Protein AF-A0A017TA23-F1 (afdb_monomer)

Structure (mmCIF, N/CA/C/O backbone):
data_AF-A0A017TA23-F1
#
_entry.id   AF-A0A017TA23-F1
#
loop_
_atom_site.group_PDB
_atom_site.id
_atom_site.type_symbol
_atom_site.label_atom_id
_atom_site.label_alt_id
_atom_site.label_comp_id
_atom_site.label_asym_id
_atom_site.label_entity_id
_atom_site.label_seq_id
_atom_site.pdbx_PDB_ins_code
_atom_site.Cartn_x
_atom_site.Cartn_y
_atom_site.Cartn_z
_atom_site.occupancy
_atom_site.B_iso_or_equiv
_atom_site.auth_seq_id
_atom_site.auth_comp_id
_atom_site.auth_asym_id
_atom_site.auth_atom_id
_atom_site.pdbx_PDB_model_num
ATOM 1 N N . MET A 1 1 ? 13.414 29.799 4.820 1.00 34.84 1 MET A N 1
ATOM 2 C CA . MET A 1 1 ? 12.187 29.772 4.003 1.00 34.84 1 MET A CA 1
ATOM 3 C C . MET A 1 1 ? 11.083 30.325 4.874 1.00 34.84 1 MET A C 1
ATOM 5 O O . MET A 1 1 ? 10.948 29.869 6.000 1.00 34.84 1 MET A O 1
ATOM 9 N N . SER A 1 2 ? 10.414 31.384 4.432 1.00 25.80 2 SER A N 1
ATOM 10 C CA . SER A 1 2 ? 9.203 31.887 5.080 1.00 25.80 2 SER A CA 1
ATOM 11 C C . SER A 1 2 ? 8.199 30.740 5.151 1.00 25.80 2 SER A C 1
ATOM 13 O O . SER A 1 2 ? 7.992 30.066 4.143 1.00 25.80 2 SER A O 1
ATOM 15 N N . THR A 1 3 ? 7.616 30.505 6.326 1.00 27.77 3 THR A N 1
ATOM 16 C CA . THR A 1 3 ? 6.423 29.670 6.454 1.00 27.77 3 THR A CA 1
ATOM 17 C C . THR A 1 3 ? 5.425 30.126 5.387 1.00 27.77 3 THR A C 1
ATOM 19 O O . THR A 1 3 ? 5.171 31.334 5.289 1.00 27.77 3 THR A O 1
ATOM 22 N N . PRO A 1 4 ? 4.909 29.221 4.536 1.00 33.03 4 PRO A N 1
ATOM 23 C CA . PRO A 1 4 ? 3.786 29.584 3.694 1.00 33.03 4 PRO A CA 1
ATOM 24 C C . PRO A 1 4 ? 2.688 30.114 4.627 1.00 33.03 4 PRO A C 1
ATOM 26 O O . PRO A 1 4 ? 2.505 29.547 5.710 1.00 33.03 4 PRO A O 1
ATOM 29 N N . PRO A 1 5 ? 2.004 31.218 4.284 1.00 31.53 5 PRO A N 1
ATOM 30 C CA . PRO A 1 5 ? 0.838 31.623 5.051 1.00 31.53 5 PRO A CA 1
ATOM 31 C C . PRO A 1 5 ? -0.112 30.426 5.121 1.00 31.53 5 PRO A C 1
ATOM 33 O O . PRO A 1 5 ? -0.353 29.778 4.100 1.00 31.53 5 PRO A O 1
ATOM 36 N N . ILE A 1 6 ? -0.603 30.119 6.327 1.00 42.50 6 ILE A N 1
ATOM 37 C CA . ILE A 1 6 ? -1.717 29.185 6.508 1.00 42.50 6 ILE A CA 1
ATOM 38 C C . ILE A 1 6 ? -2.792 29.652 5.519 1.00 42.50 6 ILE A C 1
ATOM 40 O O . ILE A 1 6 ? -3.121 30.844 5.553 1.00 42.50 6 ILE A O 1
ATOM 44 N N . PRO A 1 7 ? -3.257 28.799 4.587 1.00 46.03 7 PRO A N 1
ATOM 45 C CA . PRO A 1 7 ? -4.266 29.207 3.624 1.00 46.03 7 PRO A CA 1
ATOM 46 C C . PRO A 1 7 ? -5.429 29.843 4.388 1.00 46.03 7 PRO A C 1
ATOM 48 O O . PRO A 1 7 ? -5.916 29.249 5.350 1.00 46.03 7 PRO A O 1
ATOM 51 N N . GLU A 1 8 ? -5.847 31.054 4.004 1.00 46.53 8 GLU A N 1
ATOM 52 C CA . GLU A 1 8 ? -7.120 31.607 4.478 1.00 46.53 8 GLU A CA 1
ATOM 53 C C . GLU A 1 8 ? -8.182 30.517 4.302 1.00 46.53 8 GLU A C 1
ATOM 55 O O . GLU A 1 8 ? -8.302 29.953 3.211 1.00 46.53 8 GLU A O 1
ATOM 60 N N . GLN A 1 9 ? -8.901 30.179 5.377 1.00 54.88 9 GLN A N 1
ATOM 61 C CA . GLN A 1 9 ? -9.920 29.131 5.374 1.00 54.88 9 GLN A CA 1
ATOM 62 C C . GLN A 1 9 ? -11.040 29.486 4.400 1.00 54.88 9 GLN A C 1
ATOM 64 O O . GLN A 1 9 ? -12.037 30.120 4.741 1.00 54.88 9 GLN A O 1
ATOM 69 N N . LYS A 1 10 ? -10.861 29.060 3.154 1.00 59.25 10 LYS A N 1
ATOM 70 C CA . LYS A 1 10 ? -11.727 29.377 2.023 1.00 59.25 10 LYS A CA 1
ATOM 71 C C . LYS A 1 10 ? -13.159 28.863 2.204 1.00 59.25 10 LYS A C 1
ATOM 73 O O . LYS A 1 10 ? -14.077 29.435 1.621 1.00 59.25 10 LYS A O 1
ATOM 78 N N . TYR A 1 11 ? -13.348 27.821 3.016 1.00 55.47 11 TYR A N 1
ATOM 79 C CA . TYR A 1 11 ? -14.640 27.168 3.249 1.00 55.47 11 TYR A CA 1
ATOM 80 C C . TYR A 1 11 ? -15.105 27.198 4.718 1.00 55.47 11 TYR A C 1
ATOM 82 O O . TYR A 1 11 ? -16.146 26.626 5.026 1.00 55.47 11 TYR A O 1
ATOM 90 N N . GLY A 1 12 ? -14.386 27.890 5.615 1.00 59.00 12 GLY A N 1
ATOM 91 C CA . GLY A 1 12 ? -14.578 27.779 7.071 1.00 59.00 12 GLY A CA 1
ATOM 92 C C . GLY A 1 12 ? -13.887 26.546 7.685 1.00 59.00 12 GLY A C 1
ATOM 93 O O . GLY A 1 12 ? -13.144 25.855 6.991 1.00 59.00 12 GLY A O 1
ATOM 94 N N . GLY A 1 13 ? -14.106 26.306 8.984 1.00 53.81 13 GLY A N 1
ATOM 95 C CA . GLY A 1 13 ? -13.427 25.290 9.815 1.00 53.81 13 GLY A CA 1
ATOM 96 C C . GLY A 1 13 ? -12.618 25.935 10.951 1.00 53.81 13 GLY A C 1
ATOM 97 O O . GLY A 1 13 ? -12.553 27.160 11.020 1.00 53.81 13 GLY A O 1
ATOM 98 N N . GLU A 1 14 ? -11.967 25.169 11.827 1.00 53.66 14 GLU A N 1
ATOM 99 C CA . GLU A 1 14 ? -11.047 25.718 12.839 1.00 53.66 14 GLU A CA 1
ATOM 100 C C . GLU A 1 14 ? -9.575 25.595 12.404 1.00 53.66 14 GLU A C 1
ATOM 102 O O . GLU A 1 14 ? -9.171 24.616 11.779 1.00 53.66 14 GLU A O 1
ATOM 107 N N . ALA A 1 15 ? -8.782 26.647 12.635 1.00 52.28 15 ALA A N 1
ATOM 108 C CA . ALA A 1 15 ? -7.336 26.645 12.378 1.00 52.28 15 ALA A CA 1
ATOM 109 C C . ALA A 1 15 ? -6.533 26.254 13.630 1.00 52.28 15 ALA A C 1
ATOM 111 O O . ALA A 1 15 ? -5.384 25.827 13.524 1.00 52.28 15 ALA A O 1
ATOM 112 N N . ASP A 1 16 ? -7.135 26.426 14.807 1.00 56.00 16 ASP A N 1
ATOM 113 C CA . ASP A 1 16 ? -6.632 25.926 16.077 1.00 56.00 16 ASP A CA 1
ATOM 114 C C . ASP A 1 16 ? -7.100 24.479 16.276 1.00 56.00 16 ASP A C 1
ATOM 116 O O . ASP A 1 16 ? -8.258 24.203 16.550 1.00 56.00 16 ASP A O 1
ATOM 120 N N . LEU A 1 17 ? -6.174 23.531 16.148 1.00 58.31 17 LEU A N 1
ATOM 121 C CA . LEU A 1 17 ? -6.456 22.124 16.409 1.00 58.31 17 LEU A CA 1
ATOM 122 C C . LEU A 1 17 ? -6.489 21.801 17.908 1.00 58.31 17 LEU A C 1
ATOM 124 O O . LEU A 1 17 ? -6.511 20.625 18.235 1.00 58.31 17 LEU A O 1
ATOM 128 N N . ARG A 1 18 ? -6.413 22.749 18.847 1.00 51.66 18 ARG A N 1
ATOM 129 C CA . ARG A 1 18 ? -6.288 22.433 20.286 1.00 51.66 18 ARG A CA 1
ATOM 130 C C . ARG A 1 18 ? -7.559 22.659 21.088 1.00 51.66 18 ARG A C 1
ATOM 132 O O . ARG A 1 18 ? -7.709 22.035 22.139 1.00 51.66 18 ARG A O 1
ATOM 139 N N . THR A 1 19 ? -8.469 23.498 20.610 1.00 54.56 19 THR A N 1
ATOM 140 C CA . THR A 1 19 ? -9.677 23.876 21.346 1.00 54.56 19 THR A CA 1
ATOM 141 C C . THR A 1 19 ? -10.899 23.516 20.515 1.00 54.56 19 THR A C 1
ATOM 143 O O . THR A 1 19 ? -10.965 23.978 19.396 1.00 54.56 19 THR A O 1
ATOM 146 N N . PRO A 1 20 ? -11.866 22.726 21.011 1.00 56.19 20 PRO A N 1
ATOM 147 C CA . PRO A 1 20 ? -13.091 22.484 20.259 1.00 56.19 20 PRO A CA 1
ATOM 148 C C . PRO A 1 20 ? -13.908 23.770 20.104 1.00 56.19 20 PRO A C 1
ATOM 150 O O . PRO A 1 20 ? -14.165 24.454 21.105 1.00 56.19 20 PRO A O 1
ATOM 153 N N . THR A 1 21 ? -14.384 24.071 18.898 1.00 59.22 21 THR A N 1
ATOM 154 C CA . THR A 1 21 ? -15.316 25.185 18.658 1.00 59.22 21 THR A CA 1
ATOM 155 C C . THR A 1 21 ? -16.504 24.782 17.789 1.00 59.22 21 THR A C 1
ATOM 157 O O . THR A 1 21 ? -16.514 23.747 17.129 1.00 59.22 21 THR A O 1
ATOM 160 N N . ASP A 1 22 ? -17.524 25.645 17.726 1.00 60.94 22 ASP A N 1
ATOM 161 C CA . ASP A 1 22 ? -18.671 25.462 16.824 1.00 60.94 22 ASP A CA 1
ATOM 162 C C . ASP A 1 22 ? -18.254 25.388 15.337 1.00 60.94 22 ASP A C 1
ATOM 164 O O . ASP A 1 22 ? -19.023 24.916 14.499 1.00 60.94 22 ASP A O 1
ATOM 168 N N . ALA A 1 23 ? -17.041 25.844 14.989 1.00 59.88 23 ALA A N 1
ATOM 169 C CA . ALA A 1 23 ? -16.504 25.754 13.634 1.00 59.88 23 ALA A CA 1
ATOM 170 C C . ALA A 1 23 ? -16.072 24.325 13.251 1.00 59.88 23 ALA A C 1
ATOM 172 O O . ALA A 1 23 ? -16.093 24.006 12.059 1.00 59.88 23 ALA A O 1
ATOM 173 N N . ASP A 1 24 ? -15.758 23.460 14.225 1.00 56.81 24 ASP A N 1
ATOM 174 C CA . ASP A 1 24 ? -15.442 22.039 14.004 1.00 56.81 24 ASP A CA 1
ATOM 175 C C . ASP A 1 24 ? -16.655 21.240 13.511 1.00 56.81 24 ASP A C 1
ATOM 177 O O . ASP A 1 24 ? -16.516 20.241 12.806 1.00 56.81 24 ASP A O 1
ATOM 181 N N . ALA A 1 25 ? -17.865 21.694 13.848 1.00 54.81 25 ALA A N 1
ATOM 182 C CA . ALA A 1 25 ? -19.120 21.035 13.493 1.00 54.81 25 ALA A CA 1
ATOM 183 C C . ALA A 1 25 ? -19.652 21.422 12.097 1.00 54.81 25 ALA A C 1
ATOM 185 O O . ALA A 1 25 ? -20.761 21.029 11.731 1.00 54.81 25 ALA A O 1
ATOM 186 N N . ASN A 1 26 ? -18.900 22.202 11.308 1.00 64.06 26 ASN A N 1
ATOM 187 C CA . ASN A 1 26 ? -19.335 22.639 9.982 1.00 64.06 26 ASN A CA 1
ATOM 188 C C . ASN A 1 26 ? -19.162 21.535 8.921 1.00 64.06 26 ASN A C 1
ATOM 190 O O . ASN A 1 26 ? -18.197 21.512 8.151 1.00 64.06 26 ASN A O 1
ATOM 194 N N . ASP A 1 27 ? -20.147 20.646 8.843 1.00 58.47 27 ASP A N 1
ATOM 195 C CA . ASP A 1 27 ? -20.228 19.549 7.874 1.00 58.47 27 ASP A CA 1
ATOM 196 C C . ASP A 1 27 ? -20.191 20.005 6.401 1.00 58.47 27 ASP A C 1
ATOM 198 O O . ASP A 1 27 ? -19.699 19.278 5.532 1.00 58.47 27 ASP A O 1
ATOM 202 N N . THR A 1 28 ? -20.619 21.238 6.107 1.00 68.00 28 THR A N 1
ATOM 203 C CA . THR A 1 28 ? -20.590 21.800 4.747 1.00 68.00 28 THR A CA 1
ATOM 204 C C . THR A 1 28 ? -19.182 22.165 4.259 1.00 68.00 28 THR A C 1
ATOM 206 O O . THR A 1 28 ? -18.959 22.247 3.048 1.00 68.00 28 THR A O 1
ATOM 209 N N . ALA A 1 29 ? -18.217 22.344 5.169 1.00 69.00 29 ALA A N 1
ATOM 210 C CA . ALA A 1 29 ? -16.832 22.692 4.842 1.00 69.00 29 ALA A CA 1
ATOM 211 C C . ALA A 1 29 ? -15.936 21.465 4.602 1.00 69.00 29 ALA A C 1
ATOM 213 O O . ALA A 1 29 ? -14.916 21.574 3.915 1.00 69.00 29 ALA A O 1
ATOM 214 N N . LEU A 1 30 ? -16.310 20.295 5.131 1.00 68.94 30 LEU A N 1
ATOM 215 C CA . LEU A 1 30 ? -15.469 19.096 5.128 1.00 68.94 30 LEU A CA 1
ATOM 216 C C . LEU A 1 30 ? -15.170 18.591 3.710 1.00 68.94 30 LEU A C 1
ATOM 218 O O . LEU A 1 30 ? -14.009 18.443 3.331 1.00 68.94 30 LEU A O 1
ATOM 222 N N . LEU A 1 31 ? -16.212 18.364 2.906 1.00 71.69 31 LEU A N 1
ATOM 223 C CA . LEU A 1 31 ? -16.073 17.851 1.539 1.00 71.69 31 LEU A CA 1
ATOM 224 C C . LEU A 1 31 ? -15.232 18.758 0.620 1.00 71.69 31 LEU A C 1
ATOM 226 O O . LEU A 1 31 ? -14.300 18.241 -0.008 1.00 71.69 31 LEU A O 1
ATOM 230 N N . PRO A 1 32 ? -15.501 20.076 0.499 1.00 73.69 32 PRO A N 1
ATOM 231 C CA . PRO A 1 32 ? -14.695 20.938 -0.363 1.00 73.69 32 PRO A CA 1
ATOM 232 C C . PRO A 1 32 ? -13.253 21.085 0.141 1.00 73.69 32 PRO A C 1
ATOM 234 O O . PRO A 1 32 ? -12.336 21.073 -0.679 1.00 73.69 32 PRO A O 1
ATOM 237 N N . THR A 1 33 ? -13.034 21.144 1.460 1.00 76.75 33 THR A N 1
ATOM 238 C CA . THR A 1 33 ? -11.686 21.241 2.045 1.00 76.75 33 THR A CA 1
ATOM 239 C C . THR A 1 33 ? -10.875 19.979 1.783 1.00 76.75 33 THR A C 1
ATOM 241 O O . THR A 1 33 ? -9.773 20.066 1.249 1.00 76.75 33 THR A O 1
ATOM 244 N N . LEU A 1 34 ? -11.436 18.797 2.061 1.00 77.88 34 LEU A N 1
ATOM 245 C CA . LEU A 1 34 ? -10.769 17.525 1.785 1.00 77.88 34 LEU A CA 1
ATOM 246 C C . LEU A 1 34 ? -10.479 17.363 0.286 1.00 77.88 34 LEU A C 1
ATOM 248 O O . LEU A 1 34 ? -9.390 16.942 -0.094 1.00 77.88 34 LEU A O 1
ATOM 252 N N . THR A 1 35 ? -11.420 17.761 -0.575 1.00 78.50 35 THR A N 1
ATOM 253 C CA . THR A 1 35 ? -11.222 17.739 -2.032 1.00 78.50 35 THR A CA 1
ATOM 254 C C . THR A 1 35 ? -10.053 18.628 -2.453 1.00 78.50 35 THR A C 1
ATOM 256 O O . THR A 1 35 ? -9.244 18.219 -3.289 1.00 78.50 35 THR A O 1
ATOM 259 N N . GLU A 1 36 ? -9.944 19.839 -1.900 1.00 81.56 36 GLU A N 1
ATOM 260 C CA . GLU A 1 36 ? -8.815 20.728 -2.184 1.00 81.56 36 GLU A CA 1
ATOM 261 C C . GLU A 1 36 ? -7.498 20.196 -1.629 1.00 81.56 36 GLU A C 1
ATOM 263 O O . GLU A 1 36 ? -6.501 20.266 -2.341 1.00 81.56 36 GLU A O 1
ATOM 268 N N . MET A 1 37 ? -7.483 19.620 -0.424 1.00 81.12 37 MET A N 1
ATOM 269 C CA . MET A 1 37 ? -6.281 19.000 0.141 1.00 81.12 37 MET A CA 1
ATOM 270 C C . MET A 1 37 ? -5.776 17.870 -0.757 1.00 81.12 37 MET A C 1
ATOM 272 O O . MET A 1 37 ? -4.620 17.894 -1.170 1.00 81.12 37 MET A O 1
ATOM 276 N N . VAL A 1 38 ? -6.652 16.936 -1.143 1.00 81.44 38 VAL A N 1
ATOM 277 C CA . VAL A 1 38 ? -6.290 15.801 -2.008 1.00 81.44 38 VAL A CA 1
ATOM 278 C C . VAL A 1 38 ? -5.812 16.279 -3.381 1.00 81.44 38 VAL A C 1
ATOM 280 O O . VAL A 1 38 ? -4.784 15.824 -3.871 1.00 81.44 38 VAL A O 1
ATOM 283 N N . ARG A 1 39 ? -6.509 17.238 -4.005 1.00 80.38 39 ARG A N 1
ATOM 284 C CA . ARG A 1 39 ? -6.079 17.799 -5.301 1.00 80.38 39 ARG A CA 1
ATOM 285 C C . ARG A 1 39 ? -4.791 18.617 -5.195 1.00 80.38 39 ARG A C 1
ATOM 287 O O . ARG A 1 39 ? -4.036 18.676 -6.162 1.00 80.38 39 ARG A O 1
ATOM 294 N N . GLY A 1 40 ? -4.568 19.266 -4.055 1.00 79.00 40 GLY A N 1
ATOM 295 C CA . GLY A 1 40 ? -3.437 20.152 -3.800 1.00 79.00 40 GLY A CA 1
ATOM 296 C C . GLY A 1 40 ? -2.101 19.426 -3.657 1.00 79.00 40 GLY A C 1
ATOM 297 O O . GLY A 1 40 ? -1.076 20.021 -3.979 1.00 79.00 40 GLY A O 1
ATOM 298 N N . VAL A 1 41 ? -2.107 18.151 -3.248 1.00 78.19 41 VAL A N 1
ATOM 299 C CA . VAL A 1 41 ? -0.901 17.298 -3.207 1.00 78.19 41 VAL A CA 1
ATOM 300 C C . VAL A 1 41 ? -0.269 17.158 -4.601 1.00 78.19 41 VAL A C 1
ATOM 302 O O . VAL A 1 41 ? 0.953 17.137 -4.730 1.00 78.19 41 VAL A O 1
ATOM 305 N N . GLY A 1 42 ? -1.090 17.153 -5.657 1.00 75.31 42 GLY A N 1
ATOM 306 C CA . GLY A 1 42 ? -0.633 16.951 -7.029 1.00 75.31 42 GLY A CA 1
ATOM 307 C C . GLY A 1 42 ? -0.250 15.495 -7.323 1.00 75.31 42 GLY A C 1
ATOM 308 O O . GLY A 1 42 ? -0.480 14.603 -6.519 1.00 75.31 42 GLY A O 1
ATOM 309 N N . GLN A 1 43 ? 0.299 15.262 -8.517 1.00 71.88 43 GLN A N 1
ATOM 310 C CA . GLN A 1 43 ? 0.685 13.930 -9.027 1.00 71.88 43 GLN A CA 1
ATOM 311 C C . GLN A 1 43 ? 2.100 13.932 -9.636 1.00 71.88 43 GLN A C 1
ATOM 313 O O . GLN A 1 43 ? 2.454 13.066 -10.428 1.00 71.88 43 GLN A O 1
ATOM 318 N N . SER A 1 44 ? 2.876 14.989 -9.385 1.00 70.69 44 SER A N 1
ATOM 319 C CA . SER A 1 44 ? 4.198 15.155 -9.989 1.00 70.69 44 SER A CA 1
ATOM 320 C C . SER A 1 44 ? 5.248 14.492 -9.105 1.00 70.69 44 SER A C 1
ATOM 322 O O . SER A 1 44 ? 5.704 15.105 -8.142 1.00 70.69 44 SER A O 1
ATOM 324 N N . GLY A 1 45 ? 5.622 13.263 -9.448 1.00 69.75 45 GLY A N 1
ATOM 325 C CA . GLY A 1 45 ? 6.713 12.522 -8.822 1.00 69.75 45 GLY A CA 1
ATOM 326 C C . GLY A 1 45 ? 8.010 12.529 -9.637 1.00 69.75 45 GLY A C 1
ATOM 327 O O . GLY A 1 45 ? 8.125 13.145 -10.702 1.00 69.75 45 GLY A O 1
ATOM 328 N N . CYS A 1 46 ? 9.003 11.821 -9.113 1.00 70.94 46 CYS A N 1
ATOM 329 C CA . CYS A 1 46 ? 10.179 11.342 -9.842 1.00 70.94 46 CYS A CA 1
ATOM 330 C C . CYS A 1 46 ? 10.340 9.848 -9.530 1.00 70.94 46 CYS A C 1
ATOM 332 O O . CYS A 1 46 ? 9.696 9.377 -8.606 1.00 70.94 46 CYS A O 1
ATOM 334 N N . GLY A 1 47 ? 11.229 9.118 -10.207 1.00 72.75 47 GLY A N 1
ATOM 335 C CA . GLY A 1 47 ? 11.405 7.666 -9.997 1.00 72.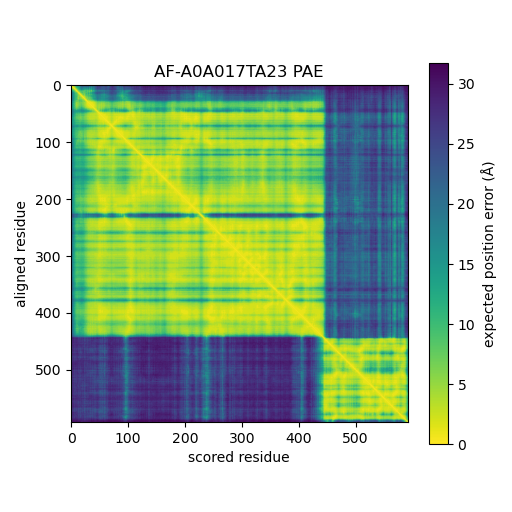75 47 GLY A CA 1
ATOM 336 C C . GLY A 1 47 ? 11.833 7.194 -8.597 1.00 72.75 47 GLY A C 1
ATOM 337 O O . GLY A 1 47 ? 12.123 6.017 -8.425 1.00 72.75 47 GLY A O 1
ATOM 338 N N . TYR A 1 48 ? 11.923 8.097 -7.616 1.00 83.94 48 TYR A N 1
ATOM 339 C CA . TYR A 1 48 ? 12.158 7.794 -6.205 1.00 83.94 48 TYR A CA 1
ATOM 340 C C . TYR A 1 48 ? 10.951 8.236 -5.385 1.00 83.94 48 TYR A C 1
ATOM 342 O O . TYR A 1 48 ? 10.992 9.255 -4.691 1.00 83.94 48 TYR A O 1
ATOM 350 N N . GLU A 1 49 ? 9.854 7.498 -5.505 1.00 87.81 49 GLU A N 1
ATOM 351 C CA . GLU A 1 49 ? 8.651 7.761 -4.724 1.00 87.81 49 GLU A CA 1
ATOM 352 C C . GLU A 1 49 ? 8.728 7.014 -3.389 1.00 87.81 49 GLU A C 1
ATOM 354 O O . GLU A 1 49 ? 8.817 5.796 -3.355 1.00 87.81 49 GLU A O 1
ATOM 359 N N . ALA A 1 50 ? 8.778 7.746 -2.276 1.00 91.31 50 ALA A N 1
ATOM 360 C CA . ALA A 1 50 ? 8.927 7.180 -0.934 1.00 91.31 50 ALA A CA 1
ATOM 361 C C . ALA A 1 50 ? 7.595 7.264 -0.173 1.00 91.31 50 ALA A C 1
ATOM 363 O O . ALA A 1 50 ? 7.442 8.051 0.769 1.00 91.31 50 ALA A O 1
ATOM 364 N N . GLN A 1 51 ? 6.591 6.515 -0.635 1.00 92.06 51 GLN A N 1
ATOM 365 C CA . GLN A 1 51 ? 5.230 6.572 -0.105 1.00 92.06 51 GLN A CA 1
ATOM 366 C C . GLN A 1 51 ? 5.195 6.168 1.368 1.00 92.06 51 GLN A C 1
ATOM 368 O O . GLN A 1 51 ? 4.492 6.816 2.148 1.00 92.06 51 GLN A O 1
ATOM 373 N N . PHE A 1 52 ? 5.984 5.178 1.792 1.00 96.69 52 PHE A N 1
ATOM 374 C CA . PHE A 1 52 ? 6.049 4.817 3.205 1.00 96.69 52 PHE A CA 1
ATOM 375 C C . PHE A 1 52 ? 6.694 5.894 4.075 1.00 96.69 52 PHE A C 1
ATOM 377 O O . PHE A 1 52 ? 6.135 6.253 5.115 1.00 96.69 52 PHE A O 1
ATOM 384 N N . GLU A 1 53 ? 7.825 6.468 3.655 1.00 94.06 53 GLU A N 1
ATOM 385 C CA . GLU A 1 53 ? 8.442 7.560 4.418 1.00 94.06 53 GLU A CA 1
ATOM 386 C C . GLU A 1 53 ? 7.554 8.811 4.465 1.00 94.06 53 GLU A C 1
ATOM 388 O O . GLU A 1 53 ? 7.625 9.556 5.443 1.00 94.06 53 GLU A O 1
ATOM 393 N N . SER A 1 54 ? 6.658 9.022 3.490 1.00 91.62 54 SER A N 1
ATOM 394 C CA . SER A 1 54 ? 5.746 10.175 3.484 1.00 91.62 54 SER A CA 1
ATOM 395 C C . SER A 1 54 ? 4.867 10.252 4.743 1.00 91.62 54 SER A C 1
ATOM 397 O O . SER A 1 54 ? 4.801 11.304 5.386 1.00 91.62 54 SER A O 1
ATOM 399 N N . TRP A 1 55 ? 4.248 9.139 5.152 1.00 95.56 55 TRP A N 1
ATOM 400 C CA . TRP A 1 55 ? 3.438 9.081 6.368 1.00 95.56 55 TRP A CA 1
ATOM 401 C C . TRP A 1 55 ? 4.281 8.725 7.592 1.00 95.56 55 TRP A C 1
ATOM 403 O O . TRP A 1 55 ? 4.031 9.271 8.666 1.00 95.56 55 TRP A O 1
ATOM 413 N N . TYR A 1 56 ? 5.304 7.873 7.457 1.00 97.56 56 TYR A N 1
ATOM 414 C CA . TYR A 1 56 ? 6.142 7.466 8.588 1.00 97.56 56 TYR A CA 1
ATOM 415 C C . TYR A 1 56 ? 6.874 8.669 9.186 1.00 97.56 56 TYR A C 1
ATOM 417 O O . TYR A 1 56 ? 6.837 8.877 10.402 1.00 97.56 56 TYR A O 1
ATOM 425 N N . ARG A 1 57 ? 7.480 9.518 8.347 1.00 95.38 57 ARG A N 1
ATOM 426 C CA . ARG A 1 57 ? 8.199 10.717 8.792 1.00 95.38 57 ARG A CA 1
ATOM 427 C C . ARG A 1 57 ? 7.284 11.677 9.545 1.00 95.38 57 ARG A C 1
ATOM 429 O O . ARG A 1 57 ? 7.698 12.235 10.559 1.00 95.38 57 ARG A O 1
ATOM 436 N N . PHE A 1 58 ? 6.045 11.870 9.085 1.00 96.06 58 PHE A N 1
ATOM 437 C CA . PHE A 1 58 ? 5.106 12.775 9.747 1.00 96.06 58 PHE A CA 1
ATOM 438 C C . PHE A 1 58 ? 4.459 12.171 10.992 1.00 96.06 58 PHE A C 1
ATOM 440 O O . PHE A 1 58 ? 4.357 12.879 11.984 1.00 96.06 58 PHE A O 1
ATOM 447 N N . LEU A 1 59 ? 4.044 10.903 10.976 1.00 97.06 59 LEU A N 1
ATOM 448 C CA . LEU A 1 59 ? 3.240 10.301 12.047 1.00 97.06 59 LEU A CA 1
ATOM 449 C C . LEU A 1 59 ? 4.077 9.594 13.119 1.00 97.06 59 LEU A C 1
ATOM 451 O O . LEU A 1 59 ? 3.683 9.588 14.283 1.00 97.06 59 LEU A O 1
ATOM 455 N N . VAL A 1 60 ? 5.218 9.006 12.747 1.00 97.38 60 VAL A N 1
ATOM 456 C CA . VAL A 1 60 ? 5.893 7.993 13.576 1.00 97.38 60 VAL A CA 1
ATOM 457 C C . VAL A 1 60 ? 7.341 8.334 13.910 1.00 97.38 60 VAL A C 1
ATOM 459 O O . VAL A 1 60 ? 7.747 8.136 15.051 1.00 97.38 60 VAL A O 1
ATOM 462 N N . ASP A 1 61 ? 8.134 8.846 12.963 1.00 96.19 61 ASP A N 1
ATOM 463 C CA . ASP A 1 61 ? 9.582 9.022 13.147 1.00 96.19 61 ASP A CA 1
ATOM 464 C C . ASP A 1 61 ? 9.897 9.815 14.431 1.00 96.19 61 ASP A C 1
ATOM 466 O O . ASP A 1 61 ? 9.526 10.988 14.510 1.00 96.19 61 ASP A O 1
ATOM 470 N N . PRO A 1 62 ? 10.549 9.234 15.454 1.00 94.31 62 PRO A N 1
ATOM 471 C CA . PRO A 1 62 ? 10.771 9.913 16.731 1.00 94.31 62 PRO A CA 1
ATOM 472 C C . PRO A 1 62 ? 11.848 11.010 16.654 1.00 94.31 62 PRO A C 1
ATOM 474 O O . PRO A 1 62 ? 11.907 11.891 17.519 1.00 94.31 62 PRO A O 1
ATOM 477 N N . GLU A 1 63 ? 12.715 10.977 15.638 1.00 93.81 63 GLU A N 1
ATOM 478 C CA . GLU A 1 63 ? 13.817 11.929 15.457 1.00 93.81 63 GLU A CA 1
ATOM 479 C C . GLU A 1 63 ? 13.931 12.360 13.979 1.00 93.81 63 GLU A C 1
ATOM 481 O O . GLU A 1 63 ? 14.976 12.142 13.356 1.00 93.81 63 GLU A O 1
ATOM 486 N N . PRO A 1 64 ? 12.882 12.994 13.411 1.00 95.12 64 PRO A N 1
ATOM 487 C CA . PRO A 1 64 ? 12.894 13.430 12.022 1.00 95.12 64 PRO A CA 1
ATOM 488 C C . PRO A 1 64 ? 13.980 14.487 11.846 1.00 95.12 64 PRO A C 1
ATOM 490 O O . PRO A 1 64 ? 14.106 15.401 12.658 1.00 95.12 64 PRO A O 1
ATOM 493 N N . TYR A 1 65 ? 14.796 14.366 10.805 1.00 94.19 65 TYR A N 1
ATOM 494 C CA . TYR A 1 65 ? 15.921 15.270 10.551 1.00 94.19 65 TYR A CA 1
ATOM 495 C C . TYR A 1 65 ? 15.486 16.521 9.783 1.00 94.19 65 TYR A C 1
ATOM 497 O O . TYR A 1 65 ? 14.631 16.446 8.906 1.00 94.19 65 TYR A O 1
ATOM 505 N N . THR A 1 66 ? 16.127 17.666 10.018 1.00 94.81 66 THR A N 1
ATOM 506 C CA . THR A 1 66 ? 15.834 18.904 9.266 1.00 94.81 66 THR A CA 1
ATOM 507 C C . THR A 1 66 ? 16.452 18.916 7.872 1.00 94.81 66 THR A C 1
ATOM 509 O O . THR A 1 66 ? 15.935 19.565 6.966 1.00 94.81 66 THR A O 1
ATOM 512 N N . SER A 1 67 ? 17.587 18.239 7.694 1.00 92.88 67 SER A N 1
ATOM 513 C CA . SER A 1 67 ? 18.348 18.267 6.443 1.00 92.88 67 SER A CA 1
ATOM 514 C C . SER A 1 67 ? 19.220 17.029 6.274 1.00 92.88 67 SER A C 1
ATOM 516 O O . SER A 1 67 ? 19.621 16.394 7.249 1.00 92.88 67 SER A O 1
ATOM 518 N N . ILE A 1 68 ? 19.547 16.718 5.020 1.00 91.31 68 ILE A N 1
ATOM 519 C CA . ILE A 1 68 ? 20.545 15.713 4.648 1.00 91.31 68 ILE A CA 1
ATOM 520 C C . ILE A 1 68 ? 21.745 16.459 4.075 1.00 91.31 68 ILE A C 1
ATOM 522 O O . ILE A 1 68 ? 21.594 17.241 3.136 1.00 91.31 68 ILE A O 1
ATOM 526 N N . MET A 1 69 ? 22.931 16.212 4.624 1.00 91.44 69 MET A N 1
ATOM 527 C CA . MET A 1 69 ? 24.186 16.776 4.132 1.00 91.44 69 MET A CA 1
ATOM 528 C C . MET A 1 69 ? 25.068 15.674 3.565 1.00 91.44 69 MET A C 1
ATOM 530 O O . MET A 1 69 ? 25.375 14.706 4.258 1.00 91.44 69 MET A O 1
ATOM 534 N N . VAL A 1 70 ? 25.511 15.833 2.319 1.00 88.81 70 VAL A N 1
ATOM 535 C CA . VAL A 1 70 ? 26.436 14.894 1.675 1.00 88.81 70 VAL A CA 1
ATOM 536 C C . VAL A 1 70 ? 27.843 15.474 1.709 1.00 88.81 70 VAL A C 1
ATOM 538 O O . VAL A 1 70 ? 28.093 16.550 1.163 1.00 88.81 70 VAL A O 1
ATOM 541 N N . LYS A 1 71 ? 28.774 14.763 2.345 1.00 85.19 71 LYS A N 1
ATOM 542 C CA . LYS A 1 71 ? 30.189 15.138 2.402 1.00 85.19 71 LYS A CA 1
ATOM 543 C C . LYS A 1 71 ? 31.064 13.919 2.147 1.00 85.19 71 LYS A C 1
ATOM 545 O O . LYS A 1 71 ? 30.868 12.879 2.764 1.00 85.19 71 LYS A O 1
ATOM 550 N N . ASP A 1 72 ? 32.023 14.057 1.233 1.00 83.25 72 ASP A N 1
ATOM 551 C CA . ASP A 1 72 ? 32.974 12.998 0.865 1.00 83.25 72 ASP A CA 1
ATOM 552 C C . ASP A 1 72 ? 32.292 11.669 0.454 1.00 83.25 72 ASP A C 1
ATOM 554 O O . ASP A 1 72 ? 32.832 10.591 0.686 1.00 83.25 72 ASP A O 1
ATOM 558 N N . GLY A 1 73 ? 31.090 11.742 -0.142 1.00 78.94 73 GLY A N 1
ATOM 559 C CA . GLY A 1 73 ? 30.290 10.573 -0.547 1.00 78.94 73 GLY A CA 1
ATOM 560 C C . GLY A 1 73 ? 29.442 9.944 0.566 1.00 78.94 73 GLY A C 1
ATOM 561 O O . GLY A 1 73 ? 28.833 8.904 0.346 1.00 78.94 73 GLY A O 1
ATOM 562 N N . TRP A 1 74 ? 29.382 10.565 1.748 1.00 86.25 74 TRP A N 1
ATOM 563 C CA . TRP A 1 74 ? 28.590 10.102 2.887 1.00 86.25 74 TRP A CA 1
ATOM 564 C C . TRP A 1 74 ? 27.460 11.076 3.195 1.00 86.25 74 TRP A C 1
ATOM 566 O O . TRP A 1 74 ? 27.703 12.266 3.410 1.00 86.25 74 TRP A O 1
ATOM 576 N N . ALA A 1 75 ? 26.232 10.567 3.274 1.00 91.12 75 ALA A N 1
ATOM 577 C CA . ALA A 1 75 ? 25.091 11.336 3.743 1.00 91.12 75 ALA A CA 1
ATOM 578 C C . ALA A 1 75 ? 24.997 11.321 5.274 1.00 91.12 75 ALA A C 1
ATOM 580 O O . ALA A 1 75 ? 25.053 10.276 5.925 1.00 91.12 75 ALA A O 1
ATOM 581 N N . THR A 1 76 ? 24.828 12.500 5.862 1.00 91.00 76 THR A N 1
ATOM 582 C CA . THR A 1 76 ? 24.579 12.695 7.290 1.00 91.00 76 THR A CA 1
ATOM 583 C C . THR A 1 76 ? 23.215 13.341 7.467 1.00 91.00 76 THR A C 1
ATOM 585 O O . THR A 1 76 ? 22.924 14.368 6.857 1.00 91.00 76 THR A O 1
ATOM 588 N N . LEU A 1 77 ? 22.386 12.734 8.312 1.00 91.56 77 LEU A N 1
ATOM 589 C CA . LEU A 1 77 ? 21.109 13.301 8.728 1.00 91.56 77 LEU A CA 1
ATOM 590 C C . LEU A 1 77 ? 21.394 14.333 9.828 1.00 91.56 77 LEU A C 1
ATOM 592 O O . LEU A 1 77 ? 21.966 13.988 10.865 1.00 91.56 77 LEU A O 1
ATOM 596 N N . GLU A 1 78 ? 21.029 15.592 9.620 1.00 92.50 78 GLU A N 1
ATOM 597 C CA . GLU A 1 78 ? 21.346 16.691 10.536 1.00 92.50 78 GLU A CA 1
ATOM 598 C C . GLU A 1 78 ? 20.093 17.299 11.168 1.00 92.50 78 GLU A C 1
ATOM 600 O O . GLU A 1 78 ? 19.044 17.419 10.532 1.00 92.50 78 GLU A O 1
ATOM 605 N N . GLY A 1 79 ? 20.242 17.715 12.429 1.00 93.56 79 GLY A N 1
ATOM 606 C CA . GLY A 1 79 ? 19.191 18.367 13.207 1.00 93.56 79 GLY A CA 1
ATOM 607 C C . GLY A 1 79 ? 18.043 17.444 13.618 1.00 93.56 79 GLY A C 1
ATOM 608 O O . GLY A 1 79 ? 18.055 16.243 13.347 1.00 93.56 79 GLY A O 1
ATOM 609 N N . LYS A 1 80 ? 17.069 18.046 14.301 1.00 95.00 80 LYS A N 1
ATOM 610 C CA . LYS A 1 80 ? 15.769 17.468 14.644 1.00 95.00 80 LYS A CA 1
ATOM 611 C C . LYS A 1 80 ? 14.702 18.460 14.189 1.00 95.00 80 LYS A C 1
ATOM 613 O O . LYS A 1 80 ? 14.827 19.653 14.461 1.00 95.00 80 LYS A O 1
ATOM 618 N N . ASP A 1 81 ? 13.708 17.994 13.450 1.00 96.69 81 ASP A N 1
ATOM 619 C CA . ASP A 1 81 ? 12.647 18.821 12.887 1.00 96.69 81 ASP A CA 1
ATOM 620 C C . ASP A 1 81 ? 11.574 19.093 13.946 1.00 96.69 81 ASP A C 1
ATOM 622 O O . ASP A 1 81 ? 10.510 18.475 13.981 1.00 96.69 81 ASP A O 1
ATOM 626 N N . ASP A 1 82 ? 11.890 20.010 14.863 1.00 95.31 82 ASP A N 1
ATOM 627 C CA . ASP A 1 82 ? 10.998 20.386 15.964 1.00 95.31 82 ASP A CA 1
ATOM 628 C C . ASP A 1 82 ? 9.680 21.007 15.467 1.00 95.31 82 ASP A C 1
ATOM 630 O O . ASP A 1 82 ? 8.664 20.923 16.156 1.00 95.31 82 ASP A O 1
ATOM 634 N N . ALA A 1 83 ? 9.669 21.594 14.262 1.00 94.81 83 ALA A N 1
ATOM 635 C CA . ALA A 1 83 ? 8.454 22.130 13.655 1.00 94.81 83 ALA A CA 1
ATOM 636 C C . ALA A 1 83 ? 7.496 21.002 13.247 1.00 94.81 83 ALA A C 1
ATOM 638 O O . ALA A 1 83 ? 6.319 21.049 13.604 1.00 94.81 83 ALA A O 1
ATOM 639 N N . LEU A 1 84 ? 8.004 19.970 12.565 1.00 94.88 84 LEU A N 1
ATOM 640 C CA . LEU A 1 84 ? 7.226 18.777 12.227 1.00 94.88 84 LEU A CA 1
ATOM 641 C C . LEU A 1 84 ? 6.729 18.064 13.490 1.00 94.88 84 LEU A C 1
ATOM 643 O O . LEU A 1 84 ? 5.567 17.673 13.563 1.00 94.88 84 LEU A O 1
ATOM 647 N N . LEU A 1 85 ? 7.573 17.942 14.517 1.00 94.38 85 LEU A N 1
ATOM 648 C CA . LEU A 1 85 ? 7.179 17.328 15.788 1.00 94.38 85 LEU A CA 1
ATOM 649 C C . LEU A 1 85 ? 6.072 18.109 16.504 1.00 94.38 85 LEU A C 1
ATOM 651 O O . LEU A 1 85 ? 5.158 17.493 17.047 1.00 94.38 85 LEU A O 1
ATOM 655 N N . GLY A 1 86 ? 6.120 19.444 16.467 1.00 91.94 86 GLY A N 1
ATOM 656 C CA . GLY A 1 86 ? 5.032 20.287 16.962 1.00 91.94 86 GLY A CA 1
ATOM 657 C C . GLY A 1 86 ? 3.727 20.052 16.198 1.00 91.94 86 GLY A C 1
ATOM 658 O O . GLY A 1 86 ? 2.694 19.814 16.814 1.00 91.94 86 GLY A O 1
ATOM 659 N N . GLN A 1 87 ? 3.785 20.019 14.861 1.00 91.81 87 GLN A N 1
ATOM 660 C CA . GLN A 1 87 ? 2.618 19.727 14.015 1.00 91.81 87 GLN A CA 1
ATOM 661 C C . GLN A 1 87 ? 2.034 18.336 14.281 1.00 91.81 87 GLN A C 1
ATOM 663 O O . GLN A 1 87 ? 0.817 18.171 14.305 1.00 91.81 87 GLN A O 1
ATOM 668 N N . ARG A 1 88 ? 2.888 17.331 14.507 1.00 93.44 88 ARG A N 1
ATOM 669 C CA . ARG A 1 88 ? 2.452 15.980 14.867 1.00 93.44 88 ARG A CA 1
ATOM 670 C C . ARG A 1 88 ? 1.721 15.966 16.203 1.00 93.44 88 ARG A C 1
ATOM 672 O O . ARG A 1 88 ? 0.676 15.331 16.293 1.00 93.44 88 ARG A O 1
ATOM 679 N N . ALA A 1 89 ? 2.259 16.641 17.218 1.00 89.56 89 ALA A N 1
ATOM 680 C CA . ALA A 1 89 ? 1.618 16.730 18.528 1.00 89.56 89 ALA A CA 1
ATOM 681 C C . ALA A 1 89 ? 0.250 17.432 18.451 1.00 89.56 89 ALA A C 1
ATOM 683 O O . ALA A 1 89 ? -0.680 17.033 19.142 1.00 89.56 89 ALA A O 1
ATOM 684 N N . ASP A 1 90 ? 0.106 18.426 17.569 1.00 86.44 90 ASP A N 1
ATOM 685 C CA . ASP A 1 90 ? -1.173 19.105 17.329 1.00 86.44 90 ASP A CA 1
ATOM 686 C C . ASP A 1 90 ? -2.181 18.231 16.565 1.00 86.44 90 ASP A C 1
ATOM 688 O O . ASP A 1 90 ? -3.389 18.334 16.789 1.00 86.44 90 ASP A O 1
ATOM 692 N N . PHE A 1 91 ? -1.691 17.366 15.672 1.00 87.56 91 PHE A N 1
ATOM 693 C CA . PHE A 1 91 ? -2.505 16.481 14.838 1.00 87.56 91 PHE A CA 1
ATOM 694 C C . PHE A 1 91 ? -2.969 15.216 15.573 1.00 87.56 91 PHE A C 1
ATOM 696 O O . PHE A 1 91 ? -4.149 14.866 15.529 1.00 87.56 91 PHE A O 1
ATOM 703 N N . LEU A 1 92 ? -2.052 14.505 16.234 1.00 87.06 92 LEU A N 1
ATOM 704 C CA . LEU A 1 92 ? -2.352 13.234 16.887 1.00 87.06 92 LEU A CA 1
ATOM 705 C C . LEU A 1 92 ? -3.089 13.472 18.202 1.00 87.06 92 LEU A C 1
ATOM 707 O O . LEU A 1 92 ? -2.532 13.984 19.169 1.00 87.06 92 LEU A O 1
ATOM 711 N N . ARG A 1 93 ? -4.337 13.012 18.270 1.00 81.00 93 ARG A N 1
ATOM 712 C CA . ARG A 1 93 ? -5.021 12.810 19.551 1.00 81.00 93 ARG A CA 1
ATOM 713 C C . ARG A 1 93 ? -4.563 11.496 20.163 1.00 81.00 93 ARG A C 1
ATOM 715 O O . ARG A 1 93 ? -4.489 10.518 19.424 1.00 81.00 93 ARG A O 1
ATOM 722 N N . PRO A 1 94 ? -4.249 11.428 21.460 1.00 72.06 94 PRO A N 1
ATOM 723 C CA . PRO A 1 94 ? -3.715 10.209 22.044 1.00 72.06 94 PRO A CA 1
ATOM 724 C C . PRO A 1 94 ? -4.734 9.072 22.101 1.00 72.06 94 PRO A C 1
ATOM 726 O O . PRO A 1 94 ? -4.303 7.942 22.177 1.00 72.06 94 PRO A O 1
ATOM 729 N N . ASP A 1 95 ? -6.040 9.319 22.002 1.00 66.88 95 ASP A N 1
ATOM 730 C CA . ASP A 1 95 ? -7.118 8.339 22.210 1.00 66.88 95 ASP A CA 1
ATOM 731 C C . ASP A 1 95 ? -8.020 8.113 20.979 1.00 66.88 95 ASP A C 1
ATOM 733 O O . ASP A 1 95 ? -8.975 7.341 21.042 1.00 66.88 95 ASP A O 1
ATOM 737 N N . SER A 1 96 ? -7.736 8.758 19.843 1.00 75.00 96 SER A N 1
ATOM 738 C CA . SER A 1 96 ? -8.577 8.639 18.645 1.00 75.00 96 SER A CA 1
ATOM 739 C C . SER A 1 96 ? -8.234 7.420 17.796 1.00 75.00 96 SER A C 1
ATOM 741 O O . SER A 1 96 ? -7.071 7.030 17.694 1.00 75.00 96 SER A O 1
ATOM 743 N N . LEU A 1 97 ? -9.210 6.922 17.036 1.00 82.69 97 LEU A N 1
ATOM 744 C CA . LEU A 1 97 ? -8.922 6.096 15.865 1.00 82.69 97 LEU A CA 1
ATOM 745 C C . LEU A 1 97 ? -8.023 6.866 14.882 1.00 82.69 97 LEU A C 1
ATOM 747 O O . LEU A 1 97 ? -8.196 8.073 14.682 1.00 82.69 97 LEU A O 1
ATOM 751 N N . LEU A 1 98 ? -7.061 6.170 14.276 1.00 89.12 98 LEU A N 1
ATOM 752 C CA . LEU A 1 98 ? -6.206 6.689 13.213 1.00 89.12 98 LEU A CA 1
ATOM 753 C C . LEU A 1 98 ? -6.378 5.828 11.960 1.00 89.12 98 LEU A C 1
ATOM 755 O O . LEU A 1 98 ? -6.079 4.640 11.976 1.00 89.12 98 LEU A O 1
ATOM 759 N N . ALA A 1 99 ? -6.818 6.438 10.863 1.00 90.31 99 ALA A N 1
ATOM 760 C CA . ALA A 1 99 ? -6.851 5.804 9.551 1.00 90.31 99 ALA A CA 1
ATOM 761 C C . ALA A 1 99 ? -5.828 6.477 8.630 1.00 90.31 99 ALA A C 1
ATOM 763 O O . ALA A 1 99 ? -5.849 7.696 8.452 1.00 90.31 99 ALA A O 1
ATOM 764 N N . ILE A 1 100 ? -4.946 5.678 8.040 1.00 95.25 100 ILE A N 1
ATOM 765 C CA . ILE A 1 100 ? -3.933 6.113 7.081 1.00 95.25 100 ILE A CA 1
ATOM 766 C C . ILE A 1 100 ? -4.359 5.602 5.708 1.00 95.25 100 ILE A C 1
ATOM 768 O O . ILE A 1 100 ? -4.505 4.396 5.515 1.00 95.25 100 ILE A O 1
ATOM 772 N N . LEU A 1 101 ? -4.564 6.519 4.762 1.00 93.38 101 LEU A N 1
ATOM 773 C CA . LEU A 1 101 ? -4.905 6.193 3.381 1.00 93.38 101 LEU A CA 1
ATOM 774 C C . LEU A 1 101 ? -3.744 6.579 2.467 1.00 93.38 101 LEU A C 1
ATOM 776 O O . LEU A 1 101 ? -3.465 7.761 2.275 1.00 93.38 101 LEU A O 1
ATOM 780 N N . MET A 1 102 ? -3.078 5.573 1.912 1.00 94.25 102 MET A N 1
ATOM 781 C CA . MET A 1 102 ? -1.982 5.728 0.965 1.00 94.25 102 MET A CA 1
ATOM 782 C C . MET A 1 102 ? -2.488 5.460 -0.454 1.00 94.25 102 MET A C 1
ATOM 784 O O . MET A 1 102 ? -3.190 4.478 -0.692 1.00 94.25 102 MET A O 1
ATOM 788 N N . LEU A 1 103 ? -2.138 6.339 -1.390 1.00 91.75 103 LEU A N 1
ATOM 789 C CA . LEU A 1 103 ? -2.531 6.265 -2.796 1.00 91.75 103 LEU A CA 1
ATOM 790 C C . LEU A 1 103 ? -1.257 6.260 -3.648 1.00 91.75 103 LEU A C 1
ATOM 792 O O . LEU A 1 103 ? -0.473 7.200 -3.531 1.00 91.75 103 LEU A O 1
ATOM 796 N N . SER A 1 104 ? -1.051 5.232 -4.474 1.00 92.12 104 SER A N 1
ATOM 797 C CA . SER A 1 104 ? 0.140 5.117 -5.327 1.00 92.12 104 SER A CA 1
ATOM 798 C C . SER A 1 104 ? -0.147 4.346 -6.613 1.00 92.12 104 SER A C 1
ATOM 800 O O . SER A 1 104 ? -0.799 3.302 -6.570 1.00 92.12 104 SER A O 1
ATOM 802 N N . ASP A 1 105 ? 0.355 4.827 -7.749 1.00 92.69 105 ASP A N 1
ATOM 803 C CA . ASP A 1 105 ? 0.467 4.049 -8.989 1.00 92.69 105 ASP A CA 1
ATOM 804 C C . ASP A 1 105 ? 1.869 3.453 -9.211 1.00 92.69 105 ASP A C 1
ATOM 806 O O . ASP A 1 105 ? 2.059 2.698 -10.165 1.00 92.69 105 ASP A O 1
ATOM 810 N N . GLU A 1 106 ? 2.807 3.718 -8.301 1.00 92.31 106 GLU A N 1
ATOM 811 C CA . GLU A 1 106 ? 4.183 3.209 -8.274 1.00 92.31 106 GLU A CA 1
ATOM 812 C C . GLU A 1 106 ? 4.393 2.232 -7.102 1.00 92.31 106 GLU A C 1
ATOM 814 O O . GLU A 1 106 ? 3.572 2.168 -6.183 1.00 92.31 106 GLU A O 1
ATOM 819 N N . ASN A 1 107 ? 5.501 1.486 -7.134 1.00 92.44 107 ASN A N 1
ATOM 820 C CA . ASN A 1 107 ? 5.976 0.665 -6.013 1.00 92.44 107 ASN A CA 1
ATOM 821 C C . ASN A 1 107 ? 6.903 1.493 -5.104 1.00 92.44 107 ASN A C 1
ATOM 823 O O . ASN A 1 107 ? 7.697 2.301 -5.595 1.00 92.44 107 ASN A O 1
ATOM 827 N N . ASP A 1 108 ? 6.842 1.262 -3.794 1.00 94.38 108 ASP A N 1
ATOM 828 C CA . ASP A 1 108 ? 7.559 2.067 -2.806 1.00 94.38 108 ASP A CA 1
ATOM 829 C C . ASP A 1 108 ? 9.090 2.009 -2.959 1.00 94.38 108 ASP A C 1
ATOM 831 O O . ASP A 1 108 ? 9.729 0.953 -2.990 1.00 94.38 108 ASP A O 1
ATOM 835 N N . CYS A 1 109 ? 9.688 3.198 -2.985 1.00 93.25 109 CYS A N 1
ATOM 836 C CA . CYS A 1 109 ? 11.118 3.460 -3.080 1.00 93.25 109 CYS A CA 1
ATOM 837 C C . CYS A 1 109 ? 11.618 4.213 -1.834 1.00 93.25 109 CYS A C 1
ATOM 839 O O . CYS A 1 109 ? 12.449 5.124 -1.919 1.00 93.25 109 CYS A O 1
ATOM 841 N N . SER A 1 110 ? 11.133 3.826 -0.647 1.00 94.00 110 SER A N 1
ATOM 842 C CA . SER A 1 110 ? 11.573 4.369 0.643 1.00 94.00 110 SER A CA 1
ATOM 843 C C . SER A 1 110 ? 13.001 3.931 0.995 1.00 94.00 110 SER A C 1
ATOM 845 O O . SER A 1 110 ? 13.254 3.019 1.791 1.00 94.00 110 SER A O 1
ATOM 847 N N . MET A 1 111 ? 13.966 4.579 0.341 1.00 92.06 111 MET A N 1
ATOM 848 C CA . MET A 1 111 ? 15.397 4.356 0.514 1.00 92.06 111 MET A CA 1
ATOM 849 C C . MET A 1 111 ? 15.914 4.914 1.839 1.00 92.06 111 MET A C 1
ATOM 851 O O . MET A 1 111 ? 15.500 5.969 2.302 1.00 92.06 111 MET A O 1
ATOM 855 N N . ARG A 1 112 ? 16.908 4.241 2.415 1.00 91.31 112 ARG A N 1
ATOM 856 C CA . ARG A 1 112 ? 17.657 4.746 3.567 1.00 91.31 112 ARG A CA 1
ATOM 857 C C . ARG A 1 112 ? 18.549 5.887 3.107 1.00 91.31 112 ARG A C 1
ATOM 859 O O . ARG A 1 112 ? 19.424 5.692 2.272 1.00 91.31 112 ARG A O 1
ATOM 866 N N . GLU A 1 113 ? 18.395 7.063 3.690 1.00 86.56 113 GLU A N 1
ATOM 867 C CA . GLU A 1 113 ? 19.039 8.278 3.184 1.00 86.56 113 GLU A CA 1
ATOM 868 C C . GLU A 1 113 ? 20.405 8.550 3.828 1.00 86.56 113 GLU A C 1
ATOM 870 O O . GLU A 1 113 ? 21.164 9.395 3.363 1.00 86.56 113 GLU A O 1
ATOM 875 N N . GLY A 1 114 ? 20.734 7.857 4.921 1.00 85.25 114 GLY A N 1
ATOM 876 C CA . GLY A 1 114 ? 21.984 8.044 5.657 1.00 85.25 114 GLY A CA 1
ATOM 877 C C . GLY A 1 114 ? 23.154 7.200 5.140 1.00 85.25 114 GLY A C 1
ATOM 878 O O . GLY A 1 114 ? 22.974 6.127 4.569 1.00 85.25 114 GLY A O 1
ATOM 879 N N . ARG A 1 115 ? 24.375 7.629 5.477 1.00 87.00 115 ARG A N 1
ATOM 880 C CA . ARG A 1 115 ? 25.652 6.942 5.217 1.00 87.00 115 ARG A CA 1
ATOM 881 C C . ARG A 1 115 ? 25.951 6.789 3.719 1.00 87.00 115 ARG A C 1
ATOM 883 O O . ARG A 1 115 ? 25.744 7.720 2.948 1.00 87.00 115 ARG A O 1
ATOM 890 N N . ASP A 1 116 ? 26.500 5.647 3.337 1.00 85.00 116 ASP A N 1
ATOM 891 C CA . ASP A 1 116 ? 26.875 5.250 1.985 1.00 85.00 116 ASP A CA 1
ATOM 892 C C . ASP A 1 116 ? 25.671 4.869 1.109 1.00 85.00 116 ASP A C 1
ATOM 894 O O . ASP A 1 116 ? 25.828 4.727 -0.101 1.00 85.00 116 ASP A O 1
ATOM 898 N N . ASN A 1 117 ? 24.457 4.783 1.673 1.00 87.81 117 ASN A N 1
ATOM 899 C CA . ASN A 1 117 ? 23.245 4.515 0.890 1.00 87.81 117 ASN A CA 1
ATOM 900 C C . ASN A 1 117 ? 22.954 5.610 -0.150 1.00 87.81 117 ASN A C 1
ATOM 902 O O . ASN A 1 117 ? 22.297 5.331 -1.146 1.00 87.81 117 ASN A O 1
ATOM 906 N N . VAL A 1 118 ? 23.501 6.822 0.025 1.00 86.19 118 VAL A N 1
ATOM 907 C CA . VAL A 1 118 ? 23.367 7.937 -0.930 1.00 86.19 118 VAL A CA 1
ATOM 908 C C . VAL A 1 118 ? 23.843 7.591 -2.343 1.00 86.19 118 VAL A C 1
ATOM 910 O O . VAL A 1 118 ? 23.412 8.231 -3.296 1.00 86.19 118 VAL A O 1
ATOM 913 N N . ILE A 1 119 ? 24.683 6.561 -2.499 1.00 87.19 119 ILE A N 1
ATOM 914 C CA . ILE A 1 119 ? 25.134 6.081 -3.809 1.00 87.19 119 ILE A CA 1
ATOM 915 C C . ILE A 1 119 ? 23.966 5.736 -4.741 1.00 87.19 119 ILE A C 1
ATOM 917 O O . ILE A 1 119 ? 24.073 5.950 -5.945 1.00 87.19 119 ILE A O 1
ATOM 921 N N . ILE A 1 120 ? 22.832 5.275 -4.199 1.00 88.06 120 ILE A N 1
ATOM 922 C CA . ILE A 1 120 ? 21.655 4.964 -5.012 1.00 88.06 120 ILE A CA 1
ATOM 923 C C . ILE A 1 120 ? 21.041 6.219 -5.642 1.00 88.06 120 ILE A C 1
ATOM 925 O O . ILE A 1 120 ? 20.513 6.150 -6.745 1.00 88.06 120 ILE A O 1
ATOM 929 N N . ALA A 1 121 ? 21.173 7.371 -4.987 1.00 84.50 121 ALA A N 1
ATOM 930 C CA . ALA A 1 121 ? 20.683 8.659 -5.464 1.00 84.50 121 ALA A CA 1
ATOM 931 C C . ALA A 1 121 ? 21.753 9.463 -6.234 1.00 84.50 121 ALA A C 1
ATOM 933 O O . ALA A 1 121 ? 21.462 10.550 -6.733 1.00 84.50 121 ALA A O 1
ATOM 934 N N . ASP A 1 122 ? 22.990 8.961 -6.327 1.00 80.25 122 ASP A N 1
ATOM 935 C CA . ASP A 1 122 ? 24.088 9.626 -7.034 1.00 80.25 122 ASP A CA 1
ATOM 936 C C . ASP A 1 122 ? 24.016 9.405 -8.558 1.00 80.25 122 ASP A C 1
ATOM 938 O O . ASP A 1 122 ? 23.469 8.420 -9.045 1.00 80.25 122 ASP A O 1
ATOM 942 N N . GLY A 1 123 ? 24.601 10.309 -9.345 1.00 77.06 123 GLY A N 1
ATOM 943 C CA . GLY A 1 123 ? 24.606 10.221 -10.811 1.00 77.06 123 GLY A CA 1
ATOM 944 C C . GLY A 1 123 ? 25.563 9.169 -11.393 1.00 77.06 123 GLY A C 1
ATOM 945 O O . GLY A 1 123 ? 25.537 8.928 -12.600 1.00 77.06 123 GLY A O 1
ATOM 946 N N . GLY A 1 124 ? 26.433 8.567 -10.574 1.00 85.75 124 GLY A N 1
ATOM 947 C CA . GLY A 1 124 ? 27.360 7.511 -10.989 1.00 85.75 124 GLY A CA 1
ATOM 948 C C . GLY A 1 124 ? 26.674 6.165 -11.239 1.00 85.75 124 GLY A C 1
ATOM 949 O O . GLY A 1 124 ? 25.548 5.949 -10.805 1.00 85.75 124 GLY A O 1
ATOM 950 N N . ARG A 1 125 ? 27.357 5.241 -11.929 1.00 91.31 125 ARG A N 1
ATOM 951 C CA . ARG A 1 125 ? 26.861 3.868 -12.136 1.00 91.31 125 ARG A CA 1
ATOM 952 C C . ARG A 1 125 ? 27.026 3.029 -10.875 1.00 91.31 125 ARG A C 1
ATOM 954 O O . ARG A 1 125 ? 28.099 3.032 -10.266 1.00 91.31 125 ARG A O 1
ATOM 961 N N . MET A 1 126 ? 25.996 2.263 -10.536 1.00 93.50 126 MET A N 1
ATOM 962 C CA . MET A 1 126 ? 26.037 1.332 -9.413 1.00 93.50 126 MET A CA 1
ATOM 963 C C . MET A 1 126 ? 27.085 0.226 -9.647 1.00 93.50 126 MET A C 1
ATOM 965 O O . MET A 1 126 ? 27.246 -0.241 -10.780 1.00 93.50 126 MET A O 1
ATOM 969 N N . PRO A 1 127 ? 27.814 -0.228 -8.609 1.00 92.94 127 PRO A N 1
ATOM 970 C CA . PRO A 1 127 ? 28.716 -1.370 -8.730 1.00 92.94 127 PRO A CA 1
ATOM 971 C C . PRO A 1 127 ? 27.963 -2.641 -9.133 1.00 92.94 127 PRO A C 1
ATOM 973 O O . PRO A 1 127 ? 26.832 -2.856 -8.693 1.00 92.94 127 PRO A O 1
ATOM 976 N N . ARG A 1 128 ? 28.612 -3.523 -9.904 1.00 94.94 128 ARG A N 1
ATOM 977 C CA . ARG A 1 128 ? 28.020 -4.823 -10.252 1.00 94.94 128 ARG A CA 1
ATOM 978 C C . ARG A 1 128 ? 27.688 -5.651 -8.998 1.00 94.94 128 ARG A C 1
ATOM 980 O O . ARG A 1 128 ? 28.419 -5.581 -8.004 1.00 94.94 128 ARG A O 1
ATOM 987 N N . PRO A 1 129 ? 26.627 -6.470 -9.036 1.00 96.06 129 PRO A N 1
ATOM 988 C CA . PRO A 1 129 ? 26.400 -7.506 -8.044 1.00 96.06 129 PRO A CA 1
ATOM 989 C C . PRO A 1 129 ? 27.307 -8.706 -8.339 1.00 96.06 129 PRO A C 1
ATOM 991 O O . PRO A 1 129 ? 27.747 -8.913 -9.475 1.00 96.06 129 PRO A O 1
ATOM 994 N N . ARG A 1 130 ? 27.555 -9.534 -7.325 1.00 95.81 130 ARG A N 1
ATOM 995 C CA . ARG A 1 130 ? 28.156 -10.857 -7.538 1.00 95.81 130 ARG A CA 1
ATOM 996 C C . ARG A 1 130 ? 27.170 -11.767 -8.284 1.00 95.81 130 ARG A C 1
ATOM 998 O O . ARG A 1 130 ? 25.962 -11.668 -8.074 1.00 95.81 130 ARG A O 1
ATOM 1005 N N . ALA A 1 131 ? 27.667 -12.669 -9.122 1.00 95.44 131 ALA A N 1
ATOM 1006 C CA . ALA A 1 131 ? 26.891 -13.564 -9.974 1.00 95.44 131 ALA A CA 1
ATOM 1007 C C . ALA A 1 131 ? 25.898 -14.435 -9.189 1.00 95.44 131 ALA A C 1
ATOM 1009 O O . ALA A 1 131 ? 24.830 -14.755 -9.710 1.00 95.44 131 ALA A O 1
ATOM 1010 N N . GLU A 1 132 ? 26.191 -14.766 -7.922 1.00 95.62 132 GLU A N 1
ATOM 1011 C CA . GLU A 1 132 ? 25.239 -15.470 -7.055 1.00 95.62 132 GLU A CA 1
ATOM 1012 C C . GLU A 1 132 ? 23.899 -14.728 -6.910 1.00 95.62 132 GLU A C 1
ATOM 1014 O O . GLU A 1 132 ? 22.863 -15.382 -6.835 1.00 95.62 132 GLU A O 1
ATOM 1019 N N . CYS A 1 133 ? 23.887 -13.389 -6.952 1.00 95.06 133 CYS A N 1
ATOM 1020 C CA . CYS A 1 133 ? 22.657 -12.595 -6.865 1.00 95.06 133 CYS A CA 1
ATOM 1021 C C . CYS A 1 133 ? 21.675 -12.862 -8.008 1.00 95.06 133 CYS A C 1
ATOM 1023 O O . CYS A 1 133 ? 20.468 -12.747 -7.816 1.00 95.06 133 CYS A O 1
ATOM 1025 N N . ALA A 1 134 ? 22.173 -13.231 -9.192 1.00 93.38 134 ALA A N 1
ATOM 1026 C CA . ALA A 1 134 ? 21.328 -13.571 -10.331 1.00 93.38 134 ALA A CA 1
ATOM 1027 C C . ALA A 1 134 ? 20.649 -14.943 -10.173 1.00 93.38 134 ALA A C 1
ATOM 1029 O O . ALA A 1 134 ? 19.666 -15.222 -10.858 1.00 93.38 134 ALA A O 1
ATOM 1030 N N . VAL A 1 135 ? 21.149 -15.797 -9.279 1.00 92.38 135 VAL A N 1
ATOM 1031 C CA . VAL A 1 135 ? 20.573 -17.119 -9.005 1.00 92.38 135 VAL A CA 1
ATOM 1032 C C . VAL A 1 135 ? 19.654 -17.044 -7.793 1.00 92.38 135 VAL A C 1
ATOM 1034 O O . VAL A 1 135 ? 18.480 -17.384 -7.898 1.00 92.38 135 VAL A O 1
ATOM 1037 N N . ASP A 1 136 ? 20.181 -16.557 -6.672 1.00 90.94 136 ASP A N 1
ATOM 1038 C CA . ASP A 1 136 ? 19.486 -16.501 -5.392 1.00 90.94 136 ASP A CA 1
ATOM 1039 C C . ASP A 1 136 ? 19.867 -15.209 -4.642 1.00 90.94 136 ASP A C 1
ATOM 1041 O O . ASP A 1 136 ? 20.955 -15.120 -4.058 1.00 90.94 136 ASP A O 1
ATOM 1045 N N . PRO A 1 137 ? 18.985 -14.192 -4.641 1.00 91.88 137 PRO A N 1
ATOM 1046 C CA . PRO A 1 137 ? 19.224 -12.941 -3.925 1.00 91.88 137 PRO A CA 1
ATOM 1047 C C . PRO A 1 137 ? 19.314 -13.100 -2.396 1.00 91.88 137 PRO A C 1
ATOM 1049 O O . PRO A 1 137 ? 19.900 -12.240 -1.732 1.00 91.88 137 PRO A O 1
ATOM 1052 N N . SER A 1 138 ? 18.787 -14.198 -1.836 1.00 90.06 138 SER A N 1
ATOM 1053 C CA . SER A 1 138 ? 18.875 -14.515 -0.404 1.00 90.06 138 SER A CA 1
ATOM 1054 C C . SER A 1 138 ? 20.201 -15.180 -0.015 1.00 90.06 138 SER A C 1
ATOM 1056 O O . SER A 1 138 ? 20.551 -15.232 1.168 1.00 90.06 138 SER A O 1
ATOM 1058 N N . HIS A 1 139 ? 20.980 -15.645 -0.998 1.00 92.62 139 HIS A N 1
ATOM 1059 C CA . HIS A 1 139 ? 22.230 -16.343 -0.746 1.00 92.62 139 HIS A CA 1
ATOM 1060 C C . HIS A 1 139 ? 23.223 -15.435 0.012 1.00 92.62 139 HIS A C 1
ATOM 1062 O O . HIS A 1 139 ? 23.436 -14.289 -0.397 1.00 92.62 139 HIS A O 1
ATOM 1068 N N . PRO A 1 140 ? 23.943 -15.920 1.047 1.00 93.38 140 PRO A N 1
ATOM 1069 C CA . PRO A 1 140 ? 24.895 -15.101 1.817 1.00 93.38 140 PRO A CA 1
ATOM 1070 C C . PRO A 1 140 ? 26.013 -14.458 0.979 1.00 93.38 140 PRO A C 1
ATOM 1072 O O . PRO A 1 140 ? 26.618 -13.461 1.379 1.00 93.38 140 PRO A O 1
ATOM 1075 N N . CYS A 1 141 ? 26.299 -15.041 -0.188 1.00 95.44 141 CYS A N 1
ATOM 1076 C CA . CYS A 1 141 ? 27.257 -14.519 -1.160 1.00 95.44 141 CYS A CA 1
ATOM 1077 C C . CYS A 1 141 ? 26.659 -13.585 -2.220 1.00 95.44 141 CYS A C 1
ATOM 1079 O O . CYS A 1 141 ? 27.426 -12.979 -2.972 1.00 95.44 141 CYS A O 1
ATOM 1081 N N . CYS A 1 142 ? 25.340 -13.385 -2.246 1.00 95.19 142 CYS A N 1
ATOM 1082 C CA . CYS A 1 142 ? 24.764 -12.266 -2.972 1.00 95.19 142 CYS A CA 1
ATOM 1083 C C . CYS A 1 142 ? 25.127 -10.954 -2.255 1.00 95.19 142 CYS A C 1
ATOM 1085 O O . CYS A 1 142 ? 24.550 -10.582 -1.229 1.00 95.19 142 CYS A O 1
ATOM 1087 N N . LYS A 1 143 ? 26.142 -10.274 -2.786 1.00 95.69 143 LYS A N 1
ATOM 1088 C CA . LYS A 1 143 ? 26.715 -9.028 -2.269 1.00 95.69 143 LYS A CA 1
ATOM 1089 C C . LYS A 1 143 ? 27.072 -8.118 -3.434 1.00 95.69 143 LYS A C 1
ATOM 1091 O O . LYS A 1 143 ? 27.290 -8.605 -4.546 1.00 95.69 143 LYS A O 1
ATOM 1096 N N . SER A 1 144 ? 27.179 -6.818 -3.180 1.00 95.50 144 SER A N 1
ATOM 1097 C CA . SER A 1 144 ? 27.788 -5.911 -4.156 1.00 95.50 144 SER A CA 1
ATOM 1098 C C . SER A 1 144 ? 29.259 -6.281 -4.351 1.00 95.50 144 SER A C 1
ATOM 1100 O O . SER A 1 144 ? 29.944 -6.624 -3.386 1.00 95.50 144 SER A O 1
ATOM 1102 N N . CYS A 1 145 ? 29.782 -6.157 -5.569 1.00 95.31 145 CYS A N 1
ATOM 1103 C CA . CYS A 1 145 ? 31.211 -6.322 -5.839 1.00 95.31 145 CYS A CA 1
ATOM 1104 C C . CYS A 1 145 ? 32.086 -5.287 -5.110 1.00 95.31 145 CYS A C 1
ATOM 1106 O O . CYS A 1 145 ? 33.290 -5.500 -4.978 1.00 95.31 145 CYS A O 1
ATOM 1108 N N . LEU A 1 146 ? 31.502 -4.183 -4.627 1.00 91.81 146 LEU A N 1
ATOM 1109 C CA . LEU A 1 146 ? 32.201 -3.186 -3.814 1.00 91.81 146 LEU A CA 1
ATOM 1110 C C . LEU A 1 146 ? 32.313 -3.596 -2.332 1.00 91.81 146 LEU A C 1
ATOM 1112 O O . LEU A 1 146 ? 33.145 -3.055 -1.607 1.00 91.81 146 LEU A O 1
ATOM 1116 N N . GLN A 1 147 ? 31.499 -4.551 -1.870 1.00 92.06 147 GLN A N 1
ATOM 1117 C CA . GLN A 1 147 ? 31.524 -5.033 -0.488 1.00 92.06 147 GLN A CA 1
ATOM 1118 C C . GLN A 1 147 ? 32.609 -6.091 -0.266 1.00 92.06 147 GLN A C 1
ATOM 1120 O O . GLN A 1 147 ? 32.981 -6.849 -1.164 1.00 92.06 147 GLN A O 1
ATOM 1125 N N . GLU A 1 148 ? 33.080 -6.209 0.979 1.00 90.62 148 GLU A N 1
ATOM 1126 C CA . GLU A 1 148 ? 34.005 -7.276 1.355 1.00 90.62 148 GLU A CA 1
ATOM 1127 C C . GLU A 1 148 ? 33.381 -8.665 1.124 1.00 90.62 148 GLU A C 1
ATOM 1129 O O . GLU A 1 148 ? 32.346 -9.036 1.697 1.00 90.62 148 GLU A O 1
ATOM 1134 N N . ARG A 1 149 ? 34.050 -9.478 0.295 1.00 91.25 149 ARG A N 1
ATOM 1135 C CA . ARG A 1 149 ? 33.568 -10.825 -0.049 1.00 91.25 149 ARG A CA 1
ATOM 1136 C C . ARG A 1 149 ? 33.509 -11.765 1.160 1.00 91.25 149 ARG A C 1
ATOM 1138 O O . ARG A 1 149 ? 32.606 -12.596 1.242 1.00 91.25 149 ARG A O 1
ATOM 1145 N N . GLY A 1 150 ? 34.433 -11.624 2.114 1.00 92.06 150 GLY A N 1
ATOM 1146 C CA . GLY A 1 150 ? 34.610 -12.578 3.211 1.00 92.06 150 GLY A CA 1
ATOM 1147 C C . GLY A 1 150 ? 34.977 -13.973 2.691 1.00 92.06 150 GLY A C 1
ATOM 1148 O O . GLY A 1 150 ? 35.921 -14.123 1.913 1.00 92.06 150 GLY A O 1
ATOM 1149 N N . GLU A 1 151 ? 34.210 -14.987 3.095 1.00 93.75 151 GLU A N 1
ATOM 1150 C CA . GLU A 1 151 ? 34.410 -16.391 2.696 1.00 93.75 151 GLU A CA 1
ATOM 1151 C C . GLU A 1 151 ? 33.893 -16.717 1.287 1.00 93.75 151 GLU A C 1
ATOM 1153 O O . GLU A 1 151 ? 34.180 -17.786 0.751 1.00 93.75 151 GLU A O 1
ATOM 1158 N N . CYS A 1 152 ? 33.171 -15.791 0.653 1.00 95.12 152 CYS A N 1
ATOM 1159 C CA . CYS A 1 152 ? 32.644 -16.005 -0.687 1.00 95.12 152 CYS A CA 1
ATOM 1160 C C . CYS A 1 152 ? 33.774 -16.149 -1.724 1.00 95.12 152 CYS A C 1
ATOM 1162 O O . CYS A 1 152 ? 34.797 -15.452 -1.612 1.00 95.12 152 CYS A O 1
ATOM 1164 N N . PRO A 1 153 ? 33.608 -17.018 -2.744 1.00 93.44 153 PRO A N 1
ATOM 1165 C CA . PRO A 1 153 ? 34.591 -17.201 -3.812 1.00 93.44 153 PRO A CA 1
ATOM 1166 C C . PRO A 1 153 ? 34.993 -15.887 -4.496 1.00 93.44 153 PRO A C 1
ATOM 1168 O O . PRO A 1 153 ? 34.298 -14.877 -4.415 1.00 93.44 153 PRO A O 1
ATOM 1171 N N . VAL A 1 154 ? 36.127 -15.860 -5.195 1.00 92.00 154 VAL A N 1
ATOM 1172 C CA . VAL A 1 154 ? 36.391 -14.724 -6.091 1.00 92.00 154 VAL A CA 1
ATOM 1173 C C . VAL A 1 154 ? 35.418 -14.821 -7.255 1.00 92.00 154 VAL A C 1
ATOM 1175 O O . VAL A 1 154 ? 35.334 -15.864 -7.898 1.00 92.00 154 VAL A O 1
ATOM 1178 N N . ASP A 1 155 ? 34.696 -13.736 -7.503 1.00 94.50 155 ASP A N 1
ATOM 1179 C CA . ASP A 1 155 ? 33.790 -13.646 -8.634 1.00 94.50 155 ASP A CA 1
ATOM 1180 C C . ASP A 1 155 ? 34.471 -12.892 -9.786 1.00 94.50 155 ASP A C 1
ATOM 1182 O O . ASP A 1 155 ? 34.768 -11.701 -9.639 1.00 94.50 155 ASP A O 1
ATOM 1186 N N . PRO A 1 156 ? 34.760 -13.553 -10.922 1.00 93.88 156 PRO A N 1
ATOM 1187 C CA . PRO A 1 156 ? 35.385 -12.896 -12.059 1.00 93.88 156 PRO A CA 1
ATOM 1188 C C . PRO A 1 156 ? 34.490 -11.826 -12.702 1.00 93.88 156 PRO A C 1
ATOM 1190 O O . PRO A 1 156 ? 35.028 -10.934 -13.353 1.00 93.88 156 PRO A O 1
ATOM 1193 N N . THR A 1 157 ? 33.161 -11.849 -12.521 1.00 92.69 157 THR A N 1
ATOM 1194 C CA . THR A 1 157 ? 32.275 -10.831 -13.122 1.00 92.69 157 THR A CA 1
ATOM 1195 C C . THR A 1 157 ? 32.396 -9.469 -12.444 1.00 92.69 157 THR A C 1
ATOM 1197 O O . THR A 1 157 ? 32.001 -8.459 -13.023 1.00 92.69 157 THR A O 1
ATOM 1200 N N . CYS A 1 158 ? 32.991 -9.414 -11.249 1.00 95.00 158 CYS A N 1
ATOM 1201 C CA . CYS A 1 158 ? 33.269 -8.163 -10.550 1.00 95.00 158 CYS A CA 1
ATOM 1202 C C . CYS A 1 158 ? 34.399 -7.340 -11.184 1.00 95.00 158 CYS A C 1
ATOM 1204 O O . CYS A 1 158 ? 34.550 -6.169 -10.836 1.00 95.00 158 CYS A O 1
ATOM 1206 N N . TYR A 1 159 ? 35.204 -7.924 -12.079 1.00 95.06 159 TYR A N 1
ATOM 1207 C CA . TYR A 1 159 ? 36.450 -7.317 -12.545 1.00 95.06 159 TYR A CA 1
ATOM 1208 C C . TYR A 1 159 ? 36.599 -7.359 -14.072 1.00 95.06 159 TYR A C 1
ATOM 1210 O O . TYR A 1 159 ? 36.197 -8.338 -14.707 1.00 95.06 159 TYR A O 1
ATOM 1218 N N . PRO A 1 160 ? 37.252 -6.354 -14.690 1.00 93.38 160 PRO A N 1
ATOM 1219 C CA . PRO A 1 160 ? 37.586 -6.385 -16.110 1.00 93.38 160 PRO A CA 1
ATOM 1220 C C . PRO A 1 160 ? 38.347 -7.665 -16.488 1.00 93.38 160 PRO A C 1
ATOM 1222 O O . PRO A 1 160 ? 39.433 -7.925 -15.969 1.00 93.38 160 PRO A O 1
ATOM 1225 N N . ASN A 1 161 ? 37.790 -8.457 -17.411 1.00 91.19 161 ASN A N 1
ATOM 1226 C CA . ASN A 1 161 ? 38.343 -9.746 -17.857 1.00 91.19 161 ASN A CA 1
ATOM 1227 C C . ASN A 1 161 ? 38.625 -10.756 -16.720 1.00 91.19 161 ASN A C 1
ATOM 1229 O O . ASN A 1 161 ? 39.472 -11.634 -16.882 1.00 91.19 161 ASN A O 1
ATOM 1233 N N . GLY A 1 162 ? 37.957 -10.629 -15.568 1.00 89.50 162 GLY A N 1
ATOM 1234 C CA . GLY A 1 162 ? 38.175 -11.493 -14.404 1.00 89.50 162 GLY A CA 1
ATOM 1235 C C . GLY A 1 162 ? 39.464 -11.231 -13.620 1.00 89.50 162 GLY A C 1
ATOM 1236 O O . GLY A 1 162 ? 39.809 -12.020 -12.741 1.00 89.50 162 GLY A O 1
ATOM 1237 N N . ASP A 1 163 ? 40.189 -10.148 -13.911 1.00 91.06 163 ASP A N 1
ATOM 1238 C CA . ASP A 1 163 ? 41.431 -9.805 -13.217 1.00 91.06 163 ASP A CA 1
ATOM 1239 C C . ASP A 1 163 ? 41.143 -9.051 -11.910 1.00 91.06 163 ASP A C 1
ATOM 1241 O O . ASP A 1 163 ? 40.967 -7.833 -11.904 1.00 91.06 163 ASP A O 1
ATOM 1245 N N . SER A 1 164 ? 41.159 -9.765 -10.782 1.00 88.31 164 SER A N 1
ATOM 1246 C CA . SER A 1 164 ? 40.904 -9.200 -9.448 1.00 88.31 164 SER A CA 1
ATOM 1247 C C . SER A 1 164 ? 41.949 -8.181 -8.967 1.00 88.31 164 SER A C 1
ATOM 1249 O O . SER A 1 164 ? 41.831 -7.668 -7.857 1.00 88.31 164 SER A O 1
ATOM 1251 N N . THR A 1 165 ? 42.995 -7.899 -9.754 1.00 89.31 165 THR A N 1
ATOM 1252 C CA . THR A 1 165 ? 43.929 -6.789 -9.494 1.00 89.31 165 THR A CA 1
ATOM 1253 C C . THR A 1 165 ? 43.438 -5.452 -10.059 1.00 89.31 165 THR A C 1
ATOM 1255 O O . THR A 1 165 ? 44.031 -4.406 -9.783 1.00 89.31 165 THR A O 1
ATOM 1258 N N . LYS A 1 166 ? 42.369 -5.464 -10.862 1.00 92.06 166 LYS A N 1
ATOM 1259 C CA . LYS A 1 166 ? 41.749 -4.275 -11.453 1.00 92.06 166 LYS A CA 1
ATOM 1260 C C . LYS A 1 166 ? 40.633 -3.712 -10.562 1.00 92.06 166 LYS A C 1
ATOM 1262 O O . LYS A 1 166 ? 40.119 -4.426 -9.703 1.00 92.06 166 LYS A O 1
ATOM 1267 N N . PRO A 1 167 ? 40.243 -2.436 -10.761 1.00 90.69 167 PRO A N 1
ATOM 1268 C CA . PRO A 1 167 ? 39.082 -1.864 -10.086 1.00 90.69 167 PRO A CA 1
ATOM 1269 C C . PRO A 1 167 ? 37.798 -2.649 -10.373 1.00 90.69 167 PRO A C 1
ATOM 1271 O O . PRO A 1 167 ? 37.660 -3.250 -11.440 1.00 90.69 167 PRO A O 1
ATOM 1274 N N . VAL A 1 168 ? 36.865 -2.603 -9.421 1.00 91.88 168 VAL A N 1
ATOM 1275 C CA . VAL A 1 168 ? 35.527 -3.193 -9.551 1.00 91.88 168 VAL A CA 1
ATOM 1276 C C . VAL A 1 168 ? 34.775 -2.558 -10.722 1.00 91.88 168 VAL A C 1
ATOM 1278 O O . VAL A 1 168 ? 34.845 -1.345 -10.927 1.00 91.88 168 VAL A O 1
ATOM 1281 N N . LEU A 1 169 ? 34.056 -3.381 -11.483 1.00 93.25 169 LEU A N 1
ATOM 1282 C CA . LEU A 1 169 ? 33.187 -2.930 -12.566 1.00 93.25 169 LEU A CA 1
ATOM 1283 C C . LEU A 1 169 ? 31.895 -2.301 -12.030 1.00 93.25 169 LEU A C 1
ATOM 1285 O O . LEU A 1 169 ? 31.234 -2.853 -11.146 1.00 93.25 169 LEU A O 1
ATOM 1289 N N . GLY A 1 170 ? 31.515 -1.172 -12.626 1.00 92.56 170 GLY A N 1
ATOM 1290 C CA . GLY A 1 170 ? 30.149 -0.657 -12.567 1.00 92.56 170 GLY A CA 1
ATOM 1291 C C . GLY A 1 170 ? 29.234 -1.391 -13.548 1.00 92.56 170 GLY A C 1
ATOM 1292 O O . GLY A 1 170 ? 29.702 -2.108 -14.438 1.00 92.56 170 GLY A O 1
ATOM 1293 N N . LEU A 1 171 ? 27.932 -1.219 -13.361 1.00 93.69 171 LEU A N 1
ATOM 1294 C CA . LEU A 1 171 ? 26.922 -1.568 -14.352 1.00 93.69 171 LEU A CA 1
ATOM 1295 C C . LEU A 1 171 ? 26.995 -0.618 -15.555 1.00 93.69 171 LEU A C 1
ATOM 1297 O O . LEU A 1 171 ? 27.389 0.545 -15.423 1.00 93.69 171 LEU A O 1
ATOM 1301 N N . GLU A 1 172 ? 26.611 -1.124 -16.722 1.00 91.38 172 GLU A N 1
ATOM 1302 C CA . GLU A 1 172 ? 26.465 -0.318 -17.933 1.00 91.38 172 GLU A CA 1
ATOM 1303 C C . GLU A 1 172 ? 25.200 0.555 -17.871 1.00 91.38 172 GLU A C 1
ATOM 1305 O O . GLU A 1 172 ? 24.361 0.428 -16.975 1.00 91.38 172 GLU A O 1
ATOM 1310 N N . GLU A 1 173 ? 25.051 1.465 -18.833 1.00 88.00 173 GLU A N 1
ATOM 1311 C CA . GLU A 1 173 ? 23.930 2.408 -18.870 1.00 88.00 173 GLU A CA 1
ATOM 1312 C C . GLU A 1 173 ? 22.564 1.735 -18.920 1.00 88.00 173 GLU A C 1
ATOM 1314 O O . GLU A 1 173 ? 21.661 2.117 -18.179 1.00 88.00 173 GLU A O 1
ATOM 1319 N N . GLU A 1 174 ? 22.446 0.698 -19.735 1.00 88.25 174 GLU A N 1
ATOM 1320 C CA . GLU A 1 174 ? 21.213 -0.052 -19.934 1.00 88.25 174 GLU A CA 1
ATOM 1321 C C . GLU A 1 174 ? 20.903 -1.007 -18.768 1.00 88.25 174 GLU A C 1
ATOM 1323 O O . GLU A 1 174 ? 19.787 -1.515 -18.668 1.00 88.25 174 GLU A O 1
ATOM 1328 N N . GLU A 1 175 ? 21.878 -1.273 -17.891 1.00 91.25 175 GLU A N 1
ATOM 1329 C CA . GLU A 1 175 ? 21.722 -2.118 -16.698 1.00 91.25 175 GLU A CA 1
ATOM 1330 C C . GLU A 1 175 ? 21.357 -1.296 -15.441 1.00 91.25 175 GLU A C 1
ATOM 1332 O O . GLU A 1 175 ? 20.728 -1.813 -14.509 1.00 91.25 175 GLU A O 1
ATOM 1337 N N . ASP A 1 176 ? 21.723 -0.008 -15.415 1.00 92.88 176 ASP A N 1
ATOM 1338 C CA . ASP A 1 176 ? 21.493 0.923 -14.302 1.00 92.88 176 ASP A CA 1
ATOM 1339 C C . ASP A 1 176 ? 20.761 2.219 -14.722 1.00 92.88 176 ASP A C 1
ATOM 1341 O O . ASP A 1 176 ? 21.296 3.330 -14.590 1.00 92.88 176 ASP A O 1
ATOM 1345 N N . PRO A 1 177 ? 19.522 2.110 -15.234 1.00 91.12 177 PRO A N 1
ATOM 1346 C CA . PRO A 1 177 ? 18.644 3.255 -15.407 1.00 91.12 177 PRO A CA 1
ATOM 1347 C C . PRO A 1 177 ? 18.217 3.788 -14.036 1.00 91.12 177 PRO A C 1
ATOM 1349 O O . PRO A 1 177 ? 17.643 3.065 -13.217 1.00 91.12 177 PRO A O 1
ATOM 1352 N N . ALA A 1 178 ? 18.466 5.080 -13.805 1.00 88.12 178 ALA A N 1
ATOM 1353 C CA . ALA A 1 178 ? 18.248 5.728 -12.512 1.00 88.12 178 ALA A CA 1
ATOM 1354 C C . ALA A 1 178 ? 16.798 5.615 -12.006 1.00 88.12 178 ALA A C 1
ATOM 1356 O O . ALA A 1 178 ? 16.594 5.498 -10.802 1.00 88.12 178 ALA A O 1
ATOM 1357 N N . ASN A 1 179 ? 15.817 5.616 -12.917 1.00 88.06 179 ASN A N 1
ATOM 1358 C CA . ASN A 1 179 ? 14.386 5.527 -12.605 1.00 88.06 179 ASN A CA 1
ATOM 1359 C C . ASN A 1 179 ? 13.976 4.174 -12.002 1.00 88.06 179 ASN A C 1
ATOM 1361 O O . ASN A 1 179 ? 12.956 4.086 -11.340 1.00 88.06 179 ASN A O 1
ATOM 1365 N N . LEU A 1 180 ? 14.774 3.123 -12.209 1.00 91.19 180 LEU A N 1
ATOM 1366 C CA . LEU A 1 180 ? 14.462 1.781 -11.724 1.00 91.19 180 LEU A CA 1
ATOM 1367 C C . LEU A 1 180 ? 15.358 1.350 -10.574 1.00 91.19 180 LEU A C 1
ATOM 1369 O O . LEU A 1 180 ? 15.399 0.166 -10.263 1.00 91.19 180 LEU A O 1
ATOM 1373 N N . ARG A 1 181 ? 16.126 2.232 -9.930 1.00 91.19 181 ARG A N 1
ATOM 1374 C CA . ARG A 1 181 ? 17.034 1.773 -8.866 1.00 91.19 181 ARG A CA 1
ATOM 1375 C C . ARG A 1 181 ? 16.317 1.216 -7.640 1.00 91.19 181 ARG A C 1
ATOM 1377 O O . ARG A 1 181 ? 16.969 0.568 -6.838 1.00 91.19 181 ARG A O 1
ATOM 1384 N N . CYS A 1 182 ? 15.006 1.380 -7.503 1.00 90.69 182 CYS A N 1
ATOM 1385 C CA . CYS A 1 182 ? 14.218 0.704 -6.467 1.00 90.69 182 CYS A CA 1
ATOM 1386 C C . CYS A 1 182 ? 13.667 -0.669 -6.856 1.00 90.69 182 CYS A C 1
ATOM 1388 O O . CYS A 1 182 ? 13.275 -1.438 -5.985 1.00 90.69 182 CYS A O 1
ATOM 1390 N N . PHE A 1 183 ? 13.780 -1.045 -8.127 1.00 91.75 183 PHE A N 1
ATOM 1391 C CA . PHE A 1 183 ? 13.409 -2.364 -8.616 1.00 91.75 183 PHE A CA 1
ATOM 1392 C C . PHE A 1 183 ? 14.554 -3.379 -8.430 1.00 91.75 183 PHE A C 1
ATOM 1394 O O . PHE A 1 183 ? 15.684 -3.142 -8.873 1.00 91.75 183 PHE A O 1
ATOM 1401 N N . GLU A 1 184 ? 14.253 -4.522 -7.798 1.00 91.25 184 GLU A N 1
ATOM 1402 C CA . GLU A 1 184 ? 15.134 -5.696 -7.635 1.00 91.25 184 GLU A CA 1
ATOM 1403 C C . GLU A 1 184 ? 16.562 -5.394 -7.117 1.00 91.25 184 GLU A C 1
ATOM 1405 O O . GLU A 1 184 ? 17.548 -6.019 -7.523 1.00 91.25 184 GLU A O 1
ATOM 1410 N N . GLN A 1 185 ? 16.700 -4.457 -6.173 1.00 92.19 185 GLN A N 1
ATOM 1411 C CA . GLN A 1 185 ? 18.002 -3.959 -5.700 1.00 92.19 185 GLN A CA 1
ATOM 1412 C C . GLN A 1 185 ? 18.982 -5.052 -5.267 1.00 92.19 185 GLN A C 1
ATOM 1414 O O . GLN A 1 185 ? 20.159 -5.023 -5.633 1.00 92.19 185 GLN A O 1
ATOM 1419 N N . LYS A 1 186 ? 18.511 -6.064 -4.532 1.00 91.75 186 LYS A N 1
ATOM 1420 C CA . LYS A 1 186 ? 19.376 -7.156 -4.083 1.00 91.75 186 LYS A CA 1
ATOM 1421 C C . LYS A 1 186 ? 19.936 -7.959 -5.260 1.00 91.75 186 LYS A C 1
ATOM 1423 O O . LYS A 1 186 ? 21.132 -8.234 -5.287 1.00 91.75 186 LYS A O 1
ATOM 1428 N N . ARG A 1 187 ? 19.111 -8.272 -6.262 1.00 93.44 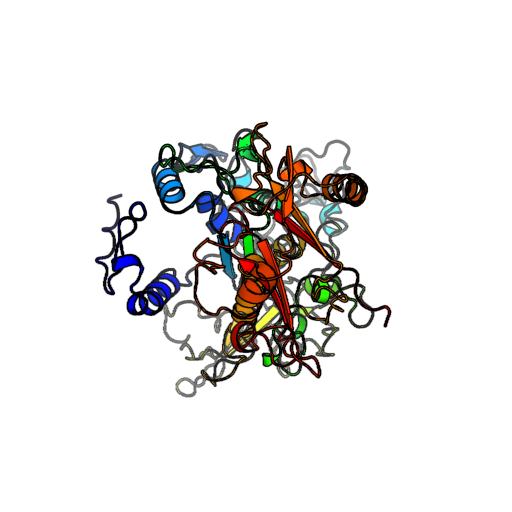187 ARG A N 1
ATOM 1429 C CA . ARG A 1 187 ? 19.527 -8.985 -7.480 1.00 93.44 187 ARG A CA 1
ATOM 1430 C C . ARG A 1 187 ? 20.444 -8.123 -8.354 1.00 93.44 187 ARG A C 1
ATOM 1432 O O . ARG A 1 187 ? 21.431 -8.630 -8.882 1.00 93.44 187 ARG A O 1
ATOM 1439 N N . ARG A 1 188 ? 20.133 -6.831 -8.488 1.00 93.94 188 ARG A N 1
ATOM 1440 C CA . ARG A 1 188 ? 20.800 -5.906 -9.420 1.00 93.94 188 ARG A CA 1
ATOM 1441 C C . ARG A 1 188 ? 22.049 -5.236 -8.866 1.00 93.94 188 ARG A C 1
ATOM 1443 O O . ARG A 1 188 ? 22.958 -4.957 -9.632 1.00 93.94 188 ARG A O 1
ATOM 1450 N N . PHE A 1 189 ? 22.129 -5.016 -7.559 1.00 94.75 189 PHE A N 1
ATOM 1451 C CA . PHE A 1 189 ? 23.233 -4.295 -6.912 1.00 94.75 189 PHE A CA 1
ATOM 1452 C C . PHE A 1 189 ? 23.889 -5.095 -5.782 1.00 94.75 189 PHE A C 1
ATOM 1454 O O . PHE A 1 189 ? 24.942 -4.708 -5.277 1.00 94.75 189 PHE A O 1
ATOM 1461 N N . GLY A 1 190 ? 23.296 -6.219 -5.365 1.00 94.56 190 GLY A N 1
ATOM 1462 C CA . GLY A 1 190 ? 23.803 -7.046 -4.268 1.00 94.56 190 GLY A CA 1
ATOM 1463 C C . GLY A 1 190 ? 23.553 -6.462 -2.877 1.00 94.56 190 GLY A C 1
ATOM 1464 O O . GLY A 1 190 ? 23.940 -7.066 -1.872 1.00 94.56 190 GLY A O 1
ATOM 1465 N N . VAL A 1 191 ? 22.874 -5.318 -2.801 1.00 92.81 191 VAL A N 1
ATOM 1466 C CA . VAL A 1 191 ? 22.545 -4.576 -1.581 1.00 92.81 191 VAL A CA 1
ATOM 1467 C C . VAL A 1 191 ? 21.098 -4.120 -1.683 1.00 92.81 191 VAL A C 1
ATOM 1469 O O . VAL A 1 191 ? 20.679 -3.678 -2.745 1.00 92.81 191 VAL A O 1
ATOM 1472 N N . ASP A 1 192 ? 20.359 -4.241 -0.584 1.00 91.50 192 ASP A N 1
ATOM 1473 C CA . ASP A 1 192 ? 19.067 -3.581 -0.418 1.00 91.50 192 ASP A CA 1
ATOM 1474 C C . ASP A 1 192 ? 19.304 -2.260 0.323 1.00 91.50 192 ASP A C 1
ATOM 1476 O O . ASP A 1 192 ? 19.880 -2.246 1.419 1.00 91.50 192 ASP A O 1
ATOM 1480 N N . PHE A 1 193 ? 18.942 -1.161 -0.321 1.00 93.31 193 PHE A N 1
ATOM 1481 C CA . PHE A 1 193 ? 19.039 0.213 0.151 1.00 93.31 193 PHE A CA 1
ATOM 1482 C C . PHE A 1 193 ? 17.725 0.710 0.752 1.00 93.31 193 PHE A C 1
ATOM 1484 O O . PHE A 1 193 ? 17.734 1.780 1.356 1.00 93.31 193 PHE A O 1
ATOM 1491 N N . LEU A 1 194 ? 16.628 -0.040 0.636 1.00 93.75 194 LEU A N 1
ATOM 1492 C CA . LEU A 1 194 ? 15.329 0.325 1.188 1.00 93.75 194 LEU A CA 1
ATOM 1493 C C . LEU A 1 194 ? 15.282 0.096 2.702 1.00 93.75 194 LEU A C 1
ATOM 1495 O O . LEU A 1 194 ? 16.000 -0.740 3.266 1.00 93.75 194 LEU A O 1
ATOM 1499 N N . TYR A 1 195 ? 14.433 0.852 3.392 1.00 94.12 195 TYR A N 1
ATOM 1500 C CA . TYR A 1 195 ? 14.058 0.505 4.758 1.00 94.12 195 TYR A CA 1
ATOM 1501 C C . TYR A 1 195 ? 13.277 -0.816 4.758 1.00 94.12 195 TYR A C 1
ATOM 1503 O O . TYR A 1 195 ? 12.414 -1.004 3.902 1.00 94.12 195 TYR A O 1
ATOM 1511 N N . PRO A 1 196 ? 13.545 -1.745 5.693 1.00 93.75 196 PRO A N 1
ATOM 1512 C CA . PRO A 1 196 ? 12.836 -3.021 5.733 1.00 93.75 196 PRO A CA 1
ATOM 1513 C C . PRO A 1 196 ? 11.347 -2.808 6.018 1.00 93.75 196 PRO A C 1
ATOM 1515 O O . PRO A 1 196 ? 11.002 -1.985 6.862 1.00 93.75 196 PRO A O 1
ATOM 1518 N N . VAL A 1 197 ? 10.479 -3.601 5.385 1.00 94.44 197 VAL A N 1
ATOM 1519 C CA . VAL A 1 197 ? 9.015 -3.534 5.560 1.00 94.44 197 VAL A CA 1
ATOM 1520 C C . VAL A 1 197 ? 8.586 -3.653 7.032 1.00 94.44 197 VAL A C 1
ATOM 1522 O O . VAL A 1 197 ? 7.720 -2.909 7.483 1.00 94.44 197 VAL A O 1
ATOM 1525 N N . ASP A 1 198 ? 9.283 -4.481 7.818 1.00 95.19 198 ASP A N 1
ATOM 1526 C CA . ASP A 1 198 ? 9.078 -4.640 9.269 1.00 95.19 198 ASP A CA 1
ATOM 1527 C C . ASP A 1 198 ? 9.165 -3.317 10.060 1.00 95.19 198 ASP A C 1
ATOM 1529 O O . ASP A 1 198 ? 8.506 -3.169 11.090 1.00 95.19 198 ASP A O 1
ATOM 1533 N N . ARG A 1 199 ? 9.911 -2.313 9.566 1.00 95.69 199 ARG A N 1
ATOM 1534 C CA . ARG A 1 199 ? 9.922 -0.953 10.139 1.00 95.69 199 ARG A CA 1
ATOM 1535 C C . ARG A 1 199 ? 8.514 -0.368 10.171 1.00 95.69 199 ARG A C 1
ATOM 1537 O O . ARG A 1 199 ? 8.121 0.185 11.194 1.00 95.69 199 ARG A O 1
ATOM 1544 N N . TYR A 1 200 ? 7.780 -0.487 9.070 1.00 97.88 200 TYR A N 1
ATOM 1545 C CA . TYR A 1 200 ? 6.447 0.085 8.901 1.00 97.88 200 TYR A CA 1
ATOM 1546 C C . TYR A 1 200 ? 5.380 -0.754 9.603 1.00 97.88 200 TYR A C 1
ATOM 1548 O O . TYR A 1 200 ? 4.466 -0.197 10.202 1.00 97.88 200 TYR A O 1
ATOM 1556 N N . THR A 1 201 ? 5.534 -2.078 9.640 1.00 96.38 201 THR A N 1
ATOM 1557 C CA . THR A 1 201 ? 4.667 -2.938 10.456 1.00 96.38 201 THR A CA 1
ATOM 1558 C C . THR A 1 201 ? 4.781 -2.579 11.937 1.00 96.38 201 THR A C 1
ATOM 1560 O O . THR A 1 201 ? 3.774 -2.323 12.595 1.00 96.38 201 THR A O 1
ATOM 1563 N N . LYS A 1 202 ? 6.007 -2.479 12.473 1.00 95.75 202 LYS A N 1
ATOM 1564 C CA . LYS A 1 202 ? 6.244 -2.091 13.875 1.00 95.75 202 LYS A CA 1
ATOM 1565 C C . LYS A 1 202 ? 5.808 -0.662 14.167 1.00 95.75 202 LYS A C 1
ATOM 1567 O O . LYS A 1 202 ? 5.272 -0.407 15.240 1.00 95.75 202 LYS A O 1
ATOM 1572 N N . ALA A 1 203 ? 5.982 0.250 13.211 1.00 97.12 203 ALA A N 1
ATOM 1573 C CA . ALA A 1 203 ? 5.491 1.622 13.306 1.00 97.12 203 ALA A CA 1
ATOM 1574 C C . ALA A 1 203 ? 3.997 1.687 13.644 1.00 97.12 203 ALA A C 1
ATOM 1576 O O . ALA A 1 203 ? 3.586 2.551 14.411 1.00 97.12 203 ALA A O 1
ATOM 1577 N N . LEU A 1 204 ? 3.204 0.771 13.086 1.00 96.69 204 LEU A N 1
ATOM 1578 C CA . LEU A 1 204 ? 1.746 0.771 13.190 1.00 96.69 204 LEU A CA 1
ATOM 1579 C C . LEU A 1 204 ? 1.200 -0.176 14.266 1.00 96.69 204 LEU A C 1
ATOM 1581 O O . LEU A 1 204 ? 0.016 -0.105 14.567 1.00 96.69 204 LEU A O 1
ATOM 1585 N N . THR A 1 205 ? 2.035 -1.040 14.853 1.00 90.00 205 THR A N 1
ATOM 1586 C CA . THR A 1 205 ? 1.584 -2.075 15.808 1.00 90.00 205 THR A CA 1
ATOM 1587 C C . THR A 1 205 ? 2.306 -2.049 17.156 1.00 90.00 205 THR A C 1
ATOM 1589 O O . THR A 1 205 ? 1.755 -2.491 18.160 1.00 90.00 205 THR A O 1
ATOM 1592 N N . SER A 1 206 ? 3.540 -1.539 17.219 1.00 91.38 206 SER A N 1
ATOM 1593 C CA . SER A 1 206 ? 4.393 -1.622 18.411 1.00 91.38 206 SER A CA 1
ATOM 1594 C C . SER A 1 206 ? 4.415 -0.316 19.201 1.00 91.38 206 SER A C 1
ATOM 1596 O O . SER A 1 206 ? 4.686 0.748 18.646 1.00 91.38 206 SER A O 1
ATOM 1598 N N . ARG A 1 207 ? 4.240 -0.398 20.527 1.00 87.62 207 ARG A N 1
ATOM 1599 C CA . ARG A 1 207 ? 4.326 0.757 21.447 1.00 87.62 207 ARG A CA 1
ATOM 1600 C C . ARG A 1 207 ? 5.711 1.385 21.551 1.00 87.62 207 ARG A C 1
ATOM 1602 O O . ARG A 1 207 ? 5.822 2.539 21.948 1.00 87.62 207 ARG A O 1
ATOM 1609 N N . GLN A 1 208 ? 6.752 0.649 21.181 1.00 91.06 208 GLN A N 1
ATOM 1610 C CA . GLN A 1 208 ? 8.120 1.149 21.133 1.00 91.06 208 GLN A CA 1
ATOM 1611 C C . GLN A 1 208 ? 8.749 0.854 19.778 1.00 91.06 208 GLN A C 1
ATOM 1613 O O . GLN A 1 208 ? 8.520 -0.196 19.179 1.00 91.06 208 GLN A O 1
ATOM 1618 N N . ILE A 1 209 ? 9.569 1.789 19.313 1.00 96.00 209 ILE A N 1
ATOM 1619 C CA . ILE A 1 209 ? 10.268 1.735 18.030 1.00 96.00 209 ILE A CA 1
ATOM 1620 C C . ILE A 1 209 ? 11.710 2.200 18.203 1.00 96.00 209 ILE A C 1
ATOM 1622 O O . ILE A 1 209 ? 12.074 2.806 19.209 1.00 96.00 209 ILE A O 1
ATOM 1626 N N . GLN A 1 210 ? 12.557 1.915 17.219 1.00 94.25 210 GLN A N 1
ATOM 1627 C CA . GLN A 1 210 ? 13.936 2.389 17.236 1.00 94.25 210 GLN A CA 1
ATOM 1628 C C . GLN A 1 210 ? 14.025 3.833 16.742 1.00 94.25 210 GLN A C 1
ATOM 1630 O O . GLN A 1 210 ? 13.535 4.163 15.661 1.00 94.25 210 GLN A O 1
ATOM 1635 N N . ASN A 1 211 ? 14.717 4.680 17.500 1.00 92.31 211 ASN A N 1
ATOM 1636 C CA . ASN A 1 211 ? 15.156 5.980 17.008 1.00 92.31 211 ASN A CA 1
ATOM 1637 C C . ASN A 1 211 ? 16.326 5.830 16.015 1.00 92.31 211 ASN A C 1
ATOM 1639 O O . ASN A 1 211 ? 16.837 4.736 15.764 1.00 92.31 211 ASN A O 1
ATOM 1643 N N . ARG A 1 212 ? 16.813 6.949 15.473 1.00 87.62 212 ARG A N 1
ATOM 1644 C CA . ARG A 1 212 ? 17.920 6.967 14.501 1.00 87.62 212 ARG A CA 1
ATOM 1645 C C . ARG A 1 212 ? 19.224 6.342 15.021 1.00 87.62 212 ARG A C 1
ATOM 1647 O O . ARG A 1 212 ? 20.051 5.901 14.224 1.00 87.62 212 ARG A O 1
ATOM 1654 N N . LYS A 1 213 ? 19.432 6.307 16.341 1.00 87.38 213 LYS A N 1
ATOM 1655 C CA . LYS A 1 213 ? 20.597 5.677 16.987 1.00 87.38 213 LYS A CA 1
ATOM 1656 C C . LYS A 1 213 ? 20.406 4.178 17.239 1.00 87.38 213 LYS A C 1
ATOM 1658 O O . LYS A 1 213 ? 21.351 3.526 17.676 1.00 87.38 213 LYS A O 1
ATOM 1663 N N . GLY A 1 214 ? 19.223 3.635 16.952 1.00 89.69 214 GLY A N 1
ATOM 1664 C CA . GLY A 1 214 ? 18.856 2.248 17.231 1.00 89.69 214 GLY A CA 1
ATOM 1665 C C . GLY A 1 214 ? 18.381 2.010 18.667 1.00 89.69 214 GLY A C 1
ATOM 1666 O O . GLY A 1 214 ? 18.220 0.860 19.066 1.00 89.69 214 GLY A O 1
ATOM 1667 N N . GLU A 1 215 ? 18.172 3.067 19.453 1.00 94.88 215 GLU A N 1
ATOM 1668 C CA . GLU A 1 215 ? 17.663 2.966 20.824 1.00 94.88 215 GLU A CA 1
ATOM 1669 C C . GLU A 1 215 ? 16.139 2.801 20.784 1.00 94.88 215 GLU A C 1
ATOM 1671 O O . GLU A 1 215 ? 15.471 3.485 20.005 1.00 94.88 215 GLU A O 1
ATOM 1676 N N . LEU A 1 216 ? 15.588 1.915 21.619 1.00 95.75 216 LEU A N 1
ATOM 1677 C CA . LEU A 1 216 ? 14.138 1.796 21.773 1.00 95.75 216 LEU A CA 1
ATOM 1678 C C . LEU A 1 216 ? 13.589 3.024 22.502 1.00 95.75 216 LEU A C 1
ATOM 1680 O O . LEU A 1 216 ? 14.067 3.382 23.579 1.00 95.75 216 LEU A O 1
ATOM 1684 N N . VAL A 1 217 ? 12.592 3.652 21.893 1.00 95.81 217 VAL A N 1
ATOM 1685 C CA . VAL A 1 217 ? 11.863 4.814 22.403 1.00 95.81 217 VAL A CA 1
ATOM 1686 C C . VAL A 1 217 ? 10.368 4.598 22.209 1.00 95.81 217 VAL A C 1
ATOM 1688 O O . VAL A 1 217 ? 9.960 3.758 21.404 1.00 95.81 217 VAL A O 1
ATOM 1691 N N . ASP A 1 218 ? 9.556 5.369 22.921 1.00 93.06 218 ASP A N 1
ATOM 1692 C CA . ASP A 1 218 ? 8.105 5.286 22.790 1.00 93.06 218 ASP A CA 1
ATOM 1693 C C . ASP A 1 218 ? 7.656 5.726 21.392 1.00 93.06 218 ASP A C 1
ATOM 1695 O O . ASP A 1 218 ? 8.167 6.688 20.809 1.00 93.06 218 ASP A O 1
ATOM 1699 N N . ASN A 1 219 ? 6.713 4.973 20.835 1.00 95.06 219 ASN A N 1
ATOM 1700 C CA . ASN A 1 219 ? 6.127 5.250 19.537 1.00 95.06 219 ASN A CA 1
ATOM 1701 C C . ASN A 1 219 ? 5.124 6.411 19.667 1.00 95.06 219 ASN A C 1
ATOM 1703 O O . ASN A 1 219 ? 4.167 6.296 20.442 1.00 95.06 219 ASN A O 1
ATOM 1707 N N . PRO A 1 220 ? 5.278 7.499 18.890 1.00 94.50 220 PRO A N 1
ATOM 1708 C CA . PRO A 1 220 ? 4.372 8.645 18.935 1.00 94.50 220 PRO A CA 1
ATOM 1709 C C . PRO A 1 220 ? 2.899 8.314 18.670 1.00 94.50 220 PRO A C 1
ATOM 1711 O O . PRO A 1 220 ? 2.032 9.024 19.170 1.00 94.50 220 PRO A O 1
ATOM 1714 N N . LEU A 1 221 ? 2.593 7.240 17.929 1.00 92.69 221 LEU A N 1
ATOM 1715 C CA . LEU A 1 221 ? 1.206 6.812 17.709 1.00 92.69 221 LEU A CA 1
ATOM 1716 C C . LEU A 1 221 ? 0.519 6.303 18.976 1.00 92.69 221 LEU A C 1
ATOM 1718 O O . LEU A 1 221 ? -0.706 6.346 19.048 1.00 92.69 221 LEU A O 1
ATOM 1722 N N . PHE A 1 222 ? 1.291 5.835 19.953 1.00 88.50 222 PHE A N 1
ATOM 1723 C CA . PHE A 1 222 ? 0.812 5.176 21.171 1.00 88.50 222 PHE A CA 1
ATOM 1724 C C . PHE A 1 222 ? 1.250 5.928 22.431 1.00 88.50 222 PHE A C 1
ATOM 1726 O O . PHE A 1 222 ? 1.399 5.338 23.499 1.00 88.50 222 PHE A O 1
ATOM 1733 N N . SER A 1 223 ? 1.488 7.232 22.287 1.00 87.44 223 SER A N 1
ATOM 1734 C CA . SER A 1 223 ? 1.967 8.122 23.341 1.00 87.44 223 SER A CA 1
ATOM 1735 C C . SER A 1 223 ? 1.079 9.360 23.442 1.00 87.44 223 SER A C 1
ATOM 1737 O O . SER A 1 223 ? 0.521 9.812 22.441 1.00 87.44 223 SER A O 1
ATOM 1739 N N . ASP A 1 224 ? 1.001 9.954 24.632 1.00 84.56 224 ASP A N 1
ATOM 1740 C CA . ASP A 1 224 ? 0.459 11.304 24.793 1.00 84.56 224 ASP A CA 1
ATOM 1741 C C . ASP A 1 224 ? 1.529 12.352 24.463 1.00 84.56 224 ASP A C 1
ATOM 1743 O O . ASP A 1 224 ? 2.491 12.551 25.206 1.00 84.56 224 ASP A O 1
ATOM 1747 N N . LEU A 1 225 ? 1.362 13.006 23.311 1.00 85.06 225 LEU A N 1
ATOM 1748 C CA . LEU A 1 225 ? 2.240 14.077 22.837 1.00 85.06 225 LEU A CA 1
ATOM 1749 C C . LEU A 1 225 ? 1.772 15.471 23.280 1.00 85.06 225 LEU A C 1
ATOM 1751 O O . LEU A 1 225 ? 2.542 16.426 23.169 1.00 85.06 225 LEU A O 1
ATOM 1755 N N . GLY A 1 226 ? 0.518 15.597 23.730 1.00 69.56 226 GLY A N 1
ATOM 1756 C CA . GLY A 1 226 ? -0.140 16.872 24.011 1.00 69.56 226 GLY A CA 1
ATOM 1757 C C . GLY A 1 226 ? 0.251 17.450 25.365 1.00 69.56 226 GLY A C 1
ATOM 1758 O O . GLY A 1 226 ? 0.475 18.654 25.457 1.00 69.56 226 GLY A O 1
ATOM 1759 N N . GLY A 1 227 ? 0.402 16.590 26.380 1.00 63.47 227 GLY A N 1
ATOM 1760 C CA . GLY A 1 227 ? 0.904 16.927 27.710 1.00 63.47 227 GLY A CA 1
ATOM 1761 C C . GLY A 1 227 ? 0.066 17.968 28.467 1.00 63.47 227 GLY A C 1
ATOM 1762 O O . GLY A 1 227 ? 0.024 19.147 28.129 1.00 63.47 227 GLY A O 1
ATOM 1763 N N . GLY A 1 228 ? -0.523 17.579 29.599 1.00 56.97 228 GLY A N 1
ATOM 1764 C CA . GLY A 1 228 ? -1.142 18.537 30.529 1.00 56.97 228 GLY A CA 1
ATOM 1765 C C . GLY A 1 228 ? -2.581 18.950 30.198 1.00 56.97 228 GLY A C 1
ATOM 1766 O O . GLY A 1 228 ? -3.086 19.887 30.816 1.00 56.97 228 GLY A O 1
ATOM 1767 N N . ASP A 1 229 ? -3.256 18.234 29.297 1.00 56.47 229 ASP A N 1
ATOM 1768 C CA . ASP A 1 229 ? -4.709 18.326 29.082 1.00 56.47 229 ASP A CA 1
ATOM 1769 C C . ASP A 1 229 ? -5.515 17.393 30.016 1.00 56.47 229 ASP A C 1
ATOM 1771 O O . ASP A 1 229 ? -6.744 17.424 30.029 1.00 56.47 229 ASP A O 1
ATOM 1775 N N . GLY A 1 230 ? -4.824 16.593 30.840 1.00 51.84 230 GLY A N 1
ATOM 1776 C CA . GLY A 1 230 ? -5.430 15.659 31.789 1.00 51.84 230 GLY A CA 1
ATOM 1777 C C . GLY A 1 230 ? -5.887 14.336 31.168 1.00 51.84 230 GLY A C 1
ATOM 1778 O O . GLY A 1 230 ? -6.451 13.515 31.894 1.00 51.84 230 GLY A O 1
ATOM 1779 N N . ARG A 1 231 ? -5.639 14.101 29.870 1.00 52.62 231 ARG A N 1
ATOM 1780 C CA . ARG A 1 231 ? -5.851 12.794 29.243 1.00 52.62 231 ARG A CA 1
ATOM 1781 C C . ARG A 1 231 ? -4.756 11.832 29.697 1.00 52.62 231 ARG A C 1
ATOM 1783 O O . ARG A 1 231 ? -3.578 12.166 29.692 1.00 52.62 231 ARG A O 1
ATOM 1790 N N . VAL A 1 232 ? -5.157 10.639 30.130 1.00 52.62 232 VAL A N 1
ATOM 1791 C CA . VAL A 1 232 ? -4.236 9.594 30.624 1.00 52.62 232 VAL A CA 1
ATOM 1792 C C . VAL A 1 232 ? -4.190 8.381 29.691 1.00 52.62 232 VAL A C 1
ATOM 1794 O O . VAL A 1 232 ? -3.315 7.531 29.832 1.00 52.62 232 VAL A O 1
ATOM 1797 N N . ASN A 1 233 ? -5.118 8.307 28.733 1.00 56.38 233 ASN A N 1
ATOM 1798 C CA . ASN A 1 233 ? -5.295 7.151 27.863 1.00 56.38 233 ASN A CA 1
ATOM 1799 C C . ASN A 1 233 ? -4.512 7.346 26.564 1.00 56.38 233 ASN A C 1
ATOM 1801 O O . ASN A 1 233 ? -4.549 8.417 25.958 1.00 56.38 233 ASN A O 1
ATOM 1805 N N . VAL A 1 234 ? -3.822 6.289 26.143 1.00 71.06 234 VAL A N 1
ATOM 1806 C CA . VAL A 1 234 ? -3.074 6.224 24.886 1.00 71.06 234 VAL A CA 1
ATOM 1807 C C . VAL A 1 234 ? -3.741 5.243 23.928 1.00 71.06 234 VAL A C 1
ATOM 1809 O O . VAL A 1 234 ? -4.405 4.297 24.351 1.00 71.06 234 VAL A O 1
ATOM 1812 N N . ARG A 1 235 ? -3.559 5.484 22.632 1.00 80.00 235 ARG A N 1
ATOM 1813 C CA . ARG A 1 235 ? -4.213 4.774 21.538 1.00 80.00 235 ARG A CA 1
ATOM 1814 C C . ARG A 1 235 ? -3.845 3.306 21.621 1.00 80.00 235 ARG A C 1
ATOM 1816 O O . ARG A 1 235 ? -2.668 2.957 21.718 1.00 80.00 235 ARG A O 1
ATOM 1823 N N . ASP A 1 236 ? -4.851 2.450 21.544 1.00 76.06 236 ASP A N 1
ATOM 1824 C CA . ASP A 1 236 ? -4.611 1.029 21.376 1.00 76.06 236 ASP A CA 1
ATOM 1825 C C . ASP A 1 236 ? -4.140 0.747 19.936 1.00 76.06 236 ASP A C 1
ATOM 1827 O O . ASP A 1 236 ? -4.714 1.318 19.002 1.00 76.06 236 ASP A O 1
ATOM 1831 N N . PRO A 1 237 ? -3.120 -0.105 19.713 1.00 81.62 237 PRO A N 1
ATOM 1832 C CA . PRO A 1 237 ? -2.704 -0.499 18.372 1.00 81.62 237 PRO A CA 1
ATOM 1833 C C . PRO A 1 237 ? -3.847 -0.936 17.459 1.00 81.62 237 PRO A C 1
ATOM 1835 O O . PRO A 1 237 ? -3.806 -0.582 16.286 1.00 81.62 237 PRO A O 1
ATOM 1838 N N . SER A 1 238 ? -4.894 -1.589 17.981 1.00 76.31 238 SER A N 1
ATOM 1839 C CA . SER A 1 238 ? -6.084 -2.005 17.216 1.00 76.31 238 SER A CA 1
ATOM 1840 C C . SER A 1 238 ? -6.882 -0.847 16.595 1.00 76.31 238 SER A C 1
ATOM 1842 O O . SER A 1 238 ? -7.683 -1.057 15.685 1.00 76.31 238 SER A O 1
ATOM 1844 N N . LEU A 1 239 ? -6.644 0.390 17.040 1.00 80.75 239 LEU A N 1
ATOM 1845 C CA . LEU A 1 239 ? -7.277 1.608 16.530 1.00 80.75 239 LEU A CA 1
ATOM 1846 C C . LEU A 1 239 ? -6.491 2.271 15.385 1.00 80.75 239 LEU A C 1
ATOM 1848 O O . LEU A 1 239 ? -6.817 3.395 14.996 1.00 80.75 239 LEU A O 1
ATOM 1852 N N . VAL A 1 240 ? -5.453 1.620 14.851 1.00 89.62 240 VAL A N 1
ATOM 1853 C CA . VAL A 1 240 ? -4.669 2.112 13.707 1.00 89.62 240 VAL A CA 1
ATOM 1854 C C . VAL A 1 240 ? -4.990 1.295 12.461 1.00 89.62 240 VAL A C 1
ATOM 1856 O O . VAL A 1 240 ? -4.680 0.117 12.392 1.00 89.62 240 VAL A O 1
ATOM 1859 N N . PHE A 1 241 ? -5.568 1.907 11.437 1.00 93.56 241 PHE A N 1
ATOM 1860 C CA . PHE A 1 241 ? -5.886 1.228 10.181 1.00 93.56 241 PHE A CA 1
ATOM 1861 C C . PHE A 1 241 ? -5.032 1.777 9.048 1.00 93.56 241 PHE A C 1
ATOM 1863 O O . PHE A 1 241 ? -4.866 2.992 8.922 1.00 93.56 241 PHE A O 1
ATOM 1870 N N . PHE A 1 242 ? -4.523 0.886 8.201 1.00 97.12 242 PHE A N 1
ATOM 1871 C CA . PHE A 1 242 ? -3.713 1.251 7.045 1.00 97.12 242 PHE A CA 1
ATOM 1872 C C . PHE A 1 242 ? -4.353 0.712 5.772 1.00 97.12 242 PHE A C 1
ATOM 1874 O O . PHE A 1 242 ? -4.451 -0.498 5.563 1.00 97.12 242 PHE A O 1
ATOM 1881 N N . ALA A 1 243 ? -4.784 1.628 4.915 1.00 96.25 243 ALA A N 1
ATOM 1882 C CA . ALA A 1 243 ? -5.359 1.319 3.624 1.00 96.25 243 ALA A CA 1
ATOM 1883 C C . ALA A 1 243 ? -4.414 1.772 2.512 1.00 96.25 243 ALA A C 1
ATOM 1885 O O . ALA A 1 243 ? -4.081 2.955 2.420 1.00 96.25 243 ALA A O 1
ATOM 1886 N N . GLY A 1 244 ? -4.012 0.841 1.651 1.00 96.88 244 GLY A N 1
ATOM 1887 C CA . GLY A 1 244 ? -3.247 1.149 0.448 1.00 96.88 244 GLY A CA 1
ATOM 1888 C C . GLY A 1 244 ? -4.103 0.951 -0.791 1.00 96.88 244 GLY A C 1
ATOM 1889 O O . GLY A 1 244 ? -4.529 -0.164 -1.079 1.00 96.88 244 GLY A O 1
ATOM 1890 N N . ILE A 1 245 ? -4.334 2.030 -1.532 1.00 96.56 245 ILE A N 1
ATOM 1891 C CA . ILE A 1 245 ? -4.882 1.994 -2.885 1.00 96.56 245 ILE A CA 1
ATOM 1892 C C . ILE A 1 245 ? -3.688 2.032 -3.838 1.00 96.56 245 ILE A C 1
ATOM 1894 O O . ILE A 1 245 ? -3.128 3.097 -4.103 1.00 96.56 245 ILE A O 1
ATOM 1898 N N . VAL A 1 246 ? -3.274 0.849 -4.280 1.00 97.56 246 VAL A N 1
ATOM 1899 C CA . VAL A 1 246 ? -1.977 0.624 -4.931 1.00 97.56 246 VAL A CA 1
ATOM 1900 C C . VAL A 1 246 ? -2.139 -0.084 -6.268 1.00 97.56 246 VAL A C 1
ATOM 1902 O O . VAL A 1 246 ? -3.245 -0.481 -6.651 1.00 97.56 246 VAL A O 1
ATOM 1905 N N . GLY A 1 247 ? -1.044 -0.243 -7.006 1.00 97.81 247 GLY A N 1
ATOM 1906 C CA . GLY A 1 247 ? -1.054 -0.981 -8.260 1.00 97.81 247 GLY A CA 1
ATOM 1907 C C . GLY A 1 247 ? -1.252 -2.483 -8.058 1.00 97.81 247 GLY A C 1
ATOM 1908 O O . GLY A 1 247 ? -0.314 -3.244 -7.842 1.00 97.81 247 GLY A O 1
ATOM 1909 N N . VAL A 1 248 ? -2.510 -2.899 -8.150 1.00 98.06 248 VAL A N 1
ATOM 1910 C CA . VAL A 1 248 ? -2.979 -4.288 -8.176 1.00 98.06 248 VAL A CA 1
ATOM 1911 C C . VAL A 1 248 ? -4.239 -4.332 -9.041 1.00 98.06 248 VAL A C 1
ATOM 1913 O O . VAL A 1 248 ? -5.045 -3.404 -8.937 1.00 98.06 248 VAL A O 1
ATOM 1916 N N . PRO A 1 249 ? -4.464 -5.331 -9.911 1.00 97.62 249 PRO A N 1
ATOM 1917 C CA . PRO A 1 249 ? -5.732 -5.452 -10.620 1.00 97.62 249 PRO A CA 1
ATOM 1918 C C . PRO A 1 249 ? -6.901 -5.516 -9.631 1.00 97.62 249 PRO A C 1
ATOM 1920 O O . PRO A 1 249 ? -6.926 -6.352 -8.727 1.00 97.62 249 PRO A O 1
ATOM 1923 N N . TRP A 1 250 ? -7.893 -4.633 -9.785 1.00 96.00 250 TRP A N 1
ATOM 1924 C CA . TRP A 1 250 ? -9.048 -4.604 -8.881 1.00 96.00 250 TRP A CA 1
ATOM 1925 C C . TRP A 1 250 ? -9.797 -5.942 -8.869 1.00 96.00 250 TRP A C 1
ATOM 1927 O O . TRP A 1 250 ? -10.386 -6.313 -7.858 1.00 96.00 250 TRP A O 1
ATOM 1937 N N . GLN A 1 251 ? -9.744 -6.678 -9.980 1.00 95.06 251 GLN A N 1
ATOM 1938 C CA . GLN A 1 251 ? -10.394 -7.969 -10.151 1.00 95.06 251 GLN A CA 1
ATOM 1939 C C . GLN A 1 251 ? -9.843 -9.041 -9.205 1.00 95.06 251 GLN A C 1
ATOM 1941 O O . GLN A 1 251 ? -10.611 -9.875 -8.730 1.00 95.06 251 GLN A O 1
ATOM 1946 N N . ASP A 1 252 ? -8.546 -9.013 -8.891 1.00 96.50 252 ASP A N 1
ATOM 1947 C CA . ASP A 1 252 ? -7.933 -10.022 -8.018 1.00 96.50 252 ASP A CA 1
ATOM 1948 C C . ASP A 1 252 ? -8.347 -9.843 -6.555 1.00 96.50 252 ASP A C 1
ATOM 1950 O O . ASP A 1 252 ? -8.456 -10.811 -5.792 1.00 96.50 252 ASP A O 1
ATOM 1954 N N . ILE A 1 253 ? -8.626 -8.597 -6.172 1.00 96.00 253 ILE A N 1
ATOM 1955 C CA . ILE A 1 253 ? -8.998 -8.205 -4.811 1.00 96.00 253 ILE A CA 1
ATOM 1956 C C . ILE A 1 253 ? -10.506 -7.997 -4.640 1.00 96.00 253 ILE A C 1
ATOM 1958 O O . ILE A 1 253 ? -10.950 -7.729 -3.531 1.00 96.00 253 ILE A O 1
ATOM 1962 N N . ALA A 1 254 ? -11.312 -8.112 -5.696 1.00 92.69 254 ALA A N 1
ATOM 1963 C CA . ALA A 1 254 ? -12.766 -8.019 -5.605 1.00 92.69 254 ALA A CA 1
ATOM 1964 C C . ALA A 1 254 ? -13.358 -9.270 -4.939 1.00 92.69 254 ALA A C 1
ATOM 1966 O O . ALA A 1 254 ? -12.896 -10.387 -5.187 1.00 92.69 254 ALA A O 1
ATOM 1967 N N . ARG A 1 255 ? -14.416 -9.108 -4.130 1.00 86.88 255 ARG A N 1
ATOM 1968 C CA . ARG A 1 255 ? -15.188 -10.256 -3.607 1.00 86.88 255 ARG A CA 1
ATOM 1969 C C . ARG A 1 255 ? -15.857 -11.037 -4.740 1.00 86.88 255 ARG A C 1
ATOM 1971 O O . ARG A 1 255 ? -15.884 -12.263 -4.716 1.00 86.88 255 ARG A O 1
ATOM 1978 N N . ASP A 1 256 ? -16.349 -10.312 -5.741 1.00 86.94 256 ASP A N 1
ATOM 1979 C CA . ASP A 1 256 ? -16.855 -10.855 -6.998 1.00 86.94 256 ASP A CA 1
ATOM 1980 C C . ASP A 1 256 ? -16.170 -10.132 -8.172 1.00 86.94 256 ASP A C 1
ATOM 1982 O O . ASP A 1 256 ? -16.480 -8.968 -8.444 1.00 86.94 256 ASP A O 1
ATOM 1986 N N . PRO A 1 257 ? -15.248 -10.790 -8.896 1.00 87.88 257 PRO A N 1
ATOM 1987 C CA . PRO A 1 257 ? -14.559 -10.170 -10.024 1.00 87.88 257 PRO A CA 1
ATOM 1988 C C . PRO A 1 257 ? -15.471 -9.813 -11.210 1.00 87.88 257 PRO A C 1
ATOM 1990 O O . PRO A 1 257 ? -15.072 -9.031 -12.072 1.00 87.88 257 PRO A O 1
ATOM 1993 N N . ALA A 1 258 ? -16.693 -10.357 -11.268 1.00 87.50 258 ALA A N 1
ATOM 1994 C CA . ALA A 1 258 ? -17.708 -9.977 -12.250 1.00 87.50 258 ALA A CA 1
ATOM 1995 C C . ALA A 1 258 ? -18.617 -8.832 -11.762 1.00 87.50 258 ALA A C 1
ATOM 1997 O O . ALA A 1 258 ? -19.394 -8.290 -12.551 1.00 87.50 258 ALA A O 1
ATOM 1998 N N . ASN A 1 259 ? -18.529 -8.457 -10.482 1.00 82.12 259 ASN A N 1
ATOM 1999 C CA . ASN A 1 259 ? -19.343 -7.422 -9.855 1.00 82.12 259 ASN A CA 1
ATOM 2000 C C . ASN A 1 259 ? -18.510 -6.594 -8.851 1.00 82.12 259 ASN A C 1
ATOM 2002 O O . ASN A 1 259 ? -18.582 -6.836 -7.642 1.00 82.12 259 ASN A O 1
ATOM 2006 N N . PRO A 1 260 ? -17.762 -5.571 -9.311 1.00 76.06 260 PRO A N 1
ATOM 2007 C CA . PRO A 1 260 ? -16.954 -4.710 -8.435 1.00 76.06 260 PRO A CA 1
ATOM 2008 C C . PRO A 1 260 ? -17.768 -4.006 -7.336 1.00 76.06 260 PRO A C 1
ATOM 2010 O O . PRO A 1 260 ? -17.226 -3.664 -6.284 1.00 76.06 260 PRO A O 1
ATOM 2013 N N . GLY A 1 261 ? -19.079 -3.828 -7.535 1.00 74.12 261 GLY A N 1
ATOM 2014 C CA . GLY A 1 261 ? -19.987 -3.273 -6.530 1.00 74.12 261 GLY A CA 1
ATOM 2015 C C . GLY A 1 261 ? -20.190 -4.164 -5.298 1.00 74.12 261 GLY A C 1
ATOM 2016 O O . GLY A 1 261 ? -20.692 -3.679 -4.287 1.00 74.12 261 GLY A O 1
ATOM 2017 N N . ALA A 1 262 ? -19.782 -5.439 -5.339 1.00 76.06 262 ALA A N 1
ATOM 2018 C CA . ALA A 1 262 ? -19.798 -6.341 -4.181 1.00 76.06 262 ALA A CA 1
ATOM 2019 C C . ALA A 1 262 ? -18.759 -5.969 -3.100 1.00 76.06 262 ALA A C 1
ATOM 2021 O O . ALA A 1 262 ? -18.799 -6.505 -1.988 1.00 76.06 262 ALA A O 1
ATOM 2022 N N . GLY A 1 263 ? -17.845 -5.045 -3.413 1.00 82.25 263 GLY A N 1
ATOM 2023 C CA . GLY A 1 263 ? -16.767 -4.621 -2.530 1.00 82.25 263 GLY A CA 1
ATOM 2024 C C . GLY A 1 263 ? -15.480 -5.419 -2.733 1.00 82.25 263 GLY A C 1
ATOM 2025 O O . GLY A 1 263 ? -15.398 -6.352 -3.538 1.00 82.25 263 GLY A O 1
ATOM 2026 N N . VAL A 1 264 ? -14.454 -5.018 -1.989 1.00 87.81 264 VAL A N 1
ATOM 2027 C CA . VAL A 1 264 ? -13.140 -5.667 -1.992 1.00 87.81 264 VAL A CA 1
ATOM 2028 C C . VAL A 1 264 ? -13.033 -6.686 -0.863 1.00 87.81 264 VAL A C 1
ATOM 2030 O O . VAL A 1 264 ? -13.701 -6.570 0.167 1.00 87.81 264 VAL A O 1
ATOM 2033 N N . LYS A 1 265 ? -12.199 -7.701 -1.082 1.0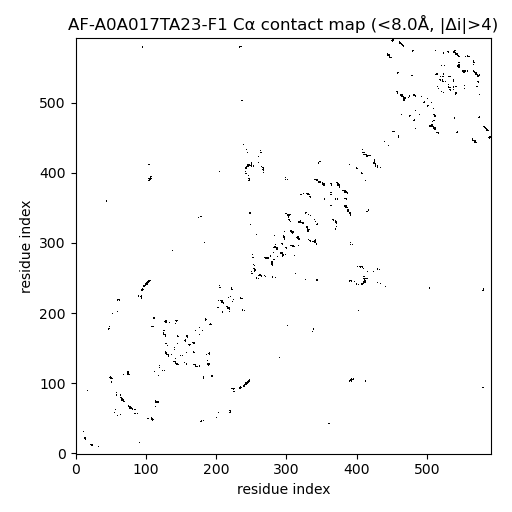0 88.50 265 LYS A N 1
ATOM 2034 C CA . LYS A 1 265 ? -11.897 -8.749 -0.118 1.00 88.50 265 LYS A CA 1
ATOM 2035 C C . LYS A 1 265 ? -11.287 -8.151 1.141 1.00 88.50 265 LYS A C 1
ATOM 2037 O O . LYS A 1 265 ? -10.470 -7.233 1.114 1.00 88.50 265 LYS A O 1
ATOM 2042 N N . ASN A 1 266 ? -11.693 -8.722 2.252 1.00 85.19 266 ASN A N 1
ATOM 2043 C CA . ASN A 1 266 ? -11.233 -8.428 3.591 1.00 85.19 266 ASN A CA 1
ATOM 2044 C C . ASN A 1 266 ? -9.984 -9.322 3.909 1.00 85.19 266 ASN A C 1
ATOM 2046 O O . ASN A 1 266 ? -9.645 -10.180 3.096 1.00 85.19 266 ASN A O 1
ATOM 2050 N N . SER A 1 267 ? -9.274 -9.152 5.042 1.00 86.25 267 SER A N 1
ATOM 2051 C CA . SER A 1 267 ? -8.068 -9.962 5.353 1.00 86.25 267 SER A CA 1
ATOM 2052 C C . SER A 1 267 ? -8.298 -11.484 5.313 1.00 86.25 267 SER A C 1
ATOM 2054 O O . SER A 1 267 ? -7.513 -12.210 4.696 1.00 86.25 267 SER A O 1
ATOM 2056 N N . ASP A 1 268 ? -9.402 -11.971 5.888 1.00 83.31 268 ASP A N 1
ATOM 2057 C CA . ASP A 1 268 ? -9.747 -13.398 5.889 1.00 83.31 268 ASP A CA 1
ATOM 2058 C C . ASP A 1 268 ? -10.019 -13.897 4.466 1.00 83.31 268 ASP A C 1
ATOM 2060 O O . ASP A 1 268 ? -9.535 -14.951 4.059 1.00 83.31 268 ASP A O 1
ATOM 2064 N N . GLU A 1 269 ? -10.753 -13.112 3.673 1.00 90.44 269 GLU A N 1
ATOM 2065 C CA . GLU A 1 269 ? -11.065 -13.425 2.275 1.00 90.44 269 GLU A CA 1
ATOM 2066 C C . GLU A 1 269 ? -9.807 -13.411 1.385 1.00 90.44 269 GLU A C 1
ATOM 2068 O O . GLU A 1 269 ? -9.690 -14.223 0.466 1.00 90.44 269 GLU A O 1
ATOM 2073 N N . LEU A 1 270 ? -8.842 -12.522 1.652 1.00 93.38 270 LEU A N 1
ATOM 2074 C CA . LEU A 1 270 ? -7.542 -12.499 0.968 1.00 93.38 270 LEU A CA 1
ATOM 2075 C C . LEU A 1 270 ? -6.660 -13.689 1.370 1.00 93.38 270 LEU A C 1
ATOM 2077 O O . LEU A 1 270 ? -5.898 -14.205 0.548 1.00 93.38 270 LEU A O 1
ATOM 2081 N N . SER A 1 271 ? -6.791 -14.151 2.611 1.00 92.44 271 SER A N 1
ATOM 2082 C CA . SER A 1 271 ? -6.081 -15.318 3.142 1.00 92.44 271 SER A CA 1
ATOM 2083 C C . SER A 1 271 ? -6.733 -16.648 2.750 1.00 92.44 271 SER A C 1
ATOM 2085 O O . SER A 1 271 ? -6.097 -17.695 2.857 1.00 92.44 271 SER A O 1
ATOM 2087 N N . ALA A 1 272 ? -7.972 -16.623 2.254 1.00 90.62 272 ALA A N 1
ATOM 2088 C CA . ALA A 1 272 ? -8.698 -17.808 1.824 1.00 90.62 272 ALA A CA 1
ATOM 2089 C C . ALA A 1 272 ? -8.171 -18.376 0.486 1.00 90.62 272 ALA A C 1
ATOM 2091 O O . ALA A 1 272 ? -7.780 -17.604 -0.400 1.00 90.62 272 ALA A O 1
ATOM 2092 N N . PRO A 1 273 ? -8.214 -19.711 0.292 1.00 94.12 273 PRO A N 1
ATOM 2093 C CA . PRO A 1 273 ? -7.789 -20.354 -0.950 1.00 94.12 273 PRO A CA 1
ATOM 2094 C C . PRO A 1 273 ? -8.517 -19.839 -2.195 1.00 94.12 273 PRO A C 1
ATOM 2096 O O . PRO A 1 273 ? -9.730 -19.627 -2.178 1.00 94.12 273 PRO A O 1
ATOM 2099 N N . VAL A 1 274 ? -7.785 -19.723 -3.306 1.00 93.31 274 VAL A N 1
ATOM 2100 C CA . VAL A 1 274 ? -8.329 -19.325 -4.612 1.00 93.31 274 VAL A CA 1
ATOM 2101 C C . VAL A 1 274 ? -7.801 -20.241 -5.713 1.00 93.31 274 VAL A C 1
ATOM 2103 O O . VAL A 1 274 ? -6.598 -20.359 -5.940 1.00 93.31 274 VAL A O 1
ATOM 2106 N N . GLY A 1 275 ? -8.707 -20.936 -6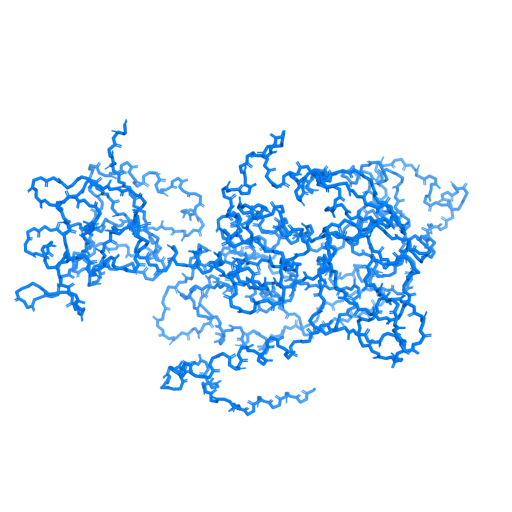.405 1.00 90.31 275 GLY A N 1
ATOM 2107 C CA . GLY A 1 275 ? -8.327 -21.943 -7.398 1.00 90.31 275 GLY A CA 1
ATOM 2108 C C . GLY A 1 275 ? -7.436 -23.034 -6.788 1.00 90.31 275 GLY A C 1
ATOM 2109 O O . GLY A 1 275 ? -7.860 -23.752 -5.885 1.00 90.31 275 GLY A O 1
ATOM 2110 N N . SER A 1 276 ? -6.208 -23.168 -7.296 1.00 93.88 276 SER A N 1
ATOM 2111 C CA . SER A 1 276 ? -5.189 -24.097 -6.781 1.00 93.88 276 SER A CA 1
ATOM 2112 C C . SER A 1 276 ? -4.216 -23.478 -5.770 1.00 93.88 276 SER A C 1
ATOM 2114 O O . SER A 1 276 ? -3.307 -24.173 -5.323 1.00 93.88 276 SER A O 1
ATOM 2116 N N . PHE A 1 277 ? -4.362 -22.190 -5.459 1.00 97.06 277 PHE A N 1
ATOM 2117 C CA . PHE A 1 277 ? -3.463 -21.440 -4.581 1.00 97.06 277 PHE A CA 1
ATOM 2118 C C . PHE A 1 277 ? -3.998 -21.419 -3.152 1.00 97.06 277 PHE A C 1
ATOM 2120 O O . PHE A 1 277 ? -5.213 -21.434 -2.927 1.00 97.06 277 PHE A O 1
ATOM 2127 N N . ALA A 1 278 ? -3.092 -21.372 -2.178 1.00 95.62 278 ALA A N 1
ATOM 2128 C CA . ALA A 1 278 ? -3.450 -21.408 -0.764 1.00 95.62 278 ALA A CA 1
ATOM 2129 C C . ALA A 1 278 ? -4.141 -20.120 -0.296 1.00 95.62 278 ALA A C 1
ATOM 2131 O O . ALA A 1 278 ? -4.896 -20.161 0.671 1.00 95.62 278 ALA A O 1
ATOM 2132 N N . SER A 1 279 ? -3.893 -18.996 -0.974 1.00 97.06 279 SER A N 1
ATOM 2133 C CA . SER A 1 279 ? -4.488 -17.694 -0.659 1.00 97.06 279 SER A CA 1
ATOM 2134 C C . SER A 1 279 ? -4.507 -16.756 -1.871 1.00 97.06 279 SER A C 1
ATOM 2136 O O . SER A 1 279 ? -3.750 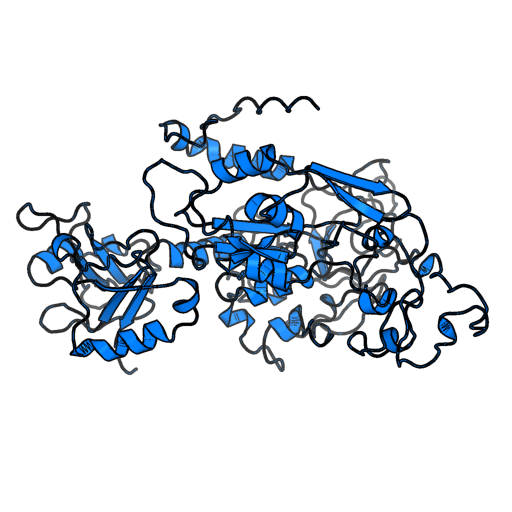-16.954 -2.825 1.00 97.06 279 SER A O 1
ATOM 2138 N N . THR A 1 280 ? -5.308 -15.685 -1.817 1.00 97.56 280 THR A N 1
ATOM 2139 C CA . THR A 1 280 ? -5.190 -14.569 -2.778 1.00 97.56 280 THR A CA 1
ATOM 2140 C C . THR A 1 280 ? -3.816 -13.895 -2.660 1.00 97.56 280 THR A C 1
ATOM 2142 O O . THR A 1 280 ? -3.264 -13.464 -3.669 1.00 97.56 280 THR A O 1
ATOM 2145 N N . TRP A 1 281 ? -3.202 -13.871 -1.469 1.00 97.94 281 TRP A N 1
ATOM 2146 C CA . TRP A 1 281 ? -1.843 -13.343 -1.277 1.00 97.94 281 TRP A CA 1
ATOM 2147 C C . TRP A 1 281 ? -0.782 -14.068 -2.111 1.00 97.94 281 TRP A C 1
ATOM 2149 O O . TRP A 1 281 ? 0.096 -13.419 -2.673 1.00 97.94 281 TRP A O 1
ATOM 2159 N N . GLU A 1 282 ? -0.871 -15.390 -2.258 1.00 98.06 282 GLU A N 1
ATOM 2160 C CA . GLU A 1 282 ? 0.036 -16.149 -3.134 1.00 98.06 282 GLU A CA 1
ATOM 2161 C C . GLU A 1 282 ? -0.088 -15.703 -4.602 1.00 98.06 282 GLU A C 1
ATOM 2163 O O . GLU A 1 282 ? 0.898 -15.660 -5.341 1.00 98.06 282 GLU A O 1
ATOM 2168 N N . VAL A 1 283 ? -1.297 -15.303 -5.007 1.00 98.19 283 VAL A N 1
ATOM 2169 C CA . VAL A 1 283 ? -1.582 -14.806 -6.353 1.00 98.19 283 VAL A CA 1
ATOM 2170 C C . VAL A 1 283 ? -1.016 -13.408 -6.577 1.00 98.19 283 VAL A C 1
ATOM 2172 O O . VAL A 1 283 ? -0.280 -13.226 -7.543 1.00 98.19 283 VAL A O 1
ATOM 2175 N N . ILE A 1 284 ? -1.322 -12.446 -5.701 1.00 98.25 284 ILE A N 1
ATOM 2176 C CA . ILE A 1 284 ? -1.010 -11.024 -5.938 1.00 98.25 284 ILE A CA 1
ATOM 2177 C C . ILE A 1 284 ? 0.344 -10.568 -5.381 1.00 98.25 284 ILE A C 1
ATOM 2179 O O . ILE A 1 284 ? 0.876 -9.563 -5.838 1.00 98.25 284 ILE A O 1
ATOM 2183 N N . LEU A 1 285 ? 0.906 -11.289 -4.405 1.00 98.00 285 LEU A N 1
ATOM 2184 C CA . LEU A 1 285 ? 2.132 -10.903 -3.693 1.00 98.00 285 LEU A CA 1
ATOM 2185 C C . LEU A 1 285 ? 3.214 -11.995 -3.724 1.00 98.00 285 LEU A C 1
ATOM 2187 O O . LEU A 1 285 ? 4.403 -11.685 -3.766 1.00 98.00 285 LEU A O 1
ATOM 2191 N N . GLY A 1 286 ? 2.825 -13.272 -3.715 1.00 96.62 286 GLY A N 1
ATOM 2192 C CA . GLY A 1 286 ? 3.768 -14.384 -3.579 1.00 96.62 286 GLY A CA 1
ATOM 2193 C C . GLY A 1 286 ? 4.388 -14.437 -2.177 1.00 96.62 286 GLY A C 1
ATOM 2194 O O . GLY A 1 286 ? 3.700 -14.233 -1.171 1.00 96.62 286 GLY A O 1
ATOM 2195 N N . ASN A 1 287 ? 5.695 -14.706 -2.097 1.00 93.50 287 ASN A N 1
ATOM 2196 C CA . ASN A 1 287 ? 6.456 -14.668 -0.845 1.00 93.50 287 ASN A CA 1
ATOM 2197 C C . ASN A 1 287 ? 7.737 -13.827 -1.006 1.00 93.50 287 ASN A C 1
ATOM 2199 O O . ASN A 1 287 ? 8.793 -14.384 -1.327 1.00 93.50 287 ASN A O 1
ATOM 2203 N N . PRO A 1 288 ? 7.671 -12.504 -0.755 1.00 90.31 288 PRO A N 1
ATOM 2204 C CA . PRO A 1 288 ? 8.826 -11.612 -0.872 1.00 90.31 288 PRO A CA 1
ATOM 2205 C C . PRO A 1 288 ? 10.021 -12.034 -0.005 1.00 90.31 288 PRO A C 1
ATOM 2207 O O . PRO A 1 288 ? 11.155 -12.014 -0.481 1.00 90.31 288 PRO A O 1
ATOM 2210 N N . GLY A 1 289 ? 9.779 -12.510 1.224 1.00 85.75 289 GLY A N 1
ATOM 2211 C CA . GLY A 1 289 ? 10.835 -12.959 2.143 1.00 85.75 289 GLY A CA 1
ATOM 2212 C C . GLY A 1 289 ? 11.639 -14.161 1.632 1.00 85.75 289 GLY A C 1
ATOM 2213 O O . GLY A 1 289 ? 12.818 -14.303 1.953 1.00 85.75 289 GLY A O 1
ATOM 2214 N N . GLU A 1 290 ? 11.030 -14.990 0.782 1.00 86.19 290 GLU A N 1
ATOM 2215 C CA . GLU A 1 290 ? 11.676 -16.123 0.105 1.00 86.19 290 GLU A CA 1
ATOM 2216 C C . GLU A 1 290 ? 11.974 -15.837 -1.378 1.00 86.19 290 GLU A C 1
ATOM 2218 O O . GLU A 1 290 ? 12.409 -16.729 -2.103 1.00 86.19 290 GLU A O 1
ATOM 2223 N N . HIS A 1 291 ? 11.771 -14.597 -1.840 1.00 85.50 291 HIS A N 1
ATOM 2224 C CA . HIS A 1 291 ? 11.916 -14.181 -3.241 1.00 85.50 291 HIS A CA 1
ATOM 2225 C C . HIS A 1 291 ? 11.067 -15.013 -4.221 1.00 85.50 291 HIS A C 1
ATOM 2227 O O . HIS A 1 291 ? 11.435 -15.192 -5.386 1.00 85.50 291 HIS A O 1
ATOM 2233 N N . VAL A 1 292 ? 9.923 -15.522 -3.759 1.00 91.31 292 VAL A N 1
ATOM 2234 C CA . VAL A 1 292 ? 8.944 -16.203 -4.608 1.00 91.31 292 VAL A CA 1
ATOM 2235 C C . VAL A 1 292 ? 8.046 -15.138 -5.235 1.00 91.31 292 VAL A C 1
ATOM 2237 O O . VAL A 1 292 ? 7.351 -14.434 -4.498 1.00 91.31 292 VAL A O 1
ATOM 2240 N N . PRO A 1 293 ? 8.035 -14.999 -6.572 1.00 94.06 293 PRO A N 1
ATOM 2241 C CA . PRO A 1 293 ? 7.224 -13.986 -7.230 1.00 94.06 293 PRO A CA 1
ATOM 2242 C C . PRO A 1 293 ? 5.724 -14.302 -7.101 1.00 94.06 293 PRO A C 1
ATOM 2244 O O . PRO A 1 293 ? 5.361 -15.473 -6.952 1.00 94.06 293 PRO A O 1
ATOM 2247 N N . PRO A 1 294 ? 4.847 -13.293 -7.250 1.00 97.88 294 PRO A N 1
ATOM 2248 C CA . PRO A 1 294 ? 3.405 -13.497 -7.358 1.00 97.88 294 PRO A CA 1
ATOM 2249 C C . PRO A 1 294 ? 3.041 -14.554 -8.408 1.00 97.88 294 PRO A C 1
ATOM 2251 O O . PRO A 1 294 ? 3.677 -14.648 -9.472 1.00 97.88 294 PRO A O 1
ATOM 2254 N N . ALA A 1 295 ? 2.016 -15.365 -8.138 1.00 98.19 295 ALA A N 1
ATOM 2255 C CA . ALA A 1 295 ? 1.539 -16.330 -9.125 1.00 98.19 295 ALA A CA 1
ATOM 2256 C C . ALA A 1 295 ? 0.864 -15.643 -10.321 1.00 98.19 295 ALA A C 1
ATOM 2258 O O . ALA A 1 295 ? 0.982 -16.144 -11.441 1.00 98.19 295 ALA A O 1
ATOM 2259 N N . ASP A 1 296 ? 0.225 -14.489 -10.106 1.00 98.25 296 ASP A N 1
ATOM 2260 C CA . ASP A 1 296 ? -0.289 -13.661 -11.187 1.00 98.25 296 ASP A CA 1
ATOM 2261 C C . ASP A 1 296 ? 0.863 -12.993 -11.959 1.00 98.25 296 ASP A C 1
ATOM 2263 O O . ASP A 1 296 ? 1.600 -12.177 -11.393 1.00 98.25 296 ASP A O 1
ATOM 2267 N N . PRO A 1 297 ? 1.045 -13.290 -13.260 1.00 98.31 297 PRO A N 1
ATOM 2268 C CA . PRO A 1 297 ? 2.078 -12.639 -14.047 1.00 98.31 297 PRO A CA 1
ATOM 2269 C C . PRO A 1 297 ? 1.861 -11.126 -14.220 1.00 98.31 297 PRO A C 1
ATOM 2271 O O . PRO A 1 297 ? 2.854 -10.436 -14.444 1.00 98.31 297 PRO A O 1
ATOM 2274 N N . PHE A 1 298 ? 0.641 -10.586 -14.071 1.00 98.56 298 PHE A N 1
ATOM 2275 C CA . PHE A 1 298 ? 0.411 -9.130 -14.089 1.00 98.56 298 PHE A CA 1
ATOM 2276 C C . PHE A 1 298 ? 1.045 -8.427 -12.880 1.00 98.56 298 PHE A C 1
ATOM 2278 O O . PHE A 1 298 ? 1.470 -7.278 -12.995 1.00 98.56 298 PHE A O 1
ATOM 2285 N N . MET A 1 299 ? 1.207 -9.130 -11.759 1.00 98.38 299 MET A N 1
ATOM 2286 C CA . MET A 1 299 ? 1.819 -8.603 -10.537 1.00 98.38 299 MET A CA 1
ATOM 2287 C C . MET A 1 299 ? 3.343 -8.770 -10.482 1.00 98.38 299 MET A C 1
ATOM 2289 O O . MET A 1 299 ? 3.976 -8.380 -9.508 1.00 98.38 299 MET A O 1
ATOM 2293 N N . ARG A 1 300 ? 3.977 -9.326 -11.520 1.00 97.50 300 ARG A N 1
ATOM 2294 C CA . ARG A 1 300 ? 5.441 -9.465 -11.569 1.00 97.50 300 ARG A CA 1
ATOM 2295 C C . ARG A 1 300 ? 6.078 -8.227 -12.169 1.00 97.50 300 ARG A C 1
ATOM 2297 O O . ARG A 1 300 ? 5.866 -7.948 -13.347 1.00 97.50 300 ARG A O 1
ATOM 2304 N N . GLU A 1 301 ? 6.892 -7.523 -11.400 1.00 95.81 301 GLU A N 1
ATOM 2305 C CA . GLU A 1 301 ? 7.713 -6.433 -11.924 1.00 95.81 301 GLU A CA 1
ATOM 2306 C C . GLU A 1 301 ? 8.674 -6.965 -13.005 1.00 95.81 301 GLU A C 1
ATOM 2308 O O . GLU A 1 301 ? 9.328 -7.995 -12.829 1.00 95.81 301 GLU A O 1
ATOM 2313 N N . SER A 1 302 ? 8.725 -6.302 -14.162 1.00 96.19 302 SER A N 1
ATOM 2314 C CA . SER A 1 302 ? 9.566 -6.720 -15.289 1.00 96.19 302 SER A CA 1
ATOM 2315 C C . SER A 1 302 ? 9.836 -5.555 -16.231 1.00 96.19 302 SER A C 1
ATOM 2317 O O . SER A 1 302 ? 8.947 -4.745 -16.473 1.00 96.19 302 SER A O 1
ATOM 2319 N N . LEU A 1 303 ? 11.034 -5.513 -16.815 1.00 95.12 303 LEU A N 1
ATOM 2320 C CA . LEU A 1 303 ? 11.367 -4.613 -17.925 1.00 95.12 303 LEU A CA 1
ATOM 2321 C C . LEU A 1 303 ? 10.948 -5.205 -19.278 1.00 95.12 303 LEU A C 1
ATOM 2323 O O . LEU A 1 303 ? 10.664 -4.491 -20.237 1.00 95.12 303 LEU A O 1
ATOM 2327 N N . GLU A 1 304 ? 10.938 -6.533 -19.362 1.00 96.56 304 GLU A N 1
ATOM 2328 C CA . GLU A 1 304 ? 10.642 -7.271 -20.585 1.00 96.56 304 GLU A CA 1
ATOM 2329 C C . GLU A 1 304 ? 9.165 -7.696 -20.599 1.00 96.56 304 GLU A C 1
ATOM 2331 O O . GLU A 1 304 ? 8.617 -8.002 -19.531 1.00 96.56 304 GLU A O 1
ATOM 2336 N N . PRO A 1 305 ? 8.524 -7.780 -21.780 1.00 98.12 305 PRO A N 1
ATOM 2337 C CA . PRO A 1 305 ? 7.183 -8.331 -21.912 1.00 98.12 305 PRO A CA 1
ATOM 2338 C C . PRO A 1 305 ? 7.060 -9.707 -21.257 1.00 98.12 305 PRO A C 1
ATOM 2340 O O . PRO A 1 305 ? 7.821 -10.636 -21.545 1.00 98.12 305 PRO A O 1
ATOM 2343 N N . ARG A 1 306 ? 6.077 -9.834 -20.377 1.00 98.19 306 ARG A N 1
ATOM 2344 C CA . ARG A 1 306 ? 5.768 -11.056 -19.644 1.00 98.19 306 ARG A CA 1
ATOM 2345 C C . ARG A 1 306 ? 4.856 -11.958 -20.473 1.00 98.19 306 ARG A C 1
ATOM 2347 O O . ARG A 1 306 ? 4.264 -11.566 -21.477 1.00 98.19 306 ARG A O 1
ATOM 2354 N N . ALA A 1 307 ? 4.724 -13.197 -20.019 1.00 97.62 307 ALA A N 1
ATOM 2355 C CA . ALA A 1 307 ? 3.794 -14.171 -20.569 1.00 97.62 307 ALA A CA 1
ATOM 2356 C C . ALA A 1 307 ? 3.126 -14.955 -19.437 1.00 97.62 307 ALA A C 1
ATOM 2358 O O . ALA A 1 307 ? 3.666 -15.059 -18.335 1.00 97.62 307 ALA A O 1
ATOM 2359 N N . GLY A 1 308 ? 1.965 -15.531 -19.732 1.00 97.50 308 GLY A N 1
ATOM 2360 C CA . GLY A 1 308 ? 1.164 -16.293 -18.780 1.00 97.50 308 GLY A CA 1
ATOM 2361 C C . GLY A 1 308 ? -0.280 -15.811 -18.747 1.00 97.50 308 GLY A C 1
ATOM 2362 O O . GLY A 1 308 ? -0.701 -15.010 -19.585 1.00 97.50 308 GLY A O 1
ATOM 2363 N N . THR A 1 309 ? -1.018 -16.314 -17.766 1.00 97.81 309 THR A N 1
ATOM 2364 C CA . THR A 1 309 ? -2.449 -16.071 -17.598 1.00 97.81 309 THR A CA 1
ATOM 2365 C C . THR A 1 309 ? -2.723 -15.713 -16.145 1.00 97.81 309 THR A C 1
ATOM 2367 O O . THR A 1 309 ? -2.196 -16.379 -15.254 1.00 97.81 309 THR A O 1
ATOM 2370 N N . ASN A 1 310 ? -3.533 -14.679 -15.912 1.00 97.25 310 ASN A N 1
ATOM 2371 C CA . ASN A 1 310 ? -4.038 -14.361 -14.583 1.00 97.25 310 ASN A CA 1
ATOM 2372 C C . ASN A 1 310 ? -4.843 -15.570 -14.057 1.00 97.25 310 ASN A C 1
ATOM 2374 O O . ASN A 1 310 ? -5.776 -16.021 -14.732 1.00 97.25 310 ASN A O 1
ATOM 2378 N N . PRO A 1 311 ? -4.496 -16.121 -12.883 1.00 95.75 311 PRO A N 1
ATOM 2379 C CA . PRO A 1 311 ? -5.065 -17.379 -12.407 1.00 95.75 311 PRO A CA 1
ATOM 2380 C C . PRO A 1 311 ? -6.504 -17.272 -11.885 1.00 95.75 311 PRO A C 1
ATOM 2382 O O . PRO A 1 311 ? -7.152 -18.303 -11.716 1.00 95.75 311 PRO A O 1
ATOM 2385 N N . ILE A 1 312 ? -6.998 -16.063 -11.600 1.00 93.75 312 ILE A N 1
ATOM 2386 C CA . ILE A 1 312 ? -8.346 -15.835 -11.059 1.00 93.75 312 ILE A CA 1
ATOM 2387 C C . ILE A 1 312 ? -9.362 -15.675 -12.196 1.00 93.75 312 ILE A C 1
ATOM 2389 O O . ILE A 1 312 ? -10.460 -16.224 -12.130 1.00 93.75 312 ILE A O 1
ATOM 2393 N N . LEU A 1 313 ? -8.990 -14.947 -13.247 1.00 91.75 313 LEU A N 1
ATOM 2394 C CA . LEU A 1 313 ? -9.871 -14.555 -14.348 1.00 91.75 313 LEU A CA 1
ATOM 2395 C C . LEU A 1 313 ? -9.661 -15.341 -15.642 1.00 91.75 313 LEU A C 1
ATOM 2397 O O . LEU A 1 313 ? -10.439 -15.165 -16.577 1.00 91.75 313 LEU A O 1
ATOM 2401 N N . ASP A 1 314 ? -8.600 -16.146 -15.732 1.00 95.12 314 ASP A N 1
ATOM 2402 C CA . ASP A 1 314 ? -8.184 -16.822 -16.970 1.00 95.12 314 ASP A CA 1
ATOM 2403 C C . ASP A 1 314 ? -7.905 -15.832 -18.127 1.00 95.12 314 ASP A C 1
ATOM 2405 O O . ASP A 1 314 ? -8.164 -16.091 -19.303 1.00 95.12 314 ASP A O 1
ATOM 2409 N N . VAL A 1 315 ? -7.366 -14.651 -17.793 1.00 96.69 315 VAL A N 1
ATOM 2410 C CA . VAL A 1 315 ? -7.000 -13.607 -18.766 1.00 96.69 315 VAL A CA 1
ATOM 2411 C C . VAL A 1 315 ? -5.518 -13.711 -19.104 1.00 96.69 315 VAL A C 1
ATOM 2413 O O . VAL A 1 315 ? -4.659 -13.531 -18.244 1.00 96.69 315 VAL A O 1
ATOM 2416 N N . ALA A 1 316 ? -5.201 -13.990 -20.368 1.00 98.00 316 ALA A N 1
ATOM 2417 C CA . ALA A 1 316 ? -3.822 -14.073 -20.839 1.00 98.00 316 ALA A CA 1
ATOM 2418 C C . ALA A 1 316 ? -3.194 -12.686 -21.038 1.00 98.00 316 ALA A C 1
ATOM 2420 O O . ALA A 1 316 ? -3.826 -11.766 -21.569 1.00 98.00 316 ALA A O 1
ATOM 2421 N N . LEU A 1 317 ? -1.912 -12.568 -20.692 1.00 98.44 317 LEU A N 1
ATOM 2422 C CA . LEU A 1 317 ? -1.102 -11.419 -21.081 1.00 98.44 317 LEU A CA 1
ATOM 2423 C C . LEU A 1 317 ? -1.060 -11.294 -22.605 1.00 98.44 317 LEU A C 1
ATOM 2425 O O . LEU A 1 317 ? -0.916 -12.276 -23.336 1.00 98.44 317 LEU A O 1
ATOM 2429 N N . SER A 1 318 ? -1.195 -10.063 -23.086 1.00 98.31 318 SER A N 1
ATOM 2430 C CA . SER A 1 318 ? -1.213 -9.758 -24.516 1.00 98.31 318 SER A CA 1
ATOM 2431 C C . SER A 1 318 ? 0.135 -9.192 -24.941 1.00 98.31 318 SER A C 1
ATOM 2433 O O . SER A 1 318 ? 0.623 -8.249 -24.329 1.00 98.31 318 SER A O 1
ATOM 2435 N N . ALA A 1 319 ? 0.744 -9.768 -25.979 1.00 97.94 319 ALA A N 1
ATOM 2436 C CA . ALA A 1 319 ? 2.048 -9.330 -26.475 1.00 97.94 319 ALA A CA 1
ATOM 2437 C C . ALA A 1 319 ? 2.017 -7.873 -26.992 1.00 97.94 319 ALA A C 1
ATOM 2439 O O . ALA A 1 319 ? 0.944 -7.381 -27.361 1.00 97.94 319 ALA A O 1
ATOM 2440 N N . PRO A 1 320 ? 3.176 -7.196 -27.097 1.00 97.56 320 PRO A N 1
ATOM 2441 C CA . PRO A 1 320 ? 3.225 -5.829 -27.604 1.00 97.56 320 PRO A CA 1
ATOM 2442 C C . PRO A 1 320 ? 2.603 -5.676 -28.995 1.00 97.56 320 PRO A C 1
ATOM 2444 O O . PRO A 1 320 ? 2.897 -6.439 -29.918 1.00 97.56 320 PRO A O 1
ATOM 2447 N N . GLY A 1 321 ? 1.699 -4.701 -29.131 1.00 90.94 321 GLY A N 1
ATOM 2448 C CA . GLY A 1 321 ? 0.953 -4.434 -30.366 1.00 90.94 321 GLY A CA 1
ATOM 2449 C C . GLY A 1 321 ? -0.136 -5.460 -30.721 1.00 90.94 321 GLY A C 1
ATOM 2450 O O . GLY A 1 321 ? -0.728 -5.358 -31.798 1.00 90.94 321 GLY A O 1
ATOM 2451 N N . ALA A 1 322 ? -0.406 -6.445 -29.858 1.00 96.06 322 ALA A N 1
ATOM 2452 C CA . ALA A 1 322 ? -1.495 -7.403 -30.040 1.00 96.06 322 ALA A CA 1
ATOM 2453 C C . ALA A 1 322 ? -2.861 -6.813 -29.632 1.00 96.06 322 ALA A C 1
ATOM 2455 O O . ALA A 1 322 ? -2.995 -5.630 -29.319 1.00 96.06 322 ALA A O 1
ATOM 2456 N N . THR A 1 323 ? -3.907 -7.643 -29.654 1.00 96.06 323 THR A N 1
ATOM 2457 C CA . THR A 1 323 ? -5.229 -7.257 -29.145 1.00 96.06 323 THR A CA 1
ATOM 2458 C C . THR A 1 323 ? -5.156 -6.989 -27.638 1.00 96.06 323 THR A C 1
ATOM 2460 O O . THR A 1 323 ? -4.693 -7.873 -26.920 1.00 96.06 323 THR A O 1
ATOM 2463 N N . PRO A 1 324 ? -5.626 -5.826 -27.148 1.00 96.62 324 PRO A N 1
ATOM 2464 C CA . PRO A 1 324 ? -5.588 -5.514 -25.725 1.00 96.62 324 PRO A CA 1
ATOM 2465 C C . PRO A 1 324 ? -6.493 -6.422 -24.875 1.00 96.62 324 PRO A C 1
ATOM 2467 O O . PRO A 1 324 ? -7.626 -6.711 -25.261 1.00 96.62 324 PRO A O 1
ATOM 2470 N N . ASN A 1 325 ? -6.016 -6.812 -23.693 1.00 96.94 325 ASN A N 1
ATOM 2471 C CA . ASN A 1 325 ? -6.795 -7.414 -22.614 1.00 96.94 325 ASN A CA 1
ATOM 2472 C C . ASN A 1 325 ? -7.401 -6.346 -21.680 1.00 96.94 325 ASN A C 1
ATOM 2474 O O . ASN A 1 325 ? -7.062 -5.164 -21.743 1.00 96.94 325 ASN A O 1
ATOM 2478 N N . ALA A 1 326 ? -8.306 -6.773 -20.798 1.00 93.88 326 ALA A N 1
ATOM 2479 C CA . ALA A 1 326 ? -9.059 -5.883 -19.913 1.00 93.88 326 ALA A CA 1
ATOM 2480 C C . ALA A 1 326 ? -8.297 -5.409 -18.656 1.00 93.88 326 ALA A C 1
ATOM 2482 O O . ALA A 1 326 ? -8.800 -4.531 -17.960 1.00 93.88 326 ALA A O 1
ATOM 2483 N N . ILE A 1 327 ? -7.125 -5.977 -18.349 1.00 97.25 327 ILE A N 1
ATOM 2484 C CA . ILE A 1 327 ? -6.364 -5.682 -17.127 1.00 97.25 327 ILE A CA 1
ATOM 2485 C C . ILE A 1 327 ? -5.302 -4.616 -17.408 1.00 97.25 327 ILE A C 1
ATOM 2487 O O . ILE A 1 327 ? -5.404 -3.504 -16.894 1.00 97.25 327 ILE A O 1
ATOM 2491 N N . ASN A 1 328 ? -4.309 -4.920 -18.250 1.00 97.81 328 ASN A N 1
ATOM 2492 C CA . ASN A 1 328 ? -3.194 -4.014 -18.557 1.00 97.81 328 ASN A CA 1
ATOM 2493 C C . ASN A 1 328 ? -3.160 -3.531 -20.017 1.00 97.81 328 ASN A C 1
ATOM 2495 O O . ASN A 1 328 ? -2.270 -2.777 -20.408 1.00 97.81 328 ASN A O 1
ATOM 2499 N N . GLY A 1 329 ? -4.141 -3.934 -20.829 1.00 97.50 329 GLY A N 1
ATOM 2500 C CA . GLY A 1 329 ? -4.125 -3.687 -22.264 1.00 97.50 329 GLY A CA 1
ATOM 2501 C C . GLY A 1 329 ? -3.155 -4.641 -22.953 1.00 97.50 329 GLY A C 1
ATOM 2502 O O . GLY A 1 329 ? -3.524 -5.757 -23.296 1.00 97.50 329 GLY A O 1
ATOM 2503 N N . THR A 1 330 ? -1.914 -4.233 -23.169 1.00 98.06 330 THR A N 1
ATOM 2504 C CA . THR A 1 330 ? -0.867 -5.115 -23.699 1.00 98.06 330 THR A CA 1
ATOM 2505 C C . THR A 1 330 ? 0.403 -4.926 -22.892 1.00 98.06 330 THR A C 1
ATOM 2507 O O . THR A 1 330 ? 0.651 -3.847 -22.362 1.00 98.06 330 THR A O 1
ATOM 2510 N N . GLU A 1 331 ? 1.262 -5.937 -22.873 1.00 98.44 331 GLU A N 1
ATOM 2511 C CA . GLU A 1 331 ? 2.676 -5.687 -22.618 1.00 98.44 331 GLU A CA 1
ATOM 2512 C C . GLU A 1 331 ? 3.207 -4.698 -23.667 1.00 98.44 331 GLU A C 1
ATOM 2514 O O . GLU A 1 331 ? 2.613 -4.518 -24.736 1.00 98.44 331 GLU A O 1
ATOM 2519 N N . TRP A 1 332 ? 4.321 -4.041 -23.379 1.00 97.81 332 TRP A N 1
ATOM 2520 C CA . TRP A 1 332 ? 4.875 -3.021 -24.264 1.00 97.81 332 TRP A CA 1
ATOM 2521 C C . TRP A 1 332 ? 6.393 -3.108 -24.344 1.00 97.81 332 TRP A C 1
ATOM 2523 O O . TRP A 1 332 ? 7.056 -3.651 -23.461 1.00 97.81 332 TRP A O 1
ATOM 2533 N N . THR A 1 333 ? 6.957 -2.606 -25.436 1.00 97.56 333 THR A N 1
ATOM 2534 C CA . THR A 1 333 ? 8.410 -2.578 -25.602 1.00 97.56 333 THR A CA 1
ATOM 2535 C C . THR A 1 333 ? 8.978 -1.404 -24.817 1.00 97.56 333 THR A C 1
ATOM 2537 O O . THR A 1 333 ? 8.505 -0.288 -24.997 1.00 97.56 333 THR A O 1
ATOM 2540 N N . ILE A 1 334 ? 10.028 -1.622 -24.017 1.00 95.75 334 ILE A N 1
ATOM 2541 C CA . ILE A 1 334 ? 10.703 -0.570 -23.235 1.00 95.75 334 ILE A CA 1
ATOM 2542 C C . ILE A 1 334 ? 12.125 -0.363 -23.788 1.00 95.75 334 ILE A C 1
ATOM 2544 O O . ILE A 1 334 ? 13.080 -0.945 -23.269 1.00 95.75 334 ILE A O 1
ATOM 2548 N N . PRO A 1 335 ? 12.326 0.436 -24.860 1.00 92.56 335 PRO A N 1
ATOM 2549 C CA . PRO A 1 335 ? 13.609 0.482 -25.569 1.00 92.56 335 PRO A CA 1
ATOM 2550 C C . PRO A 1 335 ? 14.779 0.951 -24.704 1.00 92.56 335 PRO A C 1
ATOM 2552 O O . PRO A 1 335 ? 15.910 0.523 -24.909 1.00 92.56 335 PRO A O 1
ATOM 2555 N N . LYS A 1 336 ? 14.501 1.845 -23.752 1.00 90.88 336 LYS A N 1
ATOM 2556 C CA . LYS A 1 336 ? 15.491 2.420 -22.836 1.00 90.88 336 LYS A CA 1
ATOM 2557 C C . LYS A 1 336 ? 15.695 1.599 -21.564 1.00 90.88 336 LYS A C 1
ATOM 2559 O O . LYS A 1 336 ? 16.595 1.921 -20.797 1.00 90.88 336 LYS A O 1
ATOM 2564 N N . LYS A 1 337 ? 14.863 0.574 -21.337 1.00 92.12 337 LYS A N 1
ATOM 2565 C CA . LYS A 1 337 ? 14.844 -0.231 -20.108 1.00 92.12 337 LYS A CA 1
ATOM 2566 C C . LYS A 1 337 ? 14.689 0.603 -18.827 1.00 92.12 337 LYS A C 1
ATOM 2568 O O . LYS A 1 337 ? 15.117 0.172 -17.773 1.00 92.12 337 LYS A O 1
ATOM 2573 N N . ASP A 1 338 ? 14.090 1.788 -18.899 1.00 91.62 338 ASP A N 1
ATOM 2574 C CA . ASP A 1 338 ? 13.975 2.754 -17.796 1.00 91.62 338 ASP A CA 1
ATOM 2575 C C . ASP A 1 338 ? 12.595 2.761 -17.118 1.00 91.62 338 ASP A C 1
ATOM 2577 O O . ASP A 1 338 ? 12.298 3.655 -16.326 1.00 91.62 338 ASP A O 1
ATOM 2581 N N . ASP A 1 339 ? 11.767 1.762 -17.416 1.00 93.69 339 ASP A N 1
ATOM 2582 C CA . ASP A 1 339 ? 10.382 1.639 -16.970 1.00 93.69 339 ASP A CA 1
ATOM 2583 C C . ASP A 1 339 ? 10.009 0.149 -16.787 1.00 93.69 339 ASP A C 1
ATOM 2585 O O . ASP A 1 339 ? 10.790 -0.738 -17.158 1.00 93.69 339 ASP A O 1
ATOM 2589 N N . LEU A 1 340 ? 8.830 -0.135 -16.230 1.00 95.88 340 LEU A N 1
ATOM 2590 C CA . LEU A 1 340 ? 8.323 -1.491 -15.988 1.00 95.88 340 LEU A CA 1
ATOM 2591 C C . LEU A 1 340 ? 7.052 -1.803 -16.803 1.00 95.88 340 LEU A C 1
ATOM 2593 O O . LEU A 1 340 ? 6.385 -0.942 -17.378 1.00 95.88 340 LEU A O 1
ATOM 2597 N N . GLN A 1 341 ? 6.700 -3.084 -16.871 1.00 98.12 341 GLN A N 1
ATOM 2598 C CA . GLN A 1 341 ? 5.404 -3.532 -17.378 1.00 98.12 341 GLN A CA 1
ATOM 2599 C C . GLN A 1 341 ? 4.290 -3.190 -16.376 1.00 98.12 341 GLN A C 1
ATOM 2601 O O . GLN A 1 341 ? 4.475 -3.293 -15.163 1.00 98.12 341 GLN A O 1
ATOM 2606 N N . PHE A 1 342 ? 3.112 -2.811 -16.877 1.00 98.44 342 PHE A N 1
ATOM 2607 C CA . PHE A 1 342 ? 1.996 -2.384 -16.027 1.00 98.44 342 PHE A CA 1
ATOM 2608 C C . PHE A 1 342 ? 1.284 -3.573 -15.378 1.00 98.44 342 PHE A C 1
ATOM 2610 O O . PHE A 1 342 ? 1.022 -4.586 -16.040 1.00 98.44 342 PHE A O 1
ATOM 2617 N N . ALA A 1 343 ? 0.904 -3.421 -14.108 1.00 98.50 343 ALA A N 1
ATOM 2618 C CA . ALA A 1 343 ? -0.010 -4.339 -13.436 1.00 98.50 343 ALA A CA 1
ATOM 2619 C C . ALA A 1 343 ? -1.431 -4.172 -13.974 1.00 98.50 343 ALA A C 1
ATOM 2621 O O . ALA A 1 343 ? -2.099 -5.150 -14.292 1.00 98.50 343 ALA A O 1
ATOM 2622 N N . CYS A 1 344 ? -1.871 -2.924 -14.137 1.00 98.31 344 CYS A N 1
ATOM 2623 C CA . CYS A 1 344 ? -3.198 -2.600 -14.639 1.00 98.31 344 CYS A CA 1
ATOM 2624 C C . CYS A 1 344 ? -3.239 -1.223 -15.315 1.00 98.31 344 CYS A C 1
ATOM 2626 O O . CYS A 1 344 ? -2.354 -0.385 -15.129 1.00 98.31 344 CYS A O 1
ATOM 2628 N N . VAL A 1 345 ? -4.279 -0.995 -16.122 1.00 97.88 345 VAL A N 1
ATOM 2629 C CA . VAL A 1 345 ? -4.553 0.277 -16.804 1.00 97.88 345 VAL A CA 1
ATOM 2630 C C . VAL A 1 345 ? -6.034 0.630 -16.726 1.00 97.88 345 VAL A C 1
ATOM 2632 O O . VAL A 1 345 ? -6.900 -0.232 -16.859 1.00 97.88 345 VAL A O 1
ATOM 2635 N N . PHE A 1 346 ? -6.354 1.916 -16.629 1.00 96.19 346 PHE A N 1
ATOM 2636 C CA . PHE A 1 346 ? -7.732 2.400 -16.498 1.00 96.19 346 PHE A CA 1
ATOM 2637 C C . PHE A 1 346 ? -7.973 3.637 -17.375 1.00 96.19 346 PHE A C 1
ATOM 2639 O O . PHE A 1 346 ? -7.021 4.362 -17.676 1.00 96.19 346 PHE A O 1
ATOM 2646 N N . PRO A 1 347 ? -9.208 3.877 -17.852 1.00 94.75 347 PRO A N 1
ATOM 2647 C CA . PRO A 1 347 ? -9.502 5.033 -18.694 1.00 94.75 347 PRO A CA 1
ATOM 2648 C C . PRO A 1 347 ? -9.307 6.349 -17.933 1.00 94.75 347 PRO A C 1
ATOM 2650 O O . PRO A 1 347 ? -9.567 6.439 -16.739 1.00 94.75 347 PRO A O 1
ATOM 2653 N N . LEU A 1 348 ? -8.875 7.392 -18.633 1.00 92.94 348 LEU A N 1
ATOM 2654 C CA . LEU A 1 348 ? -8.888 8.760 -18.126 1.00 92.94 348 LEU A CA 1
ATOM 2655 C C . LEU A 1 348 ? -10.255 9.392 -18.393 1.00 92.94 348 LEU A C 1
ATOM 2657 O O . LEU A 1 348 ? -10.767 9.307 -19.506 1.00 92.94 348 LEU A O 1
ATOM 2661 N N . THR A 1 349 ? -10.799 10.119 -17.414 1.00 90.81 349 THR A N 1
ATOM 2662 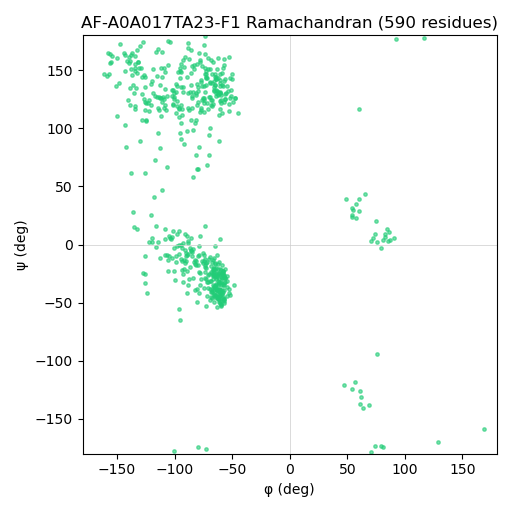C CA . THR A 1 349 ? -12.027 10.916 -17.620 1.00 90.81 349 THR A CA 1
ATOM 2663 C C . THR A 1 349 ? -11.823 12.037 -18.639 1.00 90.81 349 THR A C 1
ATOM 2665 O O . THR A 1 349 ? -12.765 12.470 -19.300 1.00 90.81 349 THR A O 1
ATOM 2668 N N . VAL A 1 350 ? -10.582 12.512 -18.773 1.00 90.88 350 VAL A N 1
ATOM 2669 C CA . VAL A 1 350 ? -10.167 13.507 -19.761 1.00 90.88 350 VAL A CA 1
ATOM 2670 C C . VAL A 1 350 ? -8.872 13.033 -20.405 1.00 90.88 350 VAL A C 1
ATOM 2672 O O . VAL A 1 350 ? -7.843 12.919 -19.736 1.00 90.88 350 VAL A O 1
ATOM 2675 N N . ALA A 1 351 ? -8.923 12.771 -21.710 1.00 93.62 351 ALA A N 1
ATOM 2676 C CA . ALA A 1 351 ? -7.741 12.406 -22.476 1.00 93.62 351 ALA A CA 1
ATOM 2677 C C . ALA A 1 351 ? -6.708 13.547 -22.478 1.00 93.62 351 ALA A C 1
ATOM 2679 O O . ALA A 1 351 ? -7.067 14.726 -22.541 1.00 93.62 351 ALA A O 1
ATOM 2680 N N . LYS A 1 352 ? -5.419 13.199 -22.431 1.00 92.88 352 LYS A N 1
ATOM 2681 C CA . LYS A 1 352 ? -4.311 14.163 -22.481 1.00 92.88 352 LYS A CA 1
ATOM 2682 C C . LYS A 1 352 ? -3.725 14.215 -23.887 1.00 92.88 352 LYS A C 1
ATOM 2684 O O . LYS A 1 352 ? -3.378 13.182 -24.454 1.00 92.88 352 LYS A O 1
ATOM 2689 N N . ASP A 1 353 ? -3.562 15.418 -24.425 1.00 92.56 353 ASP A N 1
ATOM 2690 C CA . ASP A 1 353 ? -2.830 15.627 -25.674 1.00 92.56 353 ASP A CA 1
ATOM 2691 C C . ASP A 1 353 ? -1.319 15.686 -25.394 1.00 92.56 353 ASP A C 1
ATOM 2693 O O . ASP A 1 353 ? -0.784 16.679 -24.887 1.00 92.56 353 ASP A O 1
ATOM 2697 N N . CYS A 1 354 ? -0.630 14.597 -25.731 1.00 93.00 354 CYS A N 1
ATOM 2698 C CA . CYS A 1 354 ? 0.814 14.445 -25.582 1.00 93.00 354 CYS A CA 1
ATOM 2699 C C . CYS A 1 354 ? 1.610 14.923 -26.804 1.00 93.00 354 CYS A C 1
ATOM 2701 O O . CYS A 1 354 ? 2.828 14.737 -26.856 1.00 93.00 354 CYS A O 1
ATOM 2703 N N . SER A 1 355 ? 0.954 15.546 -27.790 1.00 90.25 355 SER A N 1
ATOM 2704 C CA . SER A 1 355 ? 1.639 16.331 -28.821 1.00 90.25 355 SER A CA 1
ATOM 2705 C C . SER A 1 355 ? 2.057 17.710 -28.294 1.00 90.25 355 SER A C 1
ATOM 2707 O O . SER A 1 355 ? 3.030 18.298 -28.776 1.00 90.25 355 SER A O 1
ATOM 2709 N N . VAL A 1 356 ? 1.366 18.208 -27.263 1.00 88.00 356 VAL A N 1
ATOM 2710 C CA . VAL A 1 356 ? 1.682 19.475 -26.605 1.00 88.00 356 VAL A CA 1
ATOM 2711 C C . VAL A 1 356 ? 2.890 19.295 -25.687 1.00 88.00 356 VAL A C 1
ATOM 2713 O O . VAL A 1 356 ? 2.877 18.543 -24.713 1.00 88.00 356 VAL A O 1
ATOM 2716 N N . SER A 1 357 ? 3.963 20.021 -25.998 1.00 84.81 357 SER A N 1
ATOM 2717 C CA . SER A 1 357 ? 5.180 20.025 -25.187 1.00 84.81 357 SER A CA 1
ATOM 2718 C C . SER A 1 357 ? 4.892 20.520 -23.769 1.00 84.81 357 SER A C 1
ATOM 2720 O O . SER A 1 357 ? 4.336 21.601 -23.585 1.00 84.81 357 SER A O 1
ATOM 2722 N N . GLY A 1 358 ? 5.356 19.771 -22.768 1.00 79.50 358 GLY A N 1
ATOM 2723 C CA . GLY A 1 358 ? 5.226 20.136 -21.356 1.00 79.50 358 GLY A CA 1
ATOM 2724 C C . GLY A 1 358 ? 3.923 19.692 -20.690 1.00 79.50 358 GLY A C 1
ATOM 2725 O O . GLY A 1 358 ? 3.743 20.002 -19.516 1.00 79.50 358 GLY A O 1
ATOM 2726 N N . THR A 1 359 ? 3.043 18.956 -21.383 1.00 84.19 359 THR A N 1
ATOM 2727 C CA . THR A 1 359 ? 1.884 18.302 -20.754 1.00 84.19 359 THR A CA 1
ATOM 2728 C C . THR A 1 359 ? 2.365 17.301 -19.688 1.00 84.19 359 THR A C 1
ATOM 2730 O O . THR A 1 359 ? 3.049 16.335 -20.038 1.00 84.19 359 THR A O 1
ATOM 2733 N N . PRO A 1 360 ? 2.047 17.498 -18.392 1.00 82.88 360 PRO A N 1
ATOM 2734 C CA . PRO A 1 360 ? 2.549 16.630 -17.327 1.00 82.88 360 PRO A CA 1
ATOM 2735 C C . PRO A 1 360 ? 1.988 15.201 -17.390 1.00 82.88 360 PRO A C 1
ATOM 2737 O O . PRO A 1 360 ? 0.786 14.991 -17.591 1.00 82.88 360 PRO A O 1
ATOM 2740 N N . GLY A 1 361 ? 2.858 14.215 -17.147 1.00 84.38 361 GLY A N 1
ATOM 2741 C CA . GLY A 1 361 ? 2.484 12.798 -17.078 1.00 84.38 361 GLY A CA 1
ATOM 2742 C C . GLY A 1 361 ? 1.997 12.230 -18.413 1.00 84.38 361 GLY A C 1
ATOM 2743 O O . GLY A 1 361 ? 0.958 11.571 -18.441 1.00 84.38 361 GLY A O 1
ATOM 2744 N N . CYS A 1 362 ? 2.697 12.568 -19.500 1.00 90.00 362 CYS A N 1
ATOM 2745 C CA . CYS A 1 362 ? 2.447 12.071 -20.849 1.00 90.00 362 CYS A CA 1
ATOM 2746 C C . CYS A 1 362 ? 3.382 10.909 -21.198 1.00 90.00 362 CYS A C 1
ATOM 2748 O O . CYS A 1 362 ? 4.598 11.086 -21.261 1.00 90.00 362 CYS A O 1
ATOM 2750 N N . ASP A 1 363 ? 2.805 9.745 -21.486 1.00 92.75 363 ASP A N 1
ATOM 2751 C CA . ASP A 1 363 ? 3.535 8.493 -21.703 1.00 92.75 363 ASP A CA 1
ATOM 2752 C C . ASP A 1 363 ? 3.580 8.062 -23.185 1.00 92.75 363 ASP A C 1
ATOM 2754 O O . ASP A 1 363 ? 4.349 7.174 -23.548 1.00 92.75 363 ASP A O 1
ATOM 2758 N N . CYS A 1 364 ? 2.829 8.713 -24.087 1.00 93.69 364 CYS A N 1
ATOM 2759 C CA . CYS A 1 364 ? 2.698 8.273 -25.491 1.00 93.69 364 CYS A CA 1
ATOM 2760 C C . CYS A 1 364 ? 4.004 8.232 -26.296 1.00 93.69 364 CYS A C 1
ATOM 2762 O O . CYS A 1 364 ? 4.077 7.551 -27.315 1.00 93.69 364 CYS A O 1
ATOM 2764 N N . GLN A 1 365 ? 5.033 8.966 -25.868 1.00 90.56 365 GLN A N 1
ATOM 2765 C CA . GLN A 1 365 ? 6.334 8.991 -26.542 1.00 90.56 365 GLN A CA 1
ATOM 2766 C C . GLN A 1 365 ? 7.308 7.927 -26.017 1.00 90.56 365 GLN A C 1
ATOM 2768 O O . GLN A 1 365 ? 8.382 7.766 -26.596 1.00 90.56 365 GLN A O 1
ATOM 2773 N N . LYS A 1 366 ? 6.958 7.203 -24.943 1.00 92.12 366 LYS A N 1
ATOM 2774 C CA . LYS A 1 366 ? 7.825 6.169 -24.357 1.00 92.12 366 LYS A CA 1
ATOM 2775 C C . LYS A 1 366 ? 7.990 4.965 -25.286 1.00 92.12 366 LYS A C 1
ATOM 2777 O O . LYS A 1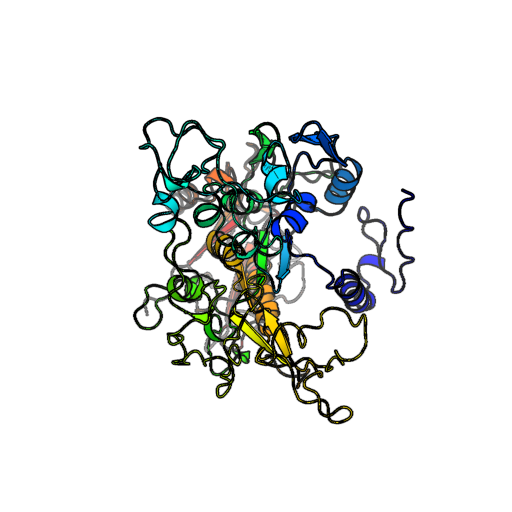 366 ? 9.095 4.445 -25.412 1.00 92.12 366 LYS A O 1
ATOM 2782 N N . SER A 1 367 ? 6.923 4.561 -25.979 1.00 94.44 367 SER A N 1
ATOM 2783 C CA . SER A 1 367 ? 6.970 3.504 -26.993 1.00 94.44 367 SER A CA 1
ATOM 2784 C C . SER A 1 367 ? 5.812 3.614 -27.992 1.00 94.44 367 SER A C 1
ATOM 2786 O O . SER A 1 367 ? 4.706 3.980 -27.591 1.00 94.44 367 SER A O 1
ATOM 2788 N N . PRO A 1 368 ? 5.998 3.250 -29.278 1.00 92.31 368 PRO A N 1
ATOM 2789 C CA . PRO A 1 368 ? 4.899 3.188 -30.244 1.00 92.31 368 PRO A CA 1
ATOM 2790 C C . PRO A 1 368 ? 3.788 2.194 -29.867 1.00 92.31 368 PRO A C 1
ATOM 2792 O O . PRO A 1 368 ? 2.646 2.401 -30.279 1.00 92.31 368 PRO A O 1
ATOM 2795 N N . ASP A 1 369 ? 4.094 1.150 -29.089 1.00 94.94 369 ASP A N 1
ATOM 2796 C CA . ASP A 1 369 ? 3.169 0.068 -28.713 1.00 94.94 369 ASP A CA 1
ATOM 2797 C C . ASP A 1 369 ? 2.612 0.171 -27.280 1.00 94.94 369 ASP A C 1
ATOM 2799 O O . ASP A 1 369 ? 1.854 -0.699 -26.863 1.00 94.94 369 ASP A O 1
ATOM 2803 N N . ILE A 1 370 ? 2.918 1.246 -26.540 1.00 96.44 370 ILE A N 1
ATOM 2804 C CA . ILE A 1 370 ? 2.456 1.433 -25.153 1.00 96.44 370 ILE A CA 1
ATOM 2805 C C . ILE A 1 370 ? 0.918 1.436 -25.069 1.00 96.44 370 ILE A C 1
ATOM 2807 O O . ILE A 1 370 ? 0.308 2.221 -25.785 1.00 96.44 370 ILE A O 1
ATOM 2811 N N . PRO A 1 371 ? 0.231 0.664 -24.213 1.00 96.81 371 PRO A N 1
ATOM 2812 C CA . PRO A 1 371 ? -1.234 0.485 -24.257 1.00 96.81 371 PRO A CA 1
ATOM 2813 C C . PRO A 1 371 ? -2.074 1.681 -23.760 1.00 96.81 371 PRO A C 1
ATOM 2815 O O . PRO A 1 371 ? -3.260 1.528 -23.475 1.00 96.81 371 PRO A O 1
ATOM 2818 N N . LEU A 1 372 ? -1.488 2.875 -23.631 1.00 97.31 372 LEU A N 1
ATOM 2819 C CA . LEU A 1 372 ? -2.128 4.030 -22.986 1.00 97.31 372 LEU A CA 1
ATOM 2820 C C . LEU A 1 372 ? -2.690 5.077 -23.951 1.00 97.31 372 LEU A C 1
ATOM 2822 O O . LEU A 1 372 ? -3.394 5.993 -23.520 1.00 97.31 372 LEU A O 1
ATOM 2826 N N . CYS A 1 373 ? -2.342 4.972 -25.234 1.00 96.19 373 CYS A N 1
ATOM 2827 C CA . CYS A 1 373 ? -2.540 6.049 -26.196 1.00 96.19 373 CYS A CA 1
ATOM 2828 C C . CYS A 1 373 ? -3.311 5.616 -27.437 1.00 96.19 373 CYS A C 1
ATOM 2830 O O . CYS A 1 373 ? -3.139 4.517 -27.959 1.00 96.19 373 CYS A O 1
ATOM 2832 N N . ASP A 1 374 ? -4.098 6.533 -27.967 1.00 95.12 374 ASP A N 1
ATOM 2833 C CA . ASP A 1 374 ? -4.848 6.370 -29.199 1.00 95.12 374 ASP A CA 1
ATOM 2834 C C . ASP A 1 374 ? -4.340 7.333 -30.271 1.00 95.12 374 ASP A C 1
ATOM 2836 O O . ASP A 1 374 ? -3.542 8.244 -30.021 1.00 95.12 374 ASP A O 1
ATOM 2840 N N . VAL A 1 375 ? -4.788 7.094 -31.504 1.00 93.88 375 VAL A N 1
ATOM 2841 C CA . VAL A 1 375 ? -4.561 8.022 -32.610 1.00 93.88 375 VAL A CA 1
ATOM 2842 C C . VAL A 1 375 ? -5.374 9.283 -32.356 1.00 93.88 375 VAL A C 1
ATOM 2844 O O . VAL A 1 375 ? -6.599 9.242 -32.269 1.00 93.88 375 VAL A O 1
ATOM 2847 N N . ASP A 1 376 ? -4.678 10.407 -32.267 1.00 90.69 376 ASP A N 1
ATOM 2848 C CA . ASP A 1 376 ? -5.268 11.729 -32.184 1.00 90.69 376 ASP A CA 1
ATOM 2849 C C . ASP A 1 376 ? -5.976 12.056 -33.516 1.00 90.69 376 ASP A C 1
ATOM 2851 O O . ASP A 1 376 ? -5.325 12.075 -34.568 1.00 90.69 376 ASP A O 1
ATOM 2855 N N . PRO A 1 377 ? -7.295 12.330 -33.511 1.00 89.38 377 PRO A N 1
ATOM 2856 C CA . PRO A 1 377 ? -8.043 12.642 -34.728 1.00 89.38 377 PRO A CA 1
ATOM 2857 C C . PRO A 1 377 ? -7.563 13.902 -35.465 1.00 89.38 377 PRO A C 1
ATOM 2859 O O . PRO A 1 377 ? -7.795 14.028 -36.667 1.00 89.38 377 PRO A O 1
ATOM 2862 N N . GLY A 1 378 ? -6.937 14.848 -34.760 1.00 85.81 378 GLY A N 1
ATOM 2863 C CA . GLY A 1 378 ? -6.451 16.109 -35.314 1.00 85.81 378 GLY A CA 1
ATOM 2864 C C . GLY A 1 378 ? -5.088 15.989 -35.992 1.00 85.81 378 GLY A C 1
ATOM 2865 O O . GLY A 1 378 ? -4.873 16.601 -37.039 1.00 85.81 378 GLY A O 1
ATOM 2866 N N . SER A 1 379 ? -4.175 15.196 -35.425 1.00 86.75 379 SER A N 1
ATOM 2867 C CA . SER A 1 379 ? -2.811 15.034 -35.954 1.00 86.75 379 SER A CA 1
ATOM 2868 C C . SER A 1 379 ? -2.610 13.753 -36.772 1.00 86.75 379 SER A C 1
ATOM 2870 O O . SER A 1 379 ? -1.690 13.680 -37.588 1.00 86.75 379 SER A O 1
ATOM 2872 N N . GLY A 1 380 ? -3.448 12.732 -36.563 1.00 88.38 380 GLY A N 1
ATOM 2873 C CA . GLY A 1 380 ? -3.256 11.384 -37.100 1.00 88.38 380 GLY A CA 1
ATOM 2874 C C . GLY A 1 380 ? -2.095 10.617 -36.452 1.00 88.38 380 GLY A C 1
ATOM 2875 O O . GLY A 1 380 ? -1.808 9.492 -36.862 1.00 88.38 380 GLY A O 1
ATOM 2876 N N . ALA A 1 381 ? -1.425 11.202 -35.454 1.00 90.62 381 ALA A N 1
ATOM 2877 C CA . ALA A 1 381 ? -0.360 10.569 -34.687 1.00 90.62 381 ALA A CA 1
ATOM 2878 C C . ALA A 1 381 ? -0.915 9.941 -33.404 1.00 90.62 381 ALA A C 1
ATOM 2880 O O . ALA A 1 381 ? -1.944 10.357 -32.880 1.00 90.62 381 ALA A O 1
ATOM 2881 N N . ARG A 1 382 ? -0.221 8.936 -32.863 1.00 92.94 382 ARG A N 1
ATOM 2882 C CA . ARG A 1 382 ? -0.612 8.257 -31.620 1.00 92.94 382 ARG A CA 1
ATOM 2883 C C . ARG A 1 382 ? -0.202 9.064 -30.383 1.00 92.94 382 ARG A C 1
ATOM 2885 O O . ARG A 1 382 ? 0.693 8.668 -29.644 1.00 92.94 382 ARG A O 1
ATOM 2892 N N . THR A 1 383 ? -0.797 10.243 -30.222 1.00 94.69 383 THR A N 1
ATOM 2893 C CA . THR A 1 383 ? -0.425 11.240 -29.203 1.00 94.69 383 THR A CA 1
ATOM 2894 C C . THR A 1 383 ? -1.516 11.515 -28.176 1.00 94.69 383 THR A C 1
ATOM 2896 O O . THR A 1 383 ? -1.275 12.290 -27.255 1.00 94.69 383 THR A O 1
ATOM 2899 N N . LEU A 1 384 ? -2.694 10.902 -28.296 1.00 96.31 384 LEU A N 1
ATOM 2900 C CA . LEU A 1 384 ? -3.794 11.129 -27.364 1.00 96.31 384 LEU A CA 1
ATOM 2901 C C . LEU A 1 384 ? -3.768 10.066 -26.260 1.00 96.31 384 LEU A C 1
ATOM 2903 O O . LEU A 1 384 ? -4.140 8.923 -26.506 1.00 96.31 384 LEU A O 1
ATOM 2907 N N . GLN A 1 385 ? -3.329 10.413 -25.050 1.00 96.56 385 GLN A N 1
ATOM 2908 C CA . GLN A 1 385 ? -3.344 9.488 -23.916 1.00 96.56 385 GLN A CA 1
ATOM 2909 C C . GLN A 1 385 ? -4.757 9.392 -23.346 1.00 96.56 385 GLN A C 1
ATOM 2911 O O . GLN A 1 385 ? -5.281 10.362 -22.798 1.00 96.56 385 GLN A O 1
ATOM 2916 N N . THR A 1 386 ? -5.366 8.219 -23.467 1.00 96.12 386 THR A N 1
ATOM 2917 C CA . THR A 1 386 ? -6.744 7.941 -23.041 1.00 96.12 386 THR A CA 1
ATOM 2918 C C . THR A 1 386 ? -6.802 7.056 -21.804 1.00 96.12 386 THR A C 1
ATOM 2920 O O . THR A 1 386 ? -7.871 6.906 -21.216 1.00 96.12 386 THR A O 1
ATOM 2923 N N . ARG A 1 387 ? -5.665 6.494 -21.374 1.00 96.56 387 ARG A N 1
ATOM 2924 C CA . ARG A 1 387 ? -5.568 5.650 -20.180 1.00 96.56 387 ARG A CA 1
ATOM 2925 C C . ARG A 1 387 ? -4.420 6.072 -19.262 1.00 96.56 387 ARG A C 1
ATOM 2927 O O . ARG A 1 387 ? -3.403 6.617 -19.700 1.00 96.56 387 ARG A O 1
ATOM 2934 N N . ALA A 1 388 ? -4.600 5.801 -17.979 1.00 95.31 388 ALA A N 1
ATOM 2935 C CA . ALA A 1 388 ? -3.559 5.784 -16.961 1.00 95.31 388 ALA A CA 1
ATOM 2936 C C . ALA A 1 388 ? -3.194 4.333 -16.618 1.00 95.31 388 ALA A C 1
ATOM 2938 O O . ALA A 1 388 ? -3.788 3.386 -17.142 1.00 95.31 388 ALA A O 1
ATOM 2939 N N . LYS A 1 389 ? -2.175 4.170 -15.783 1.00 96.06 389 LYS A N 1
ATOM 2940 C CA . LYS A 1 389 ? -1.514 2.899 -15.498 1.00 96.06 389 LYS A CA 1
ATOM 2941 C C . LYS A 1 389 ? -1.091 2.833 -14.041 1.00 96.06 389 LYS A C 1
ATOM 2943 O O . LYS A 1 389 ? -1.040 3.874 -13.400 1.00 96.06 389 LYS A O 1
ATOM 2948 N N . ALA A 1 390 ? -0.775 1.631 -13.583 1.00 97.06 390 ALA A N 1
ATOM 2949 C CA . ALA A 1 390 ? -0.075 1.404 -12.331 1.00 97.06 390 ALA A CA 1
ATOM 2950 C C . ALA A 1 390 ? 0.897 0.229 -12.457 1.00 97.06 390 ALA A C 1
ATOM 2952 O O . ALA A 1 390 ? 0.653 -0.720 -13.216 1.00 97.06 390 ALA A O 1
ATOM 2953 N N . PHE A 1 391 ? 1.984 0.293 -11.701 1.00 96.94 391 PHE A N 1
ATOM 2954 C CA . PHE A 1 391 ? 2.988 -0.759 -11.576 1.00 96.94 391 PHE A CA 1
ATOM 2955 C C . PHE A 1 391 ? 2.663 -1.682 -10.398 1.00 96.94 391 PHE A C 1
ATOM 2957 O O . PHE A 1 391 ? 1.911 -1.280 -9.518 1.00 96.94 391 PHE A O 1
ATOM 2964 N N . PRO A 1 392 ? 3.178 -2.922 -10.355 1.00 97.75 392 PRO A N 1
ATOM 2965 C CA . PRO A 1 392 ? 2.915 -3.811 -9.224 1.00 97.75 392 PRO A CA 1
ATOM 2966 C C . PRO A 1 392 ? 3.381 -3.209 -7.882 1.00 97.75 392 PRO A C 1
ATOM 2968 O O . PRO A 1 392 ? 4.578 -3.077 -7.650 1.00 97.75 392 PRO A O 1
ATOM 2971 N N . GLY A 1 393 ? 2.445 -2.883 -6.985 1.00 96.56 393 GLY A N 1
ATOM 2972 C CA . GLY A 1 393 ? 2.715 -2.294 -5.661 1.00 96.56 393 GLY A CA 1
ATOM 2973 C C . GLY A 1 393 ? 3.055 -3.343 -4.598 1.00 96.56 393 GLY A C 1
ATOM 2974 O O . GLY A 1 393 ? 2.320 -3.525 -3.625 1.00 96.56 393 GLY A O 1
ATOM 2975 N N . LEU A 1 394 ? 4.102 -4.138 -4.837 1.00 96.56 394 LEU A N 1
ATOM 2976 C CA . LEU A 1 394 ? 4.389 -5.333 -4.035 1.00 96.56 394 LEU A CA 1
ATOM 2977 C C . LEU A 1 394 ? 4.841 -5.008 -2.607 1.00 96.56 394 LEU A C 1
ATOM 2979 O O . LEU A 1 394 ? 4.441 -5.719 -1.682 1.00 96.56 394 LEU A O 1
ATOM 2983 N N . ARG A 1 395 ? 5.642 -3.953 -2.394 1.00 96.06 395 ARG A N 1
ATOM 2984 C CA . ARG A 1 395 ? 6.086 -3.588 -1.034 1.00 96.06 395 ARG A CA 1
ATOM 2985 C C . ARG A 1 395 ? 4.922 -3.097 -0.190 1.00 96.06 395 ARG A C 1
ATOM 2987 O O . ARG A 1 395 ? 4.815 -3.459 0.982 1.00 96.06 395 ARG A O 1
ATOM 2994 N N . GLU A 1 396 ? 4.033 -2.309 -0.781 1.00 97.75 396 GLU A N 1
ATOM 2995 C CA . GLU A 1 396 ? 2.811 -1.832 -0.143 1.00 97.75 396 GLU A CA 1
ATOM 2996 C C . GLU A 1 396 ? 1.911 -2.988 0.267 1.00 97.75 396 GLU A C 1
ATOM 2998 O O . GLU A 1 396 ? 1.489 -3.057 1.422 1.00 97.75 396 GLU A O 1
ATOM 3003 N N . LEU A 1 397 ? 1.674 -3.934 -0.645 1.00 98.38 397 LEU A N 1
ATOM 3004 C CA . LEU A 1 397 ? 0.908 -5.144 -0.353 1.00 98.38 397 LEU A CA 1
ATOM 3005 C C . LEU A 1 397 ? 1.549 -5.983 0.761 1.00 98.38 397 LEU A C 1
ATOM 3007 O O . LEU A 1 397 ? 0.825 -6.567 1.567 1.00 98.38 397 LEU A O 1
ATOM 3011 N N . GLU A 1 398 ? 2.881 -6.022 0.856 1.00 97.75 398 GLU A N 1
ATOM 3012 C CA . GLU A 1 398 ? 3.583 -6.720 1.937 1.00 97.75 398 GLU A CA 1
ATOM 3013 C C . GLU A 1 398 ? 3.318 -6.091 3.313 1.00 97.75 398 GLU A C 1
ATOM 3015 O O . GLU A 1 398 ? 2.994 -6.822 4.256 1.00 97.75 398 GLU A O 1
ATOM 3020 N N . VAL A 1 399 ? 3.380 -4.755 3.426 1.00 97.94 399 VAL A N 1
ATOM 3021 C CA . VAL A 1 399 ? 2.993 -4.043 4.659 1.00 97.94 399 VAL A CA 1
ATOM 3022 C C . VAL A 1 399 ? 1.525 -4.303 4.975 1.00 97.94 399 VAL A C 1
ATOM 3024 O O . VAL A 1 399 ? 1.217 -4.695 6.097 1.00 97.94 399 VAL A O 1
ATOM 3027 N N . ILE A 1 400 ? 0.622 -4.145 4.003 1.00 98.12 400 ILE A N 1
ATOM 3028 C CA . ILE A 1 400 ? -0.820 -4.318 4.229 1.00 98.12 400 ILE A CA 1
ATOM 3029 C C . ILE A 1 400 ? -1.124 -5.733 4.735 1.00 98.12 400 ILE A C 1
ATOM 3031 O O . ILE A 1 400 ? -1.820 -5.878 5.736 1.00 98.12 400 ILE A O 1
ATOM 3035 N N . ARG A 1 401 ? -0.546 -6.771 4.114 1.00 97.62 401 ARG A N 1
ATOM 3036 C CA . ARG A 1 401 ? -0.679 -8.164 4.572 1.00 97.62 401 ARG A CA 1
ATOM 3037 C C . ARG A 1 401 ? -0.191 -8.341 6.010 1.00 97.62 401 ARG A C 1
ATOM 3039 O O . ARG A 1 401 ? -0.804 -9.078 6.773 1.00 97.62 401 ARG A O 1
ATOM 3046 N N . SER A 1 402 ? 0.917 -7.695 6.380 1.00 95.94 402 SER A N 1
ATOM 3047 C CA . SER A 1 402 ? 1.509 -7.830 7.720 1.00 95.94 402 SER A CA 1
ATOM 3048 C C . SER A 1 402 ? 0.654 -7.244 8.852 1.00 95.94 402 SER A C 1
ATOM 3050 O O . SER A 1 402 ? 0.908 -7.549 10.013 1.00 95.94 402 SER A O 1
ATOM 3052 N N . LEU A 1 403 ? -0.344 -6.417 8.519 1.00 93.94 403 LEU A N 1
ATOM 3053 C CA . LEU A 1 403 ? -1.260 -5.776 9.469 1.00 93.94 403 LEU A CA 1
ATOM 3054 C C . LEU A 1 403 ? -2.579 -6.543 9.645 1.00 93.94 403 LEU A C 1
ATOM 3056 O O . LEU A 1 403 ? -3.444 -6.098 10.399 1.00 93.94 403 LEU A O 1
ATOM 3060 N N . ASP A 1 404 ? -2.748 -7.665 8.941 1.00 89.94 404 ASP A N 1
ATOM 3061 C CA . ASP A 1 404 ? -3.925 -8.531 9.014 1.00 89.94 404 ASP A CA 1
ATOM 3062 C C . ASP A 1 404 ? -5.252 -7.744 8.928 1.00 89.94 404 ASP A C 1
ATOM 3064 O O . ASP A 1 404 ? -5.481 -7.016 7.960 1.00 89.94 404 ASP A O 1
ATOM 3068 N N . THR A 1 405 ? -6.131 -7.826 9.933 1.00 86.19 405 THR A N 1
ATOM 3069 C CA . THR A 1 405 ? -7.456 -7.187 9.912 1.00 86.19 405 THR A CA 1
ATOM 3070 C C . THR A 1 405 ? -7.418 -5.657 9.884 1.00 86.19 405 THR A C 1
ATOM 3072 O O . THR A 1 405 ? -8.435 -5.036 9.567 1.00 86.19 405 THR A O 1
ATOM 3075 N N . GLN A 1 406 ? -6.275 -5.049 10.216 1.00 89.94 406 GLN A N 1
ATOM 3076 C CA . GLN A 1 406 ? -6.056 -3.599 10.187 1.00 89.94 406 GLN A CA 1
ATOM 3077 C C . GLN A 1 406 ? -5.530 -3.108 8.827 1.00 89.94 406 GLN A C 1
ATOM 3079 O O . GLN A 1 406 ? -5.559 -1.904 8.548 1.00 89.94 406 GLN A O 1
ATOM 3084 N N . GLY A 1 407 ? -5.067 -4.033 7.980 1.00 94.94 407 GLY A N 1
ATOM 3085 C CA . GLY A 1 407 ? -4.637 -3.782 6.612 1.00 94.94 407 GLY A CA 1
ATOM 3086 C C . GLY A 1 407 ? -5.801 -3.851 5.624 1.00 94.94 407 GLY A C 1
ATOM 3087 O O . GLY A 1 407 ? -6.583 -4.802 5.614 1.00 94.94 407 GLY A O 1
ATOM 3088 N N . ILE A 1 408 ? -5.924 -2.841 4.762 1.00 95.50 408 ILE A N 1
ATOM 3089 C CA . ILE A 1 408 ? -6.982 -2.769 3.749 1.00 95.50 408 ILE A CA 1
ATOM 3090 C C . ILE A 1 408 ? -6.353 -2.587 2.368 1.00 95.50 408 ILE A C 1
ATOM 3092 O O . ILE A 1 408 ? -5.637 -1.617 2.116 1.00 95.50 408 ILE A O 1
ATOM 3096 N N . VAL A 1 409 ? -6.637 -3.523 1.463 1.00 97.25 409 VAL A N 1
ATOM 3097 C CA . VAL A 1 409 ? -6.147 -3.482 0.081 1.00 97.25 409 VAL A CA 1
ATOM 3098 C C . VAL A 1 409 ? -7.174 -2.797 -0.816 1.00 97.25 409 VAL A C 1
ATOM 3100 O O . VAL A 1 409 ? -8.353 -3.147 -0.817 1.00 97.25 409 VAL A O 1
ATOM 3103 N N . GLY A 1 410 ? -6.711 -1.847 -1.619 1.00 96.38 410 GLY A N 1
ATOM 3104 C CA . GLY A 1 410 ? -7.456 -1.239 -2.709 1.00 96.38 410 GLY A CA 1
ATOM 3105 C C . GLY A 1 410 ? -6.635 -1.199 -3.991 1.00 96.38 410 GLY A C 1
ATOM 3106 O O . GLY A 1 410 ? -5.407 -1.191 -3.961 1.00 96.38 410 GLY A O 1
ATOM 3107 N N . SER A 1 411 ? -7.329 -1.126 -5.123 1.00 96.88 411 SER A N 1
ATOM 3108 C CA . SER A 1 411 ? -6.702 -0.939 -6.429 1.00 96.88 411 SER A CA 1
ATOM 3109 C C . SER A 1 411 ? -6.764 0.522 -6.849 1.00 96.88 411 SER A C 1
ATOM 3111 O O . SER A 1 411 ? -7.834 1.135 -6.826 1.00 96.88 411 SER A O 1
ATOM 3113 N N . VAL A 1 412 ? -5.625 1.061 -7.277 1.00 95.94 412 VAL A N 1
ATOM 3114 C CA . VAL A 1 412 ? -5.531 2.385 -7.910 1.00 95.94 412 VAL A CA 1
ATOM 3115 C C . VAL A 1 412 ? -6.085 2.391 -9.340 1.00 95.94 412 VAL A C 1
ATOM 3117 O O . VAL A 1 412 ? -6.334 3.453 -9.900 1.00 95.94 412 VAL A O 1
ATOM 3120 N N . CYS A 1 413 ? -6.328 1.218 -9.930 1.00 96.19 413 CYS A N 1
ATOM 3121 C CA . CYS A 1 413 ? -6.996 1.061 -11.216 1.00 96.19 413 CYS A CA 1
ATOM 3122 C C . CYS A 1 413 ? -8.497 0.824 -10.982 1.00 96.19 413 CYS A C 1
ATOM 3124 O O . CYS A 1 413 ? -8.907 -0.328 -10.823 1.00 96.19 413 CYS A O 1
ATOM 3126 N N . PRO A 1 414 ? -9.341 1.872 -10.944 1.00 93.69 414 PRO A N 1
ATOM 3127 C CA . PRO A 1 414 ? -10.766 1.707 -10.692 1.00 93.69 414 PRO A CA 1
ATOM 3128 C C . PRO A 1 414 ? -11.439 0.888 -11.796 1.00 93.69 414 PRO A C 1
ATOM 3130 O O . PRO A 1 414 ? -11.039 0.941 -12.962 1.00 93.69 414 PRO A O 1
ATOM 3133 N N . ALA A 1 415 ? -12.510 0.179 -11.435 1.00 91.31 415 ALA A N 1
ATOM 3134 C CA . ALA A 1 415 ? -13.297 -0.596 -12.390 1.00 91.31 415 ALA A CA 1
ATOM 3135 C C . ALA A 1 415 ? -13.951 0.297 -13.456 1.00 91.31 415 ALA A C 1
ATOM 3137 O O . ALA A 1 415 ? -13.975 -0.064 -14.634 1.00 91.31 415 ALA A O 1
ATOM 3138 N N . GLN A 1 416 ? -14.450 1.470 -13.051 1.00 89.88 416 GLN A N 1
ATOM 3139 C CA . GLN A 1 416 ? -15.072 2.441 -13.947 1.00 89.88 416 GLN A CA 1
ATOM 3140 C C . GLN A 1 416 ? -14.998 3.877 -13.404 1.00 89.88 416 GLN A C 1
ATOM 3142 O O . GLN A 1 416 ? -14.856 4.105 -12.198 1.00 89.88 416 GLN A O 1
ATOM 3147 N N . LEU A 1 417 ? -15.093 4.844 -14.321 1.00 92.19 417 LEU A N 1
ATOM 3148 C CA . LEU A 1 417 ? -15.101 6.287 -14.044 1.00 92.19 417 LEU A CA 1
ATOM 3149 C C . LEU A 1 417 ? -16.190 7.040 -14.839 1.00 92.19 417 LEU A C 1
ATOM 3151 O O . LEU A 1 417 ? -16.143 8.267 -14.934 1.00 92.19 417 LEU A O 1
ATOM 3155 N N . ASP A 1 418 ? -17.158 6.319 -15.405 1.00 90.38 418 ASP A N 1
ATOM 3156 C CA . ASP A 1 418 ? -18.168 6.853 -16.325 1.00 90.38 418 ASP A CA 1
ATOM 3157 C C . ASP A 1 418 ? -19.516 7.134 -15.644 1.00 90.38 418 ASP A C 1
ATOM 3159 O O . ASP A 1 418 ? -20.222 8.055 -16.056 1.00 90.38 418 ASP A O 1
ATOM 3163 N N . ASP A 1 419 ? -19.874 6.368 -14.607 1.00 89.12 419 ASP A N 1
ATOM 3164 C CA . ASP A 1 419 ? -21.119 6.530 -13.848 1.00 89.12 419 ASP A CA 1
ATOM 3165 C C . ASP A 1 419 ? -20.822 6.953 -12.400 1.00 89.12 419 ASP A C 1
ATOM 3167 O O . ASP A 1 419 ? -20.577 6.093 -11.547 1.00 89.12 419 ASP A O 1
ATOM 3171 N N . PRO A 1 420 ? -20.859 8.266 -12.094 1.00 83.12 420 PRO A N 1
ATOM 3172 C CA . PRO A 1 420 ? -20.650 8.795 -10.751 1.00 83.12 420 PRO A CA 1
ATOM 3173 C C . PRO A 1 420 ? -21.694 8.368 -9.722 1.00 83.12 420 PRO A C 1
ATOM 3175 O O . PRO A 1 420 ? -21.496 8.653 -8.547 1.00 83.12 420 PRO A O 1
ATOM 3178 N N . GLU A 1 421 ? -22.796 7.718 -10.095 1.00 81.62 421 GLU A N 1
ATOM 3179 C CA . GLU A 1 421 ? -23.825 7.256 -9.154 1.00 81.62 421 GLU A CA 1
ATOM 3180 C C . GLU A 1 421 ? -23.675 5.766 -8.812 1.00 81.62 421 GLU A C 1
ATOM 3182 O O . GLU A 1 421 ? -24.214 5.304 -7.806 1.00 81.62 421 GLU A O 1
ATOM 3187 N N . ALA A 1 422 ? -22.885 5.011 -9.578 1.00 78.88 422 ALA A N 1
ATOM 3188 C CA . ALA A 1 422 ? -22.688 3.586 -9.344 1.00 78.88 422 ALA A CA 1
ATOM 3189 C C . ALA A 1 422 ? -21.791 3.287 -8.125 1.00 78.88 422 ALA A C 1
ATOM 3191 O O . ALA A 1 422 ? -20.908 4.063 -7.737 1.00 78.88 422 ALA A O 1
ATOM 3192 N N . ALA A 1 423 ? -22.018 2.126 -7.501 1.00 79.44 423 ALA A N 1
ATOM 3193 C CA . ALA A 1 423 ? -21.293 1.683 -6.305 1.00 79.44 423 ALA A CA 1
ATOM 3194 C C . ALA A 1 423 ? -19.803 1.390 -6.566 1.00 79.44 423 ALA A C 1
ATOM 3196 O O . ALA A 1 423 ? -18.992 1.439 -5.645 1.00 79.44 423 ALA A O 1
ATOM 3197 N N . ASP A 1 424 ? -19.443 1.123 -7.819 1.00 80.69 424 ASP A N 1
ATOM 3198 C CA . ASP A 1 424 ? -18.096 0.801 -8.292 1.00 80.69 424 ASP A CA 1
ATOM 3199 C C . ASP A 1 424 ? -17.340 2.003 -8.890 1.00 80.69 424 ASP A C 1
ATOM 3201 O O . ASP A 1 424 ? -16.262 1.834 -9.459 1.00 80.69 424 ASP A O 1
ATOM 3205 N N . PHE A 1 425 ? -17.879 3.221 -8.755 1.00 85.94 425 PHE A N 1
ATOM 3206 C CA . PHE A 1 425 ? -17.246 4.431 -9.278 1.00 85.94 425 PHE A CA 1
ATOM 3207 C C . PHE A 1 425 ? -15.952 4.772 -8.544 1.00 85.94 425 PHE A C 1
ATOM 3209 O O . PHE A 1 425 ? -15.948 4.994 -7.326 1.00 85.94 425 PHE A O 1
ATOM 3216 N N . GLY A 1 426 ? -14.861 4.900 -9.301 1.00 89.25 426 GLY A N 1
ATOM 3217 C CA . GLY A 1 426 ? -13.561 5.269 -8.757 1.00 89.25 426 GLY A CA 1
ATOM 3218 C C . GLY A 1 426 ? -13.149 4.329 -7.622 1.00 89.25 426 GLY A C 1
ATOM 3219 O O . GLY A 1 426 ? -13.126 3.113 -7.781 1.00 89.25 426 GLY A O 1
ATOM 3220 N N . TYR A 1 427 ? -12.856 4.899 -6.454 1.00 90.19 427 TYR A N 1
ATOM 3221 C CA . TYR A 1 427 ? -12.416 4.141 -5.278 1.00 90.19 427 TYR A CA 1
ATOM 3222 C C . TYR A 1 427 ? -13.540 3.807 -4.291 1.00 90.19 427 TYR A C 1
ATOM 3224 O O . TYR A 1 427 ? -13.252 3.366 -3.179 1.00 90.19 427 TYR A O 1
ATOM 3232 N N . ARG A 1 428 ? -14.818 3.999 -4.653 1.00 84.75 428 ARG A N 1
ATOM 3233 C CA . ARG A 1 428 ? -15.952 3.729 -3.750 1.00 84.75 428 ARG A CA 1
ATOM 3234 C C . ARG A 1 428 ? -15.946 2.328 -3.130 1.00 84.75 428 ARG A C 1
ATOM 3236 O O . ARG A 1 428 ? -16.188 2.272 -1.926 1.00 84.75 428 ARG A O 1
ATOM 3243 N N . PRO A 1 429 ? -15.623 1.235 -3.851 1.00 83.75 429 PRO A N 1
ATOM 3244 C CA . PRO A 1 429 ? -15.529 -0.089 -3.235 1.00 83.75 429 PRO A CA 1
ATOM 3245 C C . PRO A 1 429 ? -14.507 -0.143 -2.095 1.00 83.75 429 PRO A C 1
ATOM 3247 O O . PRO A 1 429 ? -14.815 -0.640 -1.012 1.00 83.75 429 PRO A O 1
ATOM 3250 N N . THR A 1 430 ? -13.318 0.434 -2.298 1.00 85.62 430 THR A N 1
ATOM 3251 C CA . THR A 1 430 ? -12.275 0.488 -1.266 1.00 85.62 430 THR A CA 1
ATOM 3252 C C . THR A 1 430 ? -12.678 1.397 -0.109 1.00 85.62 430 THR A C 1
ATOM 3254 O O . THR A 1 430 ? -12.537 1.008 1.045 1.00 85.62 430 THR A O 1
ATOM 3257 N N . ILE A 1 431 ? -13.221 2.589 -0.386 1.00 82.75 431 ILE A N 1
ATOM 3258 C CA . ILE A 1 431 ? -13.707 3.499 0.665 1.00 82.75 431 ILE A CA 1
ATOM 3259 C C . ILE A 1 431 ? -14.823 2.837 1.483 1.00 82.75 431 ILE A C 1
ATOM 3261 O O . ILE A 1 431 ? -14.841 2.959 2.705 1.00 82.75 431 ILE A O 1
ATOM 3265 N N . GLY A 1 432 ? -15.716 2.089 0.831 1.00 76.38 432 GLY A N 1
ATOM 3266 C CA . GLY A 1 432 ? -16.737 1.280 1.488 1.00 76.38 432 GLY A CA 1
ATOM 3267 C C . GLY A 1 432 ? -16.132 0.250 2.440 1.00 76.38 432 GLY A C 1
ATOM 3268 O O . GLY A 1 432 ? -16.541 0.199 3.597 1.00 76.38 432 GLY A O 1
ATOM 3269 N N . ALA A 1 433 ? -15.116 -0.496 1.994 1.00 78.62 433 ALA A N 1
ATOM 3270 C CA . ALA A 1 433 ? -14.408 -1.464 2.833 1.00 78.62 433 ALA A CA 1
ATOM 3271 C C . ALA A 1 433 ? -13.667 -0.804 4.006 1.00 78.62 433 ALA A C 1
ATOM 3273 O O . ALA A 1 433 ? -13.696 -1.326 5.117 1.00 78.62 433 ALA A O 1
ATOM 3274 N N . ILE A 1 434 ? -13.061 0.371 3.800 1.00 78.75 434 ILE A N 1
ATOM 3275 C CA . ILE A 1 434 ? -12.455 1.149 4.889 1.00 78.75 434 ILE A CA 1
ATOM 3276 C C . ILE A 1 434 ? -13.522 1.505 5.920 1.00 78.75 434 ILE A C 1
ATOM 3278 O O . ILE A 1 434 ? -13.373 1.181 7.092 1.00 78.75 434 ILE A O 1
ATOM 3282 N N . ILE A 1 435 ? -14.631 2.111 5.494 1.00 73.19 435 ILE A N 1
ATOM 3283 C CA . ILE A 1 435 ? -15.721 2.493 6.397 1.00 73.19 435 ILE A CA 1
ATOM 3284 C C . ILE A 1 435 ? -16.283 1.270 7.135 1.00 73.19 435 ILE A C 1
ATOM 3286 O O . ILE A 1 435 ? -16.548 1.361 8.330 1.00 73.19 435 ILE A O 1
ATOM 3290 N N . GLU A 1 436 ? -16.463 0.137 6.453 1.00 69.31 436 GLU A N 1
ATOM 3291 C CA . GLU A 1 436 ? -16.911 -1.126 7.054 1.00 69.31 436 GLU A CA 1
ATOM 3292 C C . GLU A 1 436 ? -15.970 -1.563 8.187 1.00 69.31 436 GLU A C 1
ATOM 3294 O O . GLU A 1 436 ? -16.429 -1.816 9.300 1.00 69.31 436 GLU A O 1
ATOM 3299 N N . ARG A 1 437 ? -14.654 -1.559 7.946 1.00 72.44 437 ARG A N 1
ATOM 3300 C CA . ARG A 1 437 ? -13.641 -1.932 8.944 1.00 72.44 437 ARG A CA 1
ATOM 3301 C C . ARG A 1 437 ? -13.583 -0.966 10.121 1.00 72.44 437 ARG A C 1
ATOM 3303 O O . ARG A 1 437 ? -13.554 -1.406 11.266 1.00 72.44 437 ARG A O 1
ATOM 3310 N N . LEU A 1 438 ? -13.634 0.336 9.852 1.00 71.06 438 LEU A N 1
ATOM 3311 C CA . LEU A 1 438 ? -13.630 1.351 10.904 1.00 71.06 438 LEU A CA 1
ATOM 3312 C C . LEU A 1 438 ? -14.892 1.266 11.775 1.00 71.06 438 LEU A C 1
ATOM 3314 O O . LEU A 1 438 ? -14.806 1.406 12.988 1.00 71.06 438 LEU A O 1
ATOM 3318 N N . LYS A 1 439 ? -16.063 0.976 11.191 1.00 62.69 439 LYS A N 1
ATOM 3319 C CA . LYS A 1 439 ? -17.320 0.805 11.942 1.00 62.69 439 LYS A CA 1
ATOM 3320 C C . LYS A 1 439 ? -17.258 -0.334 12.958 1.00 62.69 439 LYS A C 1
ATOM 3322 O O . LYS A 1 439 ? -17.774 -0.163 14.056 1.00 62.69 439 LYS A O 1
ATOM 3327 N N . VAL A 1 440 ? -16.623 -1.456 12.611 1.00 60.09 440 VAL A N 1
ATOM 3328 C CA . VAL A 1 440 ? -16.451 -2.610 13.516 1.00 60.09 440 VAL A CA 1
ATOM 3329 C C . VAL A 1 440 ? -15.680 -2.224 14.783 1.00 60.09 440 VAL A C 1
ATOM 3331 O O . VAL A 1 440 ? -15.964 -2.770 15.846 1.00 60.09 440 VAL A O 1
ATOM 3334 N N . ALA A 1 441 ? -14.752 -1.268 14.672 1.00 59.97 441 ALA A N 1
ATOM 3335 C CA . ALA A 1 441 ? -13.977 -0.737 15.791 1.00 59.97 441 ALA A CA 1
ATOM 3336 C C . ALA A 1 441 ? -14.674 0.417 16.542 1.00 59.97 441 ALA A C 1
ATOM 3338 O O . ALA A 1 441 ? -14.294 0.717 17.669 1.00 59.97 441 ALA A O 1
ATOM 3339 N N . LEU A 1 442 ? -15.666 1.079 15.929 1.00 55.34 442 LEU A N 1
ATOM 3340 C CA . LEU A 1 442 ? -16.290 2.307 16.447 1.00 55.34 442 LEU A CA 1
ATOM 3341 C C . LEU A 1 442 ? -17.698 2.122 17.041 1.00 55.34 442 LEU A C 1
ATOM 3343 O O . LEU A 1 442 ? -18.191 3.051 17.674 1.00 55.34 442 LEU A O 1
ATOM 3347 N N . VAL A 1 443 ? -18.383 0.992 16.823 1.00 47.00 443 VAL A N 1
ATOM 3348 C CA . VAL A 1 443 ? -19.785 0.811 17.253 1.00 47.00 443 VAL A CA 1
ATOM 3349 C C . VAL A 1 443 ? -20.020 -0.585 17.832 1.00 47.00 443 VAL A C 1
ATOM 3351 O O . VAL A 1 443 ? -19.641 -1.583 17.218 1.00 47.00 443 VAL A O 1
ATOM 3354 N N . GLY A 1 444 ? -20.726 -0.653 18.971 1.00 56.88 444 GLY A N 1
ATOM 3355 C CA . GLY A 1 444 ? -21.334 -1.880 19.500 1.00 56.88 444 GLY A CA 1
ATOM 3356 C C . GLY A 1 444 ? -22.054 -2.660 18.391 1.00 56.88 444 GLY A C 1
ATOM 3357 O O . GLY A 1 444 ? -23.007 -2.179 17.780 1.00 56.88 444 GLY A O 1
ATOM 3358 N N . GLN A 1 445 ? -21.521 -3.835 18.066 1.00 61.66 445 GLN A N 1
ATOM 3359 C CA . GLN A 1 445 ? -21.681 -4.482 16.763 1.00 61.66 445 GLN A CA 1
ATOM 3360 C C . GLN A 1 445 ? -23.106 -4.995 16.491 1.00 61.66 445 GLN A C 1
ATOM 3362 O O . GLN A 1 445 ? -23.727 -5.633 17.350 1.00 61.66 445 GLN A O 1
ATOM 3367 N N . CYS A 1 446 ? -23.591 -4.802 15.254 1.00 73.62 446 CYS A N 1
ATOM 3368 C CA . CYS A 1 446 ? -24.693 -5.607 14.726 1.00 73.62 446 CYS A CA 1
ATOM 3369 C C . CYS A 1 446 ? -24.227 -7.072 14.661 1.00 73.62 446 CYS A C 1
ATOM 3371 O O . CYS A 1 446 ? -23.137 -7.348 14.161 1.00 73.62 446 CYS A O 1
ATOM 3373 N N . LEU A 1 447 ? -25.014 -8.018 15.175 1.00 71.25 447 LEU A N 1
ATOM 3374 C CA . LEU A 1 447 ? -24.594 -9.417 15.258 1.00 71.25 447 LEU A CA 1
ATOM 3375 C C . LEU A 1 447 ? -25.059 -10.212 14.021 1.00 71.25 447 LEU A C 1
ATOM 3377 O O . LEU A 1 447 ? -26.232 -10.139 13.647 1.00 71.25 447 LEU A O 1
ATOM 3381 N N . PRO A 1 448 ? -24.195 -11.055 13.423 1.00 62.59 448 PRO A N 1
ATOM 3382 C CA . PRO A 1 448 ? -24.536 -11.832 12.226 1.00 62.59 448 PRO A CA 1
ATOM 3383 C C . PRO A 1 448 ? -25.471 -13.019 12.518 1.00 62.59 448 PRO A C 1
ATOM 3385 O O . PRO A 1 448 ? -26.047 -13.612 11.607 1.00 62.59 448 PRO A O 1
ATOM 3388 N N . ARG A 1 449 ? -25.634 -13.388 13.796 1.00 68.12 449 ARG A N 1
ATOM 3389 C CA . ARG A 1 449 ? -26.469 -14.510 14.250 1.00 68.12 449 ARG A CA 1
ATOM 3390 C C . ARG A 1 449 ? -27.330 -14.127 15.448 1.00 68.12 449 ARG A C 1
ATOM 3392 O O . ARG A 1 449 ? -26.946 -13.269 16.242 1.00 68.12 449 ARG A O 1
ATOM 3399 N N . SER A 1 450 ? -28.484 -14.780 15.587 1.00 79.62 450 SER A N 1
ATOM 3400 C CA . SER A 1 450 ? -29.342 -14.613 16.764 1.00 79.62 450 SER A CA 1
ATOM 3401 C C . SER A 1 450 ? -28.738 -15.294 17.986 1.00 79.62 450 SER A C 1
ATOM 3403 O O . SER A 1 450 ? -28.069 -16.324 17.885 1.00 79.62 450 SER A O 1
ATOM 3405 N N . LEU A 1 451 ? -29.019 -14.718 19.147 1.00 82.25 451 LEU A N 1
ATOM 3406 C CA . LEU A 1 451 ? -28.777 -15.311 20.453 1.00 82.25 451 LEU A CA 1
ATOM 3407 C C . LEU A 1 451 ? -30.125 -15.688 21.064 1.00 82.25 451 LEU A C 1
ATOM 3409 O O . LEU A 1 451 ? -31.124 -15.024 20.800 1.00 82.25 451 LEU A O 1
ATOM 3413 N N . GLN A 1 452 ? -30.155 -16.747 21.871 1.00 82.88 452 GLN A N 1
ATOM 3414 C CA . GLN A 1 452 ? -31.374 -17.202 22.539 1.00 82.88 452 GLN A CA 1
ATOM 3415 C C . GLN A 1 452 ? -31.453 -16.587 23.944 1.00 82.88 452 GLN A C 1
ATOM 3417 O O . GLN A 1 452 ? -30.632 -16.943 24.795 1.00 82.88 452 GLN A O 1
ATOM 3422 N N . PRO A 1 453 ? -32.402 -15.671 24.220 1.00 86.56 453 PRO A N 1
ATOM 3423 C CA . PRO A 1 453 ? -32.615 -15.173 25.571 1.00 86.56 453 PRO A CA 1
ATOM 3424 C C . PRO A 1 453 ? -33.204 -16.271 26.465 1.00 86.56 453 PRO A C 1
ATOM 3426 O O . PRO A 1 453 ? -34.095 -17.014 26.049 1.00 86.56 453 PRO A O 1
ATOM 3429 N N . GLY A 1 454 ? -32.740 -16.361 27.710 1.00 83.44 454 GLY A N 1
ATOM 3430 C CA . GLY A 1 454 ? -33.338 -17.217 28.735 1.00 83.44 454 GLY A CA 1
ATOM 3431 C C . GLY A 1 454 ? -34.676 -16.674 29.254 1.00 83.44 454 GLY A C 1
ATOM 3432 O O . GLY A 1 454 ? -35.159 -15.629 28.820 1.00 83.44 454 GLY A O 1
ATOM 3433 N N . GLU A 1 455 ? -35.263 -17.342 30.256 1.00 82.56 455 GLU A N 1
ATOM 3434 C CA . GLU A 1 455 ? -36.550 -16.927 30.854 1.00 82.56 455 GLU A CA 1
ATOM 3435 C C . GLU A 1 455 ? -36.532 -15.495 31.427 1.00 82.56 455 GLU A C 1
ATOM 3437 O O . GLU A 1 455 ? -37.572 -14.843 31.487 1.00 82.56 455 GLU A O 1
ATOM 3442 N N . GLY A 1 456 ? -35.354 -14.991 31.810 1.00 81.25 456 GLY A N 1
ATOM 3443 C CA . GLY A 1 456 ? -35.148 -13.625 32.303 1.00 81.25 456 GLY A CA 1
ATOM 3444 C C . GLY A 1 456 ? -34.849 -12.573 31.228 1.00 81.25 456 GLY A C 1
ATOM 3445 O O . GLY A 1 456 ? -34.577 -11.431 31.582 1.00 81.25 456 GLY A O 1
ATOM 3446 N N . GLY A 1 457 ? -34.850 -12.934 29.939 1.00 85.50 457 GLY A N 1
ATOM 3447 C CA . GLY A 1 457 ? -34.534 -12.024 28.826 1.00 85.50 457 GLY A CA 1
ATOM 3448 C C . GLY A 1 457 ? -33.039 -11.764 28.595 1.00 85.50 457 GLY A C 1
ATOM 3449 O O . GLY A 1 457 ? -32.682 -11.096 27.629 1.00 85.50 457 GLY A O 1
ATOM 3450 N N . GLN A 1 458 ? -32.171 -12.314 29.445 1.00 92.19 458 GLN A N 1
ATOM 3451 C CA . GLN A 1 458 ? -30.716 -12.261 29.304 1.00 92.19 458 GLN A CA 1
ATOM 3452 C C . GLN A 1 458 ? -30.205 -13.354 28.359 1.00 92.19 458 GLN A C 1
ATOM 3454 O O . GLN A 1 458 ? -30.791 -14.433 28.278 1.00 92.19 458 GLN A O 1
ATOM 3459 N N . VAL A 1 459 ? -29.089 -13.101 27.682 1.00 90.44 459 VAL A N 1
ATOM 3460 C CA . VAL A 1 459 ? -28.403 -14.049 26.794 1.00 90.44 459 VAL A CA 1
ATOM 3461 C C . VAL A 1 459 ? -27.129 -14.586 27.441 1.00 90.44 459 VAL A C 1
ATOM 3463 O O . VAL A 1 459 ? -26.506 -13.929 28.276 1.00 90.44 459 VAL A O 1
ATOM 3466 N N . SER A 1 460 ? -26.708 -15.782 27.032 1.00 88.31 460 SER A N 1
ATOM 3467 C CA . SER A 1 460 ? -25.477 -16.421 27.511 1.00 88.31 460 SER A CA 1
ATOM 3468 C C . SER A 1 460 ? -24.236 -15.872 26.798 1.00 88.31 460 SER A C 1
ATOM 3470 O O . SER A 1 460 ? -23.549 -16.594 26.064 1.00 88.31 460 SER A O 1
ATOM 3472 N N . CYS A 1 461 ? -23.974 -14.583 27.027 1.00 83.69 461 CYS A N 1
ATOM 3473 C CA . CYS A 1 461 ? -22.736 -13.912 26.659 1.00 83.69 461 CYS A CA 1
ATOM 3474 C C . CYS A 1 461 ? -22.012 -13.362 27.882 1.00 83.69 461 CYS A C 1
ATOM 3476 O O . CYS A 1 461 ? -22.632 -12.960 28.868 1.00 83.69 461 CYS A O 1
ATOM 3478 N N . LEU A 1 462 ? -20.696 -13.293 27.758 1.00 83.94 462 LEU A N 1
ATOM 3479 C CA . LEU A 1 462 ? -19.793 -12.645 28.682 1.00 83.94 462 LEU A CA 1
ATOM 3480 C C . LEU A 1 462 ? -19.068 -11.525 27.939 1.00 83.94 462 LEU A C 1
ATOM 3482 O O . LEU A 1 462 ? -18.525 -11.756 26.857 1.00 83.94 462 LEU A O 1
ATOM 3486 N N . VAL A 1 463 ? -19.065 -10.335 28.537 1.00 87.25 463 VAL A N 1
ATOM 3487 C CA . VAL A 1 463 ? -18.320 -9.173 28.049 1.00 87.25 463 VAL A CA 1
ATOM 3488 C C . VAL A 1 463 ? -17.233 -8.850 29.064 1.00 87.25 463 VAL A C 1
ATOM 3490 O O . VAL A 1 463 ? -17.542 -8.507 30.205 1.00 87.25 463 VAL A O 1
ATOM 3493 N N . ILE A 1 464 ? -15.973 -8.973 28.656 1.00 86.81 464 ILE A N 1
ATOM 3494 C CA . ILE A 1 464 ? -14.812 -8.585 29.457 1.00 86.81 464 ILE A CA 1
ATOM 3495 C C . ILE A 1 464 ? -14.173 -7.363 28.825 1.00 86.81 464 ILE A C 1
ATOM 3497 O O . ILE A 1 464 ? -13.822 -7.376 27.655 1.00 86.81 464 ILE A O 1
ATOM 3501 N N . GLU A 1 465 ? -13.982 -6.322 29.611 1.00 86.81 465 GLU A N 1
ATOM 3502 C CA . GLU A 1 465 ? -13.195 -5.165 29.239 1.00 86.81 465 GLU A CA 1
ATOM 3503 C C . GLU A 1 465 ? -11.780 -5.291 29.816 1.00 86.81 465 GLU A C 1
ATOM 3505 O O . GLU A 1 465 ? -11.604 -5.448 31.026 1.00 86.81 465 GLU A O 1
ATOM 3510 N N . ALA A 1 466 ? -10.780 -5.219 28.941 1.00 83.19 466 ALA A N 1
ATOM 3511 C CA . ALA A 1 466 ? -9.365 -5.246 29.266 1.00 83.19 466 ALA A CA 1
ATOM 3512 C C . ALA A 1 466 ? -8.730 -3.871 29.070 1.00 83.19 466 ALA A C 1
ATOM 3514 O O . ALA A 1 466 ? -8.941 -3.217 28.049 1.00 83.19 466 ALA A O 1
ATOM 3515 N N . ARG A 1 467 ? -7.936 -3.426 30.043 1.00 82.75 467 ARG A N 1
ATOM 3516 C CA . ARG A 1 467 ? -7.259 -2.126 29.994 1.00 82.75 467 ARG A CA 1
ATOM 3517 C C . ARG A 1 467 ? -5.943 -2.134 30.754 1.00 82.75 467 ARG A C 1
ATOM 3519 O O . ARG A 1 467 ? -5.705 -2.972 31.623 1.00 82.75 467 ARG A O 1
ATOM 3526 N N . ASN A 1 468 ? -5.103 -1.161 30.428 1.00 81.06 468 ASN A N 1
ATOM 3527 C CA . ASN A 1 468 ? -3.931 -0.806 31.214 1.00 81.06 468 ASN A CA 1
ATOM 3528 C C . ASN A 1 468 ? -4.298 0.366 32.134 1.00 81.06 468 ASN A C 1
ATOM 3530 O O . ASN A 1 468 ? -4.663 1.442 31.673 1.00 81.06 468 ASN A O 1
ATOM 3534 N N . SER A 1 469 ? -4.234 0.130 33.434 1.00 78.25 469 SER A N 1
ATOM 3535 C CA . SER A 1 469 ? -4.616 1.034 34.515 1.00 78.25 469 SER A CA 1
ATOM 3536 C C . SER A 1 469 ? -3.409 1.577 35.285 1.00 78.25 469 SER A C 1
ATOM 3538 O O . SER A 1 469 ? -3.586 2.258 36.296 1.00 78.25 469 SER A O 1
ATOM 3540 N N . GLY A 1 470 ? -2.178 1.272 34.854 1.00 70.88 470 GLY A N 1
ATOM 3541 C CA . GLY A 1 470 ? -0.954 1.701 35.534 1.00 70.88 470 GLY A CA 1
ATOM 3542 C C . GLY A 1 470 ? -0.833 1.192 36.978 1.00 70.88 470 GLY A C 1
ATOM 3543 O O . GLY A 1 470 ? -0.233 1.858 37.823 1.00 70.88 470 GLY A O 1
ATOM 3544 N N . GLY A 1 471 ? -1.425 0.036 37.278 1.00 74.12 471 GLY A N 1
ATOM 3545 C CA . GLY A 1 471 ? -1.466 -0.604 38.592 1.00 74.12 471 GLY A CA 1
ATOM 3546 C C . GLY A 1 471 ? -2.670 -0.223 39.459 1.00 74.12 471 GLY A C 1
ATOM 3547 O O . GLY A 1 471 ? -2.725 -0.637 40.618 1.00 74.12 471 GLY A O 1
ATOM 3548 N N . ALA A 1 472 ? -3.628 0.548 38.937 1.00 80.06 472 ALA A N 1
ATOM 3549 C CA . ALA A 1 472 ? -4.799 1.037 39.667 1.00 80.06 472 ALA A CA 1
ATOM 3550 C C . ALA A 1 472 ? -6.114 0.395 39.181 1.00 80.06 472 ALA A C 1
ATOM 3552 O O . ALA A 1 472 ? -7.107 1.085 38.948 1.00 80.06 472 ALA A O 1
ATOM 3553 N N . CYS A 1 473 ? -6.135 -0.930 39.025 1.00 84.81 473 CYS A N 1
ATOM 3554 C CA . CYS A 1 473 ? -7.318 -1.627 38.527 1.00 84.81 473 CYS A CA 1
ATOM 3555 C C . CYS A 1 473 ? -8.488 -1.573 39.522 1.00 84.81 473 CYS A C 1
ATOM 3557 O O . CYS A 1 473 ? -8.389 -2.087 40.637 1.00 84.81 473 CYS A O 1
ATOM 3559 N N . THR A 1 474 ? -9.614 -0.985 39.103 1.00 86.75 474 THR A N 1
ATOM 3560 C CA . THR A 1 474 ? -10.877 -0.994 39.860 1.00 86.75 474 THR A CA 1
ATOM 3561 C C . THR A 1 474 ? -12.085 -1.228 38.956 1.00 86.75 474 THR A C 1
ATOM 3563 O O . THR A 1 474 ? -12.364 -0.404 38.085 1.00 86.75 474 THR A O 1
ATOM 3566 N N . CYS A 1 475 ? -12.851 -2.291 39.193 1.00 89.75 475 CYS A N 1
ATOM 3567 C CA . CYS A 1 475 ? -14.112 -2.541 38.490 1.00 89.75 475 CYS A CA 1
ATOM 3568 C C . CYS A 1 475 ? -15.303 -1.936 39.256 1.00 89.75 475 CYS A C 1
ATOM 3570 O O . CYS A 1 475 ? -15.916 -2.599 40.094 1.00 89.75 475 CYS A O 1
ATOM 3572 N N . ASP A 1 476 ? -15.593 -0.654 39.010 1.00 88.00 476 ASP A N 1
ATOM 3573 C CA . ASP A 1 476 ? -16.643 0.093 39.714 1.00 88.00 476 ASP A CA 1
ATOM 3574 C C . ASP A 1 476 ? -18.057 -0.302 39.248 1.00 88.00 476 ASP A C 1
ATOM 3576 O O . ASP A 1 476 ? -18.436 -0.121 38.092 1.00 88.00 476 ASP A O 1
ATOM 3580 N N . GLY A 1 477 ? -18.887 -0.771 40.183 1.00 86.31 477 GLY A N 1
ATOM 3581 C CA . GLY A 1 477 ? -20.293 -1.082 39.917 1.00 86.31 477 GLY A CA 1
ATOM 3582 C C . GLY A 1 477 ? -21.099 0.121 39.424 1.00 86.31 477 GLY A C 1
ATOM 3583 O O . GLY A 1 477 ? -22.041 -0.053 38.653 1.00 86.31 477 GLY A O 1
ATOM 3584 N N . ALA A 1 478 ? -20.717 1.346 39.801 1.00 86.06 478 ALA A N 1
ATOM 3585 C CA . ALA A 1 478 ? -21.375 2.564 39.331 1.00 86.06 478 ALA A CA 1
ATOM 3586 C C . ALA A 1 478 ? -21.121 2.862 37.842 1.00 86.06 478 ALA A C 1
ATOM 3588 O O . ALA A 1 478 ? -21.801 3.717 37.273 1.00 86.06 478 ALA A O 1
ATOM 3589 N N . THR A 1 479 ? -20.164 2.176 37.208 1.00 88.50 479 THR A N 1
ATOM 3590 C CA . THR A 1 479 ? -19.923 2.248 35.761 1.00 88.50 479 THR A CA 1
ATOM 3591 C C . THR A 1 479 ? -20.479 1.041 35.005 1.00 88.50 479 THR A C 1
ATOM 3593 O O . THR A 1 479 ? -20.267 0.917 33.806 1.00 88.50 479 THR A O 1
ATOM 3596 N N . GLY A 1 480 ? -21.217 0.150 35.677 1.00 92.00 480 GLY A N 1
ATOM 3597 C CA . GLY A 1 480 ? -21.704 -1.091 35.072 1.00 92.00 480 GLY A CA 1
ATOM 3598 C C . GLY A 1 480 ? -20.610 -2.149 34.908 1.00 92.00 480 GLY A C 1
ATOM 3599 O O . GLY A 1 480 ? -20.767 -3.073 34.112 1.00 92.00 480 GLY A O 1
ATOM 3600 N N . ARG A 1 481 ? -19.505 -2.034 35.654 1.00 93.19 481 ARG A N 1
ATOM 3601 C CA . ARG A 1 481 ? -18.401 -2.999 35.669 1.00 93.19 481 ARG A CA 1
ATOM 3602 C C . ARG A 1 481 ? -18.374 -3.761 36.989 1.00 93.19 481 ARG A C 1
ATOM 3604 O O . ARG A 1 481 ? -18.780 -3.259 38.032 1.00 93.19 481 ARG A O 1
ATOM 3611 N N . ARG A 1 482 ? -17.872 -4.989 36.964 1.00 93.00 482 ARG A N 1
ATOM 3612 C CA . ARG A 1 482 ? -17.598 -5.783 38.166 1.00 93.00 482 ARG A CA 1
ATOM 3613 C C . ARG A 1 482 ? -16.335 -6.608 37.994 1.00 93.00 482 ARG A C 1
ATOM 3615 O O . ARG A 1 482 ? -15.873 -6.824 36.878 1.00 93.00 482 ARG A O 1
ATOM 3622 N N . GLU A 1 483 ? -15.792 -7.084 39.105 1.00 93.06 483 GLU A N 1
ATOM 3623 C CA . GLU A 1 483 ? -14.721 -8.077 39.062 1.00 93.06 483 GLU A CA 1
ATOM 3624 C C . GLU A 1 483 ? -15.188 -9.323 38.307 1.00 93.06 483 GLU A C 1
ATOM 3626 O O . GLU A 1 483 ? -16.304 -9.807 38.529 1.00 93.06 483 GLU A O 1
ATOM 3631 N N . VAL A 1 484 ? -14.331 -9.851 37.429 1.00 89.00 484 VAL A N 1
ATOM 3632 C CA . VAL A 1 484 ? -14.609 -11.116 36.736 1.00 89.00 484 VAL A CA 1
ATOM 3633 C C . VAL A 1 484 ? -14.758 -12.214 37.783 1.00 89.00 484 VAL A C 1
ATOM 3635 O O . VAL A 1 484 ? -13.864 -12.404 38.614 1.00 89.00 484 VAL A O 1
ATOM 3638 N N . THR A 1 485 ? -15.903 -12.893 37.750 1.00 84.94 485 THR A N 1
ATOM 3639 C CA . THR A 1 485 ? -16.282 -13.920 38.730 1.00 84.94 485 THR A CA 1
ATOM 3640 C C . THR A 1 485 ? -15.450 -15.200 38.591 1.00 84.94 485 THR A C 1
ATOM 3642 O O . THR A 1 485 ? -14.883 -15.455 37.531 1.00 84.94 485 THR A O 1
ATOM 3645 N N . GLU A 1 486 ? -15.408 -16.034 39.641 1.00 81.06 486 GLU A N 1
ATOM 3646 C CA . GLU A 1 486 ? -14.675 -17.318 39.626 1.00 81.06 486 GLU A CA 1
ATOM 3647 C C . GLU A 1 486 ? -15.136 -18.249 38.490 1.00 81.06 486 GLU A C 1
ATOM 3649 O O . GLU A 1 486 ? -14.317 -18.926 37.872 1.00 81.06 486 GLU A O 1
ATOM 3654 N N . ASP A 1 487 ? -16.430 -18.233 38.156 1.00 77.31 487 ASP A N 1
ATOM 3655 C CA . ASP A 1 487 ? -16.998 -19.040 37.067 1.00 77.31 487 ASP A CA 1
ATOM 3656 C C . ASP A 1 487 ? -16.476 -18.616 35.679 1.00 77.31 487 ASP A C 1
ATOM 3658 O O . ASP A 1 487 ? -16.456 -19.419 34.745 1.00 77.31 487 ASP A O 1
ATOM 3662 N N . ASN A 1 488 ? -16.013 -17.368 35.553 1.00 81.31 488 ASN A N 1
ATOM 3663 C CA . ASN A 1 488 ? -15.483 -16.778 34.324 1.00 81.31 488 ASN A CA 1
ATOM 3664 C C . ASN A 1 488 ? -13.947 -16.668 34.332 1.00 81.31 488 ASN A C 1
ATOM 3666 O O . ASN A 1 488 ? -13.366 -16.116 33.398 1.00 81.31 488 ASN A O 1
ATOM 3670 N N . ASP A 1 489 ? -13.264 -17.193 35.354 1.00 79.31 489 ASP A N 1
ATOM 3671 C CA . ASP A 1 489 ? -11.823 -16.984 35.557 1.00 79.31 489 ASP A CA 1
ATOM 3672 C C . ASP A 1 489 ? -10.966 -17.587 34.431 1.00 79.31 489 ASP A C 1
ATOM 3674 O O . ASP A 1 489 ? -9.938 -17.033 34.043 1.00 79.31 489 ASP A O 1
ATOM 3678 N N . ALA A 1 490 ? -11.449 -18.664 33.800 1.00 76.69 490 ALA A N 1
ATOM 3679 C CA . ALA A 1 490 ? -10.816 -19.256 32.620 1.00 76.69 490 ALA A CA 1
ATOM 3680 C C . ALA A 1 490 ? -10.661 -18.256 31.457 1.00 76.69 490 ALA A C 1
ATOM 3682 O O . ALA A 1 490 ? -9.727 -18.369 30.667 1.00 76.69 490 ALA A O 1
ATOM 3683 N N . VAL A 1 491 ? -11.540 -17.253 31.364 1.00 72.38 491 VAL A N 1
ATOM 3684 C CA . VAL A 1 491 ? -11.477 -16.217 30.326 1.00 72.38 491 VAL A CA 1
ATOM 3685 C C . VAL A 1 491 ? -10.338 -15.234 30.589 1.00 72.38 491 VAL A C 1
ATOM 3687 O O . VAL A 1 491 ? -9.745 -14.746 29.632 1.00 72.38 491 VAL A O 1
ATOM 3690 N N . ARG A 1 492 ? -9.943 -15.009 31.855 1.00 78.31 492 ARG A N 1
ATOM 3691 C CA . ARG A 1 492 ? -8.750 -14.204 32.169 1.00 78.31 492 ARG A CA 1
ATOM 3692 C C . ARG A 1 492 ? -7.489 -14.836 31.583 1.00 78.31 492 ARG A C 1
ATOM 3694 O O . ARG A 1 492 ? -6.656 -14.118 31.045 1.00 78.31 492 ARG A O 1
ATOM 3701 N N . ALA A 1 493 ? -7.367 -16.163 31.657 1.00 75.75 493 ALA A N 1
ATOM 3702 C CA . ALA A 1 493 ? -6.232 -16.887 31.085 1.00 75.75 493 ALA A CA 1
ATOM 3703 C C . ALA A 1 493 ? -6.206 -16.792 29.552 1.00 75.75 493 ALA A C 1
ATOM 3705 O O . ALA A 1 493 ? -5.157 -16.527 28.984 1.00 75.75 493 ALA A O 1
ATOM 3706 N N . VAL A 1 494 ? -7.364 -16.927 28.895 1.00 73.12 494 VAL A N 1
ATOM 3707 C CA . VAL A 1 494 ? -7.470 -16.792 27.430 1.00 73.12 494 VAL A CA 1
ATOM 3708 C C . VAL A 1 494 ? -7.121 -15.377 26.969 1.00 73.12 494 VAL A C 1
ATOM 3710 O O . VAL A 1 494 ? -6.366 -15.222 26.019 1.00 73.12 494 VAL A O 1
ATOM 3713 N N . ILE A 1 495 ? -7.628 -14.345 27.652 1.00 72.56 495 ILE A N 1
ATOM 3714 C CA . ILE A 1 495 ? -7.302 -12.948 27.326 1.00 72.56 495 ILE A CA 1
ATOM 3715 C C . ILE A 1 495 ? -5.822 -12.659 27.596 1.00 72.56 495 ILE A C 1
ATOM 3717 O O . ILE A 1 495 ? -5.204 -11.928 26.836 1.00 72.56 495 ILE A O 1
ATOM 3721 N N . ALA A 1 496 ? -5.230 -13.245 28.640 1.00 71.38 496 ALA A N 1
ATOM 3722 C CA . ALA A 1 496 ? -3.802 -13.097 28.925 1.00 71.38 496 ALA A CA 1
ATOM 3723 C C . ALA A 1 496 ? -2.893 -13.795 27.894 1.00 71.38 496 ALA A C 1
ATOM 3725 O O . ALA A 1 496 ? -1.736 -13.414 27.761 1.00 71.38 496 ALA A O 1
ATOM 3726 N N . GLU A 1 497 ? -3.394 -14.807 27.182 1.00 71.31 497 GLU A N 1
ATOM 3727 C CA . GLU A 1 497 ? -2.690 -15.470 26.075 1.00 71.31 497 GLU A CA 1
ATOM 3728 C C . GLU A 1 497 ? -2.874 -14.749 24.728 1.00 71.31 497 GLU A C 1
ATOM 3730 O O . GLU A 1 497 ? -2.236 -15.124 23.741 1.00 71.31 497 GLU A O 1
ATOM 3735 N N . ASP A 1 498 ? -3.728 -13.721 24.666 1.00 66.56 498 ASP A N 1
ATOM 3736 C CA . ASP A 1 498 ? -3.904 -12.906 23.469 1.00 66.56 498 ASP A CA 1
ATOM 3737 C C . ASP A 1 498 ? -2.593 -12.177 23.133 1.00 66.56 498 ASP A C 1
ATOM 3739 O O . ASP A 1 498 ? -1.964 -11.557 23.993 1.00 66.56 498 ASP A O 1
ATOM 3743 N N . ALA A 1 499 ? -2.171 -12.223 21.867 1.00 60.56 499 ALA A N 1
ATOM 3744 C CA . ALA A 1 499 ? -0.934 -11.581 21.418 1.00 60.56 499 ALA A CA 1
ATOM 3745 C C . ALA A 1 499 ? -0.930 -10.054 21.659 1.00 60.56 499 ALA A C 1
ATOM 3747 O O . ALA A 1 499 ? 0.136 -9.434 21.752 1.00 60.56 499 ALA A O 1
ATOM 3748 N N . LEU A 1 500 ? -2.113 -9.442 21.785 1.00 56.72 500 LEU A N 1
ATOM 3749 C CA . LEU A 1 500 ? -2.288 -8.035 22.126 1.00 56.72 500 LEU A CA 1
ATOM 3750 C C . LEU A 1 500 ? -2.107 -7.762 23.621 1.00 56.72 500 LEU A C 1
ATOM 3752 O O . LEU A 1 500 ? -1.748 -6.639 23.962 1.00 56.72 500 LEU A O 1
ATOM 3756 N N . ALA A 1 501 ? -2.285 -8.744 24.509 1.00 65.12 501 ALA A N 1
ATOM 3757 C CA . ALA A 1 501 ? -2.233 -8.532 25.956 1.00 65.12 501 ALA A CA 1
ATOM 3758 C C . ALA A 1 501 ? -0.857 -8.039 26.426 1.00 65.12 501 ALA A C 1
ATOM 3760 O O . ALA A 1 501 ? -0.766 -7.043 27.152 1.00 65.12 501 ALA A O 1
ATOM 3761 N N . ASP A 1 502 ? 0.214 -8.674 25.940 1.00 62.38 502 ASP A N 1
ATOM 3762 C CA . ASP A 1 502 ? 1.597 -8.283 26.236 1.00 62.38 502 ASP A CA 1
ATOM 3763 C C . ASP A 1 502 ? 1.936 -6.903 25.651 1.00 62.38 502 ASP A C 1
ATOM 3765 O O . ASP A 1 502 ? 2.598 -6.084 26.292 1.00 62.38 502 ASP A O 1
ATOM 3769 N N . THR A 1 503 ? 1.450 -6.617 24.440 1.00 58.38 503 THR A N 1
ATOM 3770 C CA . THR A 1 503 ? 1.727 -5.356 23.733 1.00 58.38 503 THR A CA 1
ATOM 3771 C C . THR A 1 503 ? 0.948 -4.186 24.335 1.00 58.38 503 THR A C 1
ATOM 3773 O O . THR A 1 503 ? 1.468 -3.073 24.440 1.00 58.38 503 THR A O 1
ATOM 3776 N N . ALA A 1 504 ? -0.292 -4.426 24.758 1.00 62.38 504 ALA A N 1
ATOM 3777 C CA . ALA A 1 504 ? -1.162 -3.428 25.357 1.00 62.38 504 ALA A CA 1
ATOM 3778 C C . ALA A 1 504 ? -0.902 -3.230 26.865 1.00 62.38 504 ALA A C 1
ATOM 3780 O O . ALA A 1 504 ? -1.304 -2.215 27.452 1.00 62.38 504 ALA A O 1
ATOM 3781 N N . GLY A 1 505 ? -0.179 -4.166 27.489 1.00 74.38 505 GLY A N 1
ATOM 3782 C CA . GLY A 1 505 ? 0.186 -4.137 28.901 1.00 74.38 505 GLY A CA 1
ATOM 3783 C C . GLY A 1 505 ? -1.038 -4.117 29.809 1.00 74.38 505 GLY A C 1
ATOM 3784 O O . GLY A 1 505 ? -1.066 -3.347 30.767 1.00 74.38 505 GLY A O 1
ATOM 3785 N N . TRP A 1 506 ? -2.084 -4.871 29.466 1.00 82.88 506 TRP A N 1
ATOM 3786 C CA . TRP A 1 506 ? -3.300 -4.892 30.271 1.00 82.88 506 TRP A CA 1
ATOM 3787 C C . TRP A 1 506 ? -3.002 -5.421 31.672 1.00 82.88 506 TRP A C 1
ATOM 3789 O O . TRP A 1 506 ? -2.425 -6.489 31.851 1.00 82.88 506 TRP A O 1
ATOM 3799 N N . ASP A 1 507 ? -3.424 -4.665 32.674 1.00 84.31 507 ASP A N 1
ATOM 3800 C CA . ASP A 1 507 ? -3.290 -5.016 34.088 1.00 84.31 507 ASP A CA 1
ATOM 3801 C C . ASP A 1 507 ? -4.656 -5.049 34.793 1.00 84.31 507 ASP A C 1
ATOM 3803 O O . ASP A 1 507 ? -4.733 -5.287 36.000 1.00 84.31 507 ASP A O 1
ATOM 3807 N N . CYS A 1 508 ? -5.735 -4.809 34.041 1.00 87.94 508 CYS A N 1
ATOM 3808 C CA . CYS A 1 508 ? -7.083 -4.718 34.558 1.00 87.94 508 CYS A CA 1
ATOM 3809 C C . CYS A 1 508 ? -8.085 -5.386 33.619 1.00 87.94 508 CYS A C 1
ATOM 3811 O O . CYS A 1 508 ? -8.178 -5.036 32.443 1.00 87.94 508 CYS A O 1
ATOM 3813 N N . LEU A 1 509 ? -8.843 -6.335 34.168 1.00 90.81 509 LEU A N 1
ATOM 3814 C CA . LEU A 1 509 ? -9.899 -7.075 33.482 1.00 90.81 509 LEU A CA 1
ATOM 3815 C C . LEU A 1 509 ? -11.184 -6.931 34.294 1.00 90.81 509 LEU A C 1
ATOM 3817 O O . LEU A 1 509 ? -11.248 -7.417 35.426 1.00 90.81 509 LEU A O 1
ATOM 3821 N N . CYS A 1 510 ? -12.193 -6.288 33.716 1.00 91.88 510 CYS A N 1
ATOM 3822 C CA . CYS A 1 510 ? -13.495 -6.086 34.340 1.00 91.88 510 CYS A CA 1
ATOM 3823 C C . CYS A 1 510 ? -14.596 -6.720 33.499 1.00 91.88 510 CYS A C 1
ATOM 3825 O O . CYS A 1 510 ? -14.623 -6.584 32.283 1.00 91.88 510 CYS A O 1
ATOM 3827 N N . GLU A 1 511 ? -15.544 -7.383 34.143 1.00 92.38 511 GLU A N 1
ATOM 3828 C CA . GLU A 1 511 ? -16.743 -7.867 33.475 1.00 92.38 511 GLU A CA 1
ATOM 3829 C C . GLU A 1 511 ? -17.762 -6.727 33.357 1.00 92.38 511 GLU A C 1
ATOM 3831 O O . GLU A 1 511 ? -18.086 -6.079 34.357 1.00 92.38 511 GLU A O 1
ATOM 3836 N N . VAL A 1 512 ? -18.286 -6.490 32.152 1.00 92.69 512 VAL A N 1
ATOM 3837 C CA . VAL A 1 512 ? -19.369 -5.522 31.931 1.00 92.69 512 VAL A CA 1
ATOM 3838 C C . VAL A 1 512 ? -20.706 -6.206 32.210 1.00 92.69 512 VAL A C 1
ATOM 3840 O O . VAL A 1 512 ? -21.017 -7.273 31.673 1.00 92.69 512 VAL A O 1
ATOM 3843 N N . VAL A 1 513 ? -21.504 -5.599 33.084 1.00 94.56 513 VAL A N 1
ATOM 3844 C CA . VAL A 1 513 ? -22.708 -6.208 33.651 1.00 94.56 513 VAL A CA 1
ATOM 3845 C C . VAL A 1 513 ? -23.838 -6.241 32.624 1.00 94.56 513 VAL A C 1
ATOM 3847 O O . VAL A 1 513 ? -24.263 -5.210 32.101 1.00 94.56 513 VAL A O 1
ATOM 3850 N N . GLN A 1 514 ? -24.370 -7.442 32.382 1.00 94.44 514 GLN A N 1
ATOM 3851 C CA . GLN A 1 514 ? -25.616 -7.606 31.641 1.00 94.44 514 GLN A CA 1
ATOM 3852 C C . GLN A 1 514 ? -26.795 -7.205 32.527 1.00 94.44 514 GLN A C 1
ATOM 3854 O O . GLN A 1 514 ? -26.962 -7.738 33.628 1.00 94.44 514 GLN A O 1
ATOM 3859 N N . LEU A 1 515 ? -27.629 -6.299 32.032 1.00 96.31 515 LEU A N 1
ATOM 3860 C CA . LEU A 1 515 ? -28.769 -5.769 32.770 1.00 96.31 515 LEU A CA 1
ATOM 3861 C C . LEU A 1 515 ? -29.837 -6.845 33.010 1.00 96.31 515 LEU A C 1
ATOM 3863 O O . LEU A 1 515 ? -29.933 -7.837 32.281 1.00 96.31 515 LEU A O 1
ATOM 3867 N N . ALA A 1 516 ? -30.662 -6.638 34.036 1.00 94.88 516 ALA A N 1
ATOM 3868 C CA . ALA A 1 516 ? -31.792 -7.502 34.372 1.00 94.88 516 ALA A CA 1
ATOM 3869 C C . ALA A 1 516 ? -33.027 -6.670 34.757 1.00 94.88 516 ALA A C 1
ATOM 3871 O O . ALA A 1 516 ? -32.928 -5.488 35.075 1.00 94.88 516 ALA A O 1
ATOM 3872 N N . GLY A 1 517 ? -34.209 -7.291 34.753 1.00 94.62 517 GLY A N 1
ATOM 3873 C CA . GLY A 1 517 ? -35.434 -6.664 35.261 1.00 94.62 517 GLY A CA 1
ATOM 3874 C C . GLY A 1 517 ? -35.859 -5.400 34.499 1.00 94.62 517 GLY A C 1
ATOM 3875 O O . GLY A 1 517 ? -35.969 -5.405 33.271 1.00 94.62 517 GLY A O 1
ATOM 3876 N N . THR A 1 518 ? -36.163 -4.330 35.237 1.00 95.25 518 THR A N 1
ATOM 3877 C CA . THR A 1 518 ? -36.646 -3.057 34.676 1.00 95.25 518 THR A CA 1
ATOM 3878 C C . THR A 1 518 ? -35.554 -2.307 33.918 1.00 95.25 518 THR A C 1
ATOM 3880 O O . THR A 1 518 ? -35.827 -1.810 32.830 1.00 95.25 518 THR A O 1
ATOM 3883 N N . GLU A 1 519 ? -34.309 -2.341 34.394 1.00 95.88 519 GLU A N 1
ATOM 3884 C CA . GLU A 1 519 ? -33.148 -1.763 33.702 1.00 95.88 519 GLU A CA 1
ATOM 3885 C C . GLU A 1 519 ? -32.872 -2.450 32.355 1.00 95.88 519 GLU A C 1
ATOM 3887 O O . GLU A 1 519 ? -32.584 -1.785 31.361 1.00 95.88 519 GLU A O 1
ATOM 3892 N N . LEU A 1 520 ? -33.030 -3.782 32.288 1.00 96.38 520 LEU A N 1
ATOM 3893 C CA . LEU A 1 520 ? -32.950 -4.523 31.022 1.00 96.38 520 LEU A CA 1
ATOM 3894 C C . LEU A 1 520 ? -34.027 -4.057 30.044 1.00 96.38 520 LEU A C 1
ATOM 3896 O O . LEU A 1 520 ? -33.744 -3.842 28.868 1.00 96.38 520 LEU A O 1
ATOM 3900 N N . THR A 1 521 ? -35.251 -3.884 30.543 1.00 95.56 521 THR A N 1
ATOM 3901 C CA . THR A 1 521 ? -36.369 -3.412 29.723 1.00 95.56 521 THR A CA 1
ATOM 3902 C C . THR A 1 521 ? -36.079 -2.010 29.192 1.00 95.56 521 THR A C 1
ATOM 3904 O O . THR A 1 521 ? -36.205 -1.794 27.992 1.00 95.56 521 THR A O 1
ATOM 3907 N N . ALA A 1 522 ? -35.613 -1.092 30.047 1.00 96.38 522 ALA A N 1
ATOM 3908 C CA . ALA A 1 522 ? -35.230 0.261 29.651 1.00 96.38 522 ALA A CA 1
ATOM 3909 C C . ALA A 1 522 ? -34.149 0.242 28.556 1.00 96.38 522 ALA A C 1
ATOM 3911 O O . ALA A 1 522 ? -34.358 0.810 27.488 1.00 96.38 522 ALA A O 1
ATOM 3912 N N . CYS A 1 523 ? -33.062 -0.513 28.743 1.00 95.88 523 CYS A N 1
ATOM 3913 C CA . CYS A 1 523 ? -32.013 -0.662 27.726 1.00 95.88 523 CYS A CA 1
ATOM 3914 C C . CYS A 1 523 ? -32.539 -1.223 26.392 1.00 95.88 523 CYS A C 1
ATOM 3916 O O . CYS A 1 523 ? -32.073 -0.837 25.320 1.00 95.88 523 CYS A O 1
ATOM 3918 N N . GLN A 1 524 ? -33.526 -2.119 26.427 1.00 95.38 524 GLN A N 1
ATOM 3919 C CA . GLN A 1 524 ? -34.080 -2.743 25.225 1.00 95.38 524 GLN A CA 1
ATOM 3920 C C . GLN A 1 524 ? -35.127 -1.890 24.502 1.00 95.38 524 GLN A C 1
ATOM 3922 O O . GLN A 1 524 ? -35.439 -2.201 23.353 1.00 95.38 524 GLN A O 1
ATOM 3927 N N . THR A 1 525 ? -35.702 -0.865 25.138 1.00 95.06 525 THR A N 1
ATOM 3928 C CA . THR A 1 525 ? -36.841 -0.122 24.566 1.00 95.06 525 THR A CA 1
ATOM 3929 C C . THR A 1 525 ? -36.667 1.387 24.505 1.00 95.06 525 THR A C 1
ATOM 3931 O O . THR A 1 525 ? -37.340 2.022 23.700 1.00 95.06 525 THR A O 1
ATOM 3934 N N . ASP A 1 526 ? -35.822 1.973 25.350 1.00 94.50 526 ASP A N 1
ATOM 3935 C CA . ASP A 1 526 ? -35.643 3.422 25.390 1.00 94.50 526 ASP A CA 1
ATOM 3936 C C . ASP A 1 526 ? -34.805 3.891 24.198 1.00 94.50 526 ASP A C 1
ATOM 3938 O O . ASP A 1 526 ? -33.721 3.362 23.946 1.00 94.50 526 ASP A O 1
ATOM 3942 N N . LEU A 1 527 ? -35.322 4.849 23.434 1.00 90.25 527 LEU A N 1
ATOM 3943 C CA . LEU A 1 527 ? -34.644 5.392 22.255 1.00 90.25 527 LEU A CA 1
ATOM 3944 C C . LEU A 1 527 ? -33.823 6.640 22.590 1.00 90.25 527 LEU A C 1
ATOM 3946 O O . LEU A 1 527 ? -33.005 7.055 21.769 1.00 90.25 527 LEU A O 1
ATOM 3950 N N . ASP A 1 528 ? -34.050 7.223 23.766 1.00 87.56 528 ASP A N 1
ATOM 3951 C CA . ASP A 1 528 ? -33.356 8.413 24.229 1.00 87.56 528 ASP A CA 1
ATOM 3952 C C . ASP A 1 528 ? -32.111 8.028 25.048 1.00 87.56 528 ASP A C 1
ATOM 3954 O O . ASP A 1 528 ? -32.038 6.963 25.662 1.00 87.56 528 ASP A O 1
ATOM 3958 N N . GLU A 1 529 ? -31.113 8.913 25.046 1.00 83.56 529 GLU A N 1
ATOM 3959 C CA . GLU A 1 529 ? -29.926 8.811 25.898 1.00 83.56 529 GLU A CA 1
ATOM 3960 C C . GLU A 1 529 ? -29.844 10.046 26.822 1.00 83.56 529 GLU A C 1
ATOM 3962 O O . GLU A 1 529 ? -30.113 11.166 26.368 1.00 83.56 529 GLU A O 1
ATOM 3967 N N . PRO A 1 530 ? -29.444 9.891 28.099 1.00 87.44 530 PRO A N 1
ATOM 3968 C CA . PRO A 1 530 ? -29.094 8.627 28.750 1.00 87.44 530 PRO A CA 1
ATOM 3969 C C . PRO A 1 530 ? -30.331 7.761 29.027 1.00 87.44 530 PRO A C 1
ATOM 3971 O O . PRO A 1 530 ? -31.377 8.286 29.404 1.00 87.44 530 PRO A O 1
ATOM 3974 N N . VAL A 1 531 ? -30.194 6.439 28.900 1.00 92.19 531 VAL A N 1
ATOM 3975 C CA . VAL A 1 531 ? -31.248 5.496 29.314 1.00 92.19 531 VAL A CA 1
ATOM 3976 C C . VAL A 1 531 ? -31.474 5.579 30.824 1.00 92.19 531 VAL A C 1
ATOM 3978 O O . VAL A 1 531 ? -30.526 5.481 31.610 1.00 92.19 531 VAL A O 1
ATOM 3981 N N . GLN A 1 532 ? -32.737 5.712 31.241 1.00 92.88 532 GLN A N 1
ATOM 3982 C CA . GLN A 1 532 ? -33.104 5.843 32.654 1.00 92.88 532 GLN A CA 1
ATOM 3983 C C . GLN A 1 532 ? -34.136 4.806 33.111 1.00 92.88 532 GLN A C 1
ATOM 3985 O O . GLN A 1 532 ? -35.088 4.493 32.401 1.00 92.88 532 GLN A O 1
ATOM 3990 N N . ASP A 1 533 ? -34.001 4.337 34.355 1.00 93.31 533 ASP A N 1
ATOM 3991 C CA . ASP A 1 533 ? -35.018 3.545 35.058 1.00 93.31 533 ASP A CA 1
ATOM 3992 C C . ASP A 1 533 ? -35.357 4.200 36.403 1.00 93.31 533 ASP A C 1
ATOM 3994 O O . ASP A 1 533 ? -34.491 4.489 37.234 1.00 93.31 533 ASP A O 1
ATOM 3998 N N . GLY A 1 534 ? -36.637 4.518 36.610 1.00 86.69 534 GLY A N 1
ATOM 3999 C CA . GLY A 1 534 ? -37.097 5.205 37.823 1.00 86.69 534 GLY A CA 1
ATOM 4000 C C . GLY A 1 534 ? -36.423 6.562 38.097 1.00 86.69 534 GLY A C 1
ATOM 4001 O O . GLY A 1 534 ? -36.412 7.001 39.247 1.00 86.69 534 GLY A O 1
ATOM 4002 N N . GLY A 1 535 ? -35.870 7.218 37.067 1.00 85.62 535 GLY A N 1
ATOM 4003 C CA . GLY A 1 535 ? -35.145 8.492 37.168 1.00 85.62 535 GLY A CA 1
ATOM 4004 C C . GLY A 1 535 ? -33.653 8.374 37.503 1.00 85.62 535 GLY A C 1
ATOM 4005 O O . GLY A 1 535 ? -33.036 9.393 37.807 1.00 85.62 535 GLY A O 1
ATOM 4006 N N . ASN A 1 536 ? -33.081 7.166 37.468 1.00 89.50 536 ASN A N 1
ATOM 4007 C CA . ASN A 1 536 ? -31.641 6.935 37.606 1.00 89.50 536 ASN A CA 1
ATOM 4008 C C . ASN A 1 536 ? -31.053 6.456 36.277 1.00 89.50 536 ASN A C 1
ATOM 4010 O O . ASN A 1 536 ? -31.700 5.683 35.572 1.00 89.50 536 ASN A O 1
ATOM 4014 N N . ASP A 1 537 ? -29.827 6.878 35.972 1.00 92.12 537 ASP A N 1
ATOM 4015 C CA . ASP A 1 537 ? -29.107 6.430 34.779 1.00 92.12 537 ASP A CA 1
ATOM 4016 C C . ASP A 1 537 ? -28.787 4.934 34.871 1.00 92.12 537 ASP A C 1
ATOM 4018 O O . ASP A 1 537 ? -28.259 4.453 35.881 1.00 92.12 537 ASP A O 1
ATOM 4022 N N . VAL A 1 538 ? -29.080 4.208 33.796 1.00 94.81 538 VAL A N 1
ATOM 4023 C CA . VAL A 1 538 ? -28.817 2.774 33.681 1.00 94.81 538 VAL A CA 1
ATOM 4024 C C . VAL A 1 538 ? -27.411 2.562 33.127 1.00 94.81 538 VAL A C 1
ATOM 4026 O O . VAL A 1 538 ? -27.048 3.144 32.109 1.00 94.81 538 VAL A O 1
ATOM 4029 N N . ASN A 1 539 ? -26.615 1.712 33.783 1.00 94.38 539 ASN A N 1
ATOM 4030 C CA . ASN A 1 539 ? -25.243 1.405 33.371 1.00 94.38 539 ASN A CA 1
ATOM 4031 C C . ASN A 1 539 ? -25.085 -0.110 33.207 1.00 94.38 539 ASN A C 1
ATOM 4033 O O . ASN A 1 539 ? -25.052 -0.846 34.192 1.00 94.38 539 ASN A O 1
ATOM 4037 N N . GLY A 1 540 ? -24.992 -0.581 31.967 1.00 94.06 540 GLY A N 1
ATOM 4038 C CA . GLY A 1 540 ? -24.760 -1.990 31.647 1.00 94.06 540 GLY A CA 1
ATOM 4039 C C . GLY A 1 540 ? -24.982 -2.266 30.166 1.00 94.06 540 GLY A C 1
ATOM 4040 O O . GLY A 1 540 ? -24.950 -1.348 29.348 1.00 94.06 540 GLY A O 1
ATOM 4041 N N . TRP A 1 541 ? -25.237 -3.526 29.818 1.00 93.75 541 TRP A N 1
ATOM 4042 C CA . TRP A 1 541 ? -25.575 -3.902 28.446 1.00 93.75 541 TRP A CA 1
ATOM 4043 C C . TRP A 1 541 ? -26.803 -4.808 28.339 1.00 93.75 541 TRP A C 1
ATOM 4045 O O . TRP A 1 541 ? -27.169 -5.517 29.280 1.00 93.75 541 TRP A O 1
ATOM 4055 N N . CYS A 1 542 ? -27.439 -4.793 27.167 1.00 94.81 542 CYS A N 1
ATOM 4056 C CA . CYS A 1 542 ? -28.561 -5.655 26.808 1.00 94.81 542 CYS A CA 1
ATOM 4057 C C . CYS A 1 542 ? -28.471 -6.156 25.359 1.00 94.81 542 CYS A C 1
ATOM 4059 O O . CYS A 1 542 ? -27.770 -5.591 24.523 1.00 94.81 542 CYS A O 1
ATOM 4061 N N . TYR A 1 543 ? -29.201 -7.229 25.051 1.00 93.94 543 TYR A N 1
ATOM 4062 C CA . TYR A 1 543 ? -29.335 -7.761 23.694 1.00 93.94 543 TYR A CA 1
ATOM 4063 C C . TYR A 1 543 ? -30.632 -7.276 23.036 1.00 93.94 543 TYR A C 1
ATOM 4065 O O . TYR A 1 543 ? -31.689 -7.307 23.672 1.00 93.94 543 TYR A O 1
ATOM 4073 N N . VAL A 1 544 ? -30.556 -6.873 21.766 1.00 93.75 544 VAL A N 1
ATOM 4074 C CA . VAL A 1 544 ? -31.696 -6.456 20.931 1.00 93.75 544 VAL A CA 1
ATOM 4075 C C . VAL A 1 544 ? -31.685 -7.278 19.640 1.00 93.75 544 VAL A C 1
ATOM 4077 O O . VAL A 1 544 ? -30.627 -7.445 19.040 1.00 93.75 544 VAL A O 1
ATOM 4080 N N . ASP A 1 545 ? -32.836 -7.788 19.195 1.00 92.88 545 ASP A N 1
ATOM 4081 C CA . ASP A 1 545 ? -32.974 -8.560 17.948 1.00 92.88 545 ASP A CA 1
ATOM 4082 C C . ASP A 1 545 ? -34.363 -8.384 17.320 1.00 92.88 545 ASP A C 1
ATOM 4084 O O . ASP A 1 545 ? -35.365 -8.898 17.819 1.00 92.88 545 ASP A O 1
ATOM 4088 N N . ALA A 1 546 ? -34.416 -7.699 16.180 1.00 92.31 546 ALA A N 1
ATOM 4089 C CA . ALA A 1 546 ? -35.623 -7.462 15.395 1.00 92.31 546 ALA A CA 1
ATOM 4090 C C . ALA A 1 546 ? -35.874 -8.506 14.291 1.00 92.31 546 ALA A C 1
ATOM 4092 O O . ALA A 1 546 ? -36.833 -8.374 13.530 1.00 92.31 546 ALA A O 1
ATOM 4093 N N . THR A 1 547 ? -35.018 -9.520 14.164 1.00 84.62 547 THR A N 1
ATOM 4094 C CA . THR A 1 547 ? -35.097 -10.555 13.118 1.00 84.62 547 THR A CA 1
ATOM 4095 C C . THR A 1 547 ? -35.850 -11.812 13.554 1.00 84.62 547 THR A C 1
ATOM 4097 O O . THR A 1 547 ? -36.217 -12.641 12.720 1.00 84.62 547 THR A O 1
ATOM 4100 N N . THR A 1 548 ? -36.121 -11.956 14.851 1.00 83.12 548 THR A N 1
ATOM 4101 C CA . THR A 1 548 ? -36.897 -13.069 15.410 1.00 83.12 548 THR A CA 1
ATOM 4102 C C . THR A 1 548 ? -38.404 -12.880 15.194 1.00 83.12 548 THR A C 1
ATOM 4104 O O . THR A 1 548 ? -38.902 -11.767 15.030 1.00 83.12 548 THR A O 1
ATOM 4107 N N . ALA A 1 549 ? -39.173 -13.979 15.220 1.00 82.62 549 ALA A N 1
ATOM 4108 C CA . ALA A 1 549 ? -40.632 -13.938 15.029 1.00 82.62 549 ALA A CA 1
ATOM 4109 C C . ALA A 1 549 ? -41.353 -13.035 16.051 1.00 82.62 549 ALA A C 1
ATOM 4111 O O . ALA A 1 549 ? -42.406 -12.470 15.753 1.00 82.62 549 ALA A O 1
ATOM 4112 N N . LYS A 1 550 ? -40.778 -12.904 17.250 1.00 86.69 550 LYS A N 1
ATOM 4113 C CA . LYS A 1 550 ? -41.150 -11.910 18.251 1.00 86.69 550 LYS A CA 1
ATOM 4114 C C . LYS A 1 550 ? -39.885 -11.125 18.618 1.00 86.69 550 LYS A C 1
ATOM 4116 O O . LYS A 1 550 ? -39.070 -11.698 19.338 1.00 86.69 550 LYS A O 1
ATOM 4121 N N . PRO A 1 551 ? -39.750 -9.863 18.170 1.00 89.75 551 PRO A N 1
ATOM 4122 C CA . PRO A 1 551 ? -38.575 -9.049 18.445 1.00 89.75 551 PRO A CA 1
ATOM 4123 C C . PRO A 1 551 ? -38.212 -8.992 19.929 1.00 89.75 551 PRO A C 1
ATOM 4125 O O . PRO A 1 551 ? -39.089 -8.931 20.799 1.00 89.75 551 PRO A O 1
ATOM 4128 N N . VAL A 1 552 ? -36.910 -8.985 20.192 1.00 92.19 552 VAL A N 1
ATOM 4129 C CA . VAL A 1 552 ? -36.316 -8.702 21.497 1.00 92.19 552 VAL A CA 1
ATOM 4130 C C . VAL A 1 552 ? -35.939 -7.222 21.499 1.00 92.19 552 VAL A C 1
ATOM 4132 O O . VAL A 1 552 ? -35.029 -6.827 20.776 1.00 92.19 552 VAL A O 1
ATOM 4135 N N . GLY A 1 553 ? -36.651 -6.409 22.282 1.00 93.38 553 GLY A N 1
ATOM 4136 C CA . GLY A 1 553 ? -36.486 -4.951 22.305 1.00 93.38 553 GLY A CA 1
ATOM 4137 C C . GLY A 1 553 ? -37.163 -4.210 21.146 1.00 93.38 553 GLY A C 1
ATOM 4138 O O . GLY A 1 553 ? -37.921 -4.797 20.367 1.00 93.38 553 GLY A O 1
ATOM 4139 N N . ASP A 1 554 ? -36.923 -2.901 21.067 1.00 95.00 554 ASP A N 1
ATOM 4140 C CA . ASP A 1 554 ? -37.480 -2.023 20.037 1.00 95.00 554 ASP A CA 1
ATOM 4141 C C . ASP A 1 554 ? -36.686 -2.140 18.717 1.00 95.00 554 ASP A C 1
ATOM 4143 O O . ASP A 1 554 ? -35.479 -1.874 18.690 1.00 95.00 554 ASP A O 1
ATOM 4147 N N . PRO A 1 555 ? -37.333 -2.497 17.589 1.00 93.62 555 PRO A N 1
ATOM 4148 C CA . PRO A 1 555 ? -36.678 -2.579 16.285 1.00 93.62 555 PRO A CA 1
ATOM 4149 C C . PRO A 1 555 ? -36.007 -1.287 15.799 1.00 93.62 555 PRO A C 1
ATOM 4151 O O . PRO A 1 555 ? -35.118 -1.362 14.948 1.00 93.62 555 PRO A O 1
ATOM 4154 N N . ALA A 1 556 ? -36.417 -0.117 16.296 1.00 92.62 556 ALA A N 1
ATOM 4155 C CA . ALA A 1 556 ? -35.817 1.164 15.934 1.00 92.62 556 ALA A CA 1
ATOM 4156 C C . ALA A 1 556 ? -34.348 1.268 16.377 1.00 92.62 556 ALA A C 1
ATOM 4158 O O . ALA A 1 556 ? -33.560 1.917 15.692 1.00 92.62 556 ALA A O 1
ATOM 4159 N N . LEU A 1 557 ? -33.952 0.567 17.446 1.00 87.00 557 LEU A N 1
ATOM 4160 C CA . LEU A 1 557 ? -32.568 0.545 17.940 1.00 87.00 557 LEU A CA 1
ATOM 4161 C C . LEU A 1 557 ? -31.591 -0.124 16.966 1.00 87.00 557 LEU A C 1
ATOM 4163 O O . LEU A 1 557 ? -30.413 0.205 16.936 1.00 87.00 557 LEU A O 1
ATOM 4167 N N . VAL A 1 558 ? -32.090 -1.037 16.132 1.00 86.19 558 VAL A N 1
ATOM 4168 C CA . VAL A 1 558 ? -31.298 -1.830 15.175 1.00 86.19 558 VAL A CA 1
ATOM 4169 C C . VAL A 1 558 ? -31.680 -1.533 13.725 1.00 86.19 558 VAL A C 1
ATOM 4171 O O . VAL A 1 558 ? -31.353 -2.290 12.810 1.00 86.19 558 VAL A O 1
ATOM 4174 N N . GLN A 1 559 ? -32.388 -0.428 13.478 1.00 83.88 559 GLN A N 1
ATOM 4175 C CA . GLN A 1 559 ? -32.871 -0.074 12.139 1.00 83.88 559 GLN A CA 1
ATOM 4176 C C . GLN A 1 559 ? -31.739 0.241 11.150 1.00 83.88 559 GLN A C 1
ATOM 4178 O O . GLN A 1 559 ? -31.928 0.087 9.941 1.00 83.88 559 GLN A O 1
ATOM 4183 N N . THR A 1 560 ? -30.587 0.675 11.670 1.00 74.69 560 THR A N 1
ATOM 4184 C CA . THR A 1 560 ? -29.362 0.991 10.921 1.00 74.69 560 THR A CA 1
ATOM 4185 C C . THR A 1 560 ? -28.561 -0.254 10.543 1.00 74.69 560 THR A C 1
ATOM 4187 O O . THR A 1 560 ? -27.740 -0.185 9.629 1.00 74.69 560 THR A O 1
ATOM 4190 N N . CYS A 1 561 ? -28.813 -1.395 11.193 1.00 67.44 561 CYS A N 1
ATOM 4191 C CA . CYS A 1 561 ? -28.209 -2.670 10.827 1.00 67.44 561 CYS A CA 1
ATOM 4192 C C . CYS A 1 561 ? -28.788 -3.195 9.493 1.00 67.44 561 CYS A C 1
ATOM 4194 O O . CYS A 1 561 ? -29.963 -2.938 9.179 1.00 67.44 561 CYS A O 1
ATOM 4196 N N . PRO A 1 562 ? -28.010 -3.978 8.713 1.00 72.06 562 PRO A N 1
ATOM 4197 C CA . PRO A 1 562 ? -28.506 -4.652 7.515 1.00 72.06 562 PRO A CA 1
ATOM 4198 C C . PRO A 1 562 ? -29.796 -5.425 7.793 1.00 72.06 562 PRO A C 1
ATOM 4200 O O . PRO A 1 562 ? -29.988 -5.966 8.879 1.00 72.06 562 PRO A O 1
ATOM 4203 N N . SER A 1 563 ? -30.696 -5.504 6.809 1.00 75.56 563 SER A N 1
ATOM 4204 C CA . SER A 1 563 ? -32.029 -6.105 7.011 1.00 75.56 563 SER A CA 1
ATOM 4205 C C . SER A 1 563 ? -31.995 -7.549 7.533 1.00 75.56 563 SER A C 1
ATOM 4207 O O . SER A 1 563 ? -32.892 -7.954 8.270 1.00 75.56 563 SER A O 1
ATOM 4209 N N . THR A 1 564 ? -30.941 -8.297 7.204 1.00 71.69 564 THR A N 1
ATOM 4210 C CA . THR A 1 564 ? -30.685 -9.667 7.659 1.00 71.69 564 THR A CA 1
ATOM 4211 C C . THR A 1 564 ? -29.964 -9.743 9.001 1.00 71.69 564 THR A C 1
ATOM 4213 O O . THR A 1 564 ? -29.818 -10.835 9.523 1.00 71.69 564 THR A O 1
ATOM 4216 N N . GLU A 1 565 ? -29.534 -8.631 9.592 1.00 78.44 565 GLU A N 1
ATOM 4217 C CA . GLU A 1 565 ? -28.646 -8.560 10.766 1.00 78.44 565 GLU A CA 1
ATOM 4218 C C . GLU A 1 565 ? -29.138 -7.521 11.785 1.00 78.44 565 GLU A C 1
ATOM 4220 O O . GLU A 1 565 ? -28.357 -6.939 12.529 1.00 78.44 565 GLU A O 1
ATOM 4225 N N . ARG A 1 566 ? -30.451 -7.264 11.832 1.00 85.56 566 ARG A N 1
ATOM 4226 C CA . ARG A 1 566 ? -31.063 -6.283 12.746 1.00 85.56 566 ARG A CA 1
ATOM 4227 C C . ARG A 1 566 ? -31.073 -6.744 14.196 1.00 85.56 566 ARG A C 1
ATOM 4229 O O . ARG A 1 566 ? -32.126 -7.052 14.744 1.00 85.56 566 ARG A O 1
ATOM 4236 N N . ARG A 1 567 ? -29.897 -6.824 14.797 1.00 88.62 567 ARG A N 1
ATOM 4237 C CA . ARG A 1 567 ? -29.665 -7.328 16.147 1.00 88.62 567 ARG A CA 1
ATOM 4238 C C . ARG A 1 567 ? -28.312 -6.837 16.649 1.00 88.62 567 ARG A C 1
ATOM 4240 O O . ARG A 1 567 ? -27.408 -6.713 15.837 1.00 88.62 567 ARG A O 1
ATOM 4247 N N . MET A 1 568 ? -28.152 -6.574 17.941 1.00 88.44 568 MET A N 1
ATOM 4248 C CA . MET A 1 568 ? -26.908 -6.041 18.516 1.00 88.44 568 MET A CA 1
ATOM 4249 C C . MET A 1 568 ? -26.790 -6.325 20.017 1.00 88.44 568 MET A C 1
ATOM 4251 O O . MET A 1 568 ? -27.788 -6.619 20.680 1.00 88.44 568 MET A O 1
ATOM 4255 N N . ILE A 1 569 ? -25.579 -6.167 20.554 1.00 88.25 569 ILE A N 1
ATOM 4256 C CA . ILE A 1 569 ? -25.353 -5.923 21.985 1.00 88.25 569 ILE A CA 1
ATOM 4257 C C . ILE A 1 569 ? -25.270 -4.406 22.180 1.00 88.25 569 ILE A C 1
ATOM 4259 O O . ILE A 1 569 ? -24.397 -3.754 21.611 1.00 88.25 569 ILE A O 1
ATOM 4263 N N . ARG A 1 570 ? -26.208 -3.846 22.946 1.00 90.75 570 ARG A N 1
ATOM 4264 C CA . ARG A 1 570 ? -26.292 -2.415 23.254 1.00 90.75 570 ARG A CA 1
ATOM 4265 C C . ARG A 1 570 ? -25.721 -2.155 24.641 1.00 90.75 570 ARG A C 1
ATOM 4267 O O . ARG A 1 570 ? -26.199 -2.743 25.608 1.00 90.75 570 ARG A O 1
ATOM 4274 N N . PHE A 1 571 ? -24.755 -1.250 24.728 1.00 90.38 571 PHE A N 1
ATOM 4275 C CA . PHE A 1 571 ? -24.236 -0.697 25.978 1.00 90.38 571 PHE A CA 1
ATOM 4276 C C . PHE A 1 571 ? -24.944 0.627 26.277 1.00 90.38 571 PHE A C 1
ATOM 4278 O O . PHE A 1 571 ? -25.271 1.363 25.347 1.00 90.38 571 PHE A O 1
ATOM 4285 N N . VAL A 1 572 ? -25.223 0.909 27.550 1.00 91.12 572 VAL A N 1
ATOM 4286 C CA . VAL A 1 572 ? -25.917 2.133 27.987 1.00 91.12 572 VAL A CA 1
ATOM 4287 C C . VAL A 1 572 ? -25.219 2.768 29.186 1.00 91.12 572 VAL A C 1
ATOM 4289 O O . VAL A 1 572 ? -24.602 2.081 30.011 1.00 91.12 572 VAL A O 1
ATOM 4292 N N . GLY A 1 573 ? -25.318 4.095 29.280 1.00 89.56 573 GLY A N 1
ATOM 4293 C CA . GLY A 1 573 ? -24.689 4.877 30.339 1.00 89.56 573 GLY A CA 1
ATOM 4294 C C . GLY A 1 573 ? -23.164 4.740 30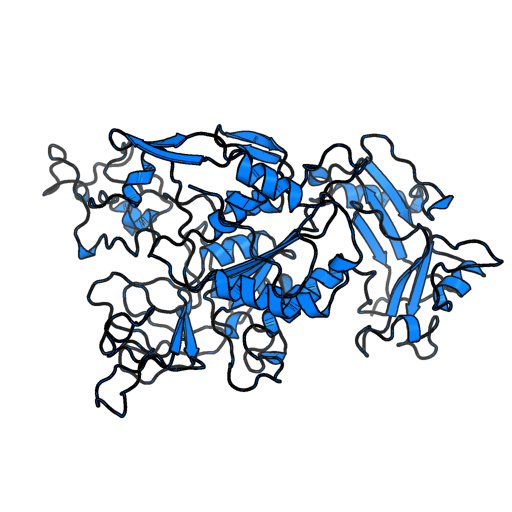.340 1.00 89.56 573 GLY A C 1
ATOM 4295 O O . GLY A 1 573 ? -22.507 4.756 29.306 1.00 89.56 573 GLY A O 1
ATOM 4296 N N . LYS A 1 574 ? -22.579 4.591 31.526 1.00 86.56 574 LYS A N 1
ATOM 4297 C CA . LYS A 1 574 ? -21.126 4.478 31.743 1.00 86.56 574 LYS A CA 1
ATOM 4298 C C . LYS A 1 574 ? -20.546 3.093 31.436 1.00 86.56 574 LYS A C 1
ATOM 4300 O O . LYS A 1 574 ? -19.339 2.903 31.597 1.00 86.56 574 LYS A O 1
ATOM 4305 N N . ALA A 1 575 ? -21.390 2.145 31.031 1.00 84.75 575 ALA A N 1
ATOM 4306 C CA . ALA A 1 575 ? -20.957 0.813 30.618 1.00 84.75 575 ALA A CA 1
ATOM 4307 C C . ALA A 1 575 ? -20.504 0.757 29.155 1.00 84.75 575 ALA A C 1
ATOM 4309 O O . ALA A 1 575 ? -20.046 -0.295 28.709 1.00 84.75 575 ALA A O 1
ATOM 4310 N N . ASP A 1 576 ? -20.624 1.866 28.420 1.00 76.56 576 ASP A N 1
ATOM 4311 C CA . ASP A 1 576 ? -19.961 2.013 27.130 1.00 76.56 576 ASP A CA 1
ATOM 4312 C C . ASP A 1 576 ? -18.441 1.818 27.277 1.00 76.56 576 ASP A C 1
ATOM 4314 O O . ASP A 1 576 ? -17.877 1.992 28.370 1.00 76.56 576 ASP A O 1
ATOM 4318 N N . VAL A 1 577 ? -17.794 1.399 26.189 1.00 68.69 577 VAL A N 1
ATOM 4319 C CA . VAL A 1 577 ? -16.369 1.048 26.176 1.00 68.69 577 VAL A CA 1
ATOM 4320 C C . VAL A 1 577 ? -15.560 2.250 26.655 1.00 68.69 577 VAL A C 1
ATOM 4322 O O . VAL A 1 577 ? -15.637 3.338 26.082 1.00 68.69 577 VAL A O 1
ATOM 4325 N N . GLU A 1 578 ? -14.763 2.067 27.709 1.00 64.19 578 GLU A N 1
ATOM 4326 C CA . GLU A 1 578 ? -13.846 3.122 28.141 1.00 64.19 578 GLU A CA 1
ATOM 4327 C C . GLU A 1 578 ? -12.772 3.348 27.065 1.00 64.19 578 GLU A C 1
ATOM 4329 O O . GLU A 1 578 ? -12.205 2.402 26.519 1.00 64.19 578 GLU A O 1
ATOM 4334 N N . ALA A 1 579 ? -12.470 4.609 26.748 1.00 50.16 579 ALA A N 1
ATOM 4335 C CA . ALA A 1 579 ? -11.464 4.939 25.740 1.00 50.16 579 ALA A CA 1
ATOM 4336 C C . ALA A 1 579 ? -10.105 4.298 26.086 1.00 50.16 579 ALA A C 1
ATOM 4338 O O . ALA A 1 579 ? -9.580 4.519 27.176 1.00 50.16 579 ALA A O 1
ATOM 4339 N N . GLY A 1 580 ? -9.527 3.524 25.161 1.00 53.72 580 GLY A N 1
ATOM 4340 C CA . GLY A 1 580 ? -8.279 2.776 25.385 1.00 53.72 580 GLY A CA 1
ATOM 4341 C C . GLY A 1 580 ? -8.459 1.404 26.050 1.00 53.72 580 GLY A C 1
ATOM 4342 O O . GLY A 1 580 ? -7.467 0.728 26.324 1.00 53.72 580 GLY A O 1
ATOM 4343 N N . ALA A 1 581 ? -9.699 0.978 26.300 1.00 67.19 581 ALA A N 1
ATOM 4344 C CA . ALA A 1 581 ? -10.020 -0.380 26.705 1.00 67.19 581 ALA A CA 1
ATOM 4345 C C . ALA A 1 581 ? -10.400 -1.249 25.495 1.00 67.19 581 ALA A C 1
ATOM 4347 O O . ALA A 1 581 ? -10.968 -0.774 24.514 1.00 67.19 581 ALA A O 1
ATOM 4348 N N . THR A 1 582 ? -10.095 -2.541 25.575 1.00 70.75 582 THR A N 1
ATOM 4349 C CA . THR A 1 582 ? -10.482 -3.553 24.586 1.00 70.75 582 THR A CA 1
ATOM 4350 C C . THR A 1 582 ? -11.593 -4.415 25.164 1.00 70.75 582 THR A C 1
ATOM 4352 O O . THR A 1 582 ? -11.447 -4.946 26.263 1.00 70.75 582 THR A O 1
ATOM 4355 N N . GLN A 1 583 ? -12.705 -4.576 24.445 1.00 77.69 583 GLN A N 1
ATOM 4356 C CA . GLN A 1 583 ? -13.795 -5.450 24.875 1.00 77.69 583 GLN A CA 1
ATOM 4357 C C . GLN A 1 583 ? -13.758 -6.801 24.162 1.00 77.69 583 GLN A C 1
ATOM 4359 O O . GLN A 1 583 ? -13.783 -6.892 22.937 1.00 77.69 583 GLN A O 1
ATOM 4364 N N . PHE A 1 584 ? -13.774 -7.861 24.959 1.00 74.44 584 PHE A N 1
ATOM 4365 C CA . PHE A 1 584 ? -13.908 -9.244 24.545 1.00 74.44 584 PHE A CA 1
ATOM 4366 C C . PHE A 1 584 ? -15.338 -9.695 24.783 1.00 74.44 584 PHE A C 1
ATOM 4368 O O . PHE A 1 584 ? -15.817 -9.697 25.916 1.00 74.44 584 PHE A O 1
ATOM 4375 N N . ILE A 1 585 ? -16.011 -10.120 23.719 1.00 77.75 585 ILE A N 1
ATOM 4376 C CA . ILE A 1 585 ? -17.371 -10.643 23.796 1.00 77.75 585 ILE A CA 1
ATOM 4377 C C . ILE A 1 585 ? -17.334 -12.114 23.408 1.00 77.75 585 ILE A C 1
ATOM 4379 O O . ILE A 1 585 ? -17.019 -12.463 22.273 1.00 77.75 585 ILE A O 1
ATOM 4383 N N . THR A 1 586 ? -17.698 -12.990 24.341 1.00 72.12 586 THR A N 1
ATOM 4384 C CA . THR A 1 586 ? -17.917 -14.408 24.052 1.00 72.12 586 THR A CA 1
ATOM 4385 C C . THR A 1 586 ? -19.375 -14.752 24.275 1.00 72.12 586 THR A C 1
ATOM 4387 O O . THR A 1 586 ? -19.941 -14.477 25.328 1.00 72.12 586 THR A O 1
ATOM 4390 N N . 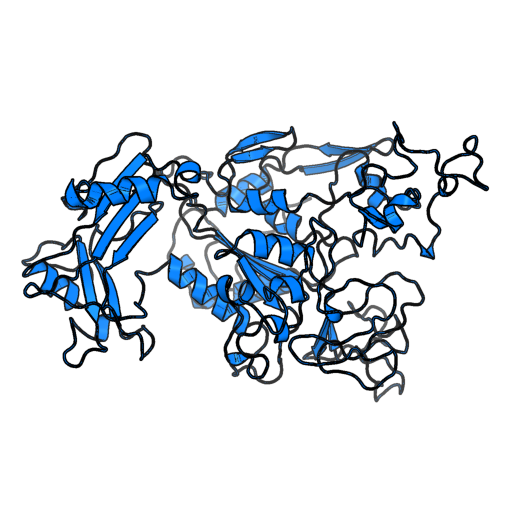CYS A 1 587 ? -20.000 -15.345 23.265 1.00 73.19 587 CYS A N 1
ATOM 4391 C CA . CYS A 1 587 ? -21.400 -15.733 23.294 1.00 73.19 587 CYS A CA 1
ATOM 4392 C C . CYS A 1 587 ? -21.529 -17.206 22.934 1.00 73.19 587 CYS A C 1
ATOM 4394 O O . CYS A 1 587 ? -21.132 -17.634 21.843 1.00 73.19 587 CYS A O 1
ATOM 4396 N N . SER A 1 588 ? -22.178 -17.973 23.802 1.00 65.75 588 SER A N 1
ATOM 4397 C CA . SER A 1 588 ? -22.700 -19.278 23.406 1.00 65.75 588 SER A CA 1
ATOM 4398 C C . SER A 1 588 ? -23.943 -19.052 22.538 1.00 65.75 588 SER A C 1
ATOM 4400 O O . SER A 1 588 ? -24.926 -18.461 22.976 1.00 65.75 588 SER A O 1
ATOM 4402 N N . GLY A 1 589 ? -23.862 -19.430 21.261 1.00 49.47 589 GLY A N 1
ATOM 4403 C CA . GLY A 1 589 ? -25.014 -19.407 20.353 1.00 49.47 589 GLY A CA 1
ATOM 4404 C C . GLY A 1 589 ? -25.523 -20.819 20.087 1.00 49.47 589 GLY A C 1
ATOM 4405 O O . GLY A 1 589 ? -24.913 -21.787 20.543 1.00 49.47 589 GLY A O 1
ATOM 4406 N N . GLU A 1 590 ? -26.630 -20.933 19.353 1.00 39.84 590 GLU A N 1
ATOM 4407 C CA . GLU A 1 590 ? -27.192 -22.228 18.962 1.00 39.84 590 GLU A CA 1
ATOM 4408 C C . GLU A 1 590 ? -26.127 -23.131 18.324 1.00 39.84 590 GLU A C 1
ATOM 4410 O O . GLU A 1 590 ? -25.377 -22.710 17.439 1.00 39.84 590 GLU A O 1
ATOM 4415 N N . GLN A 1 591 ? -26.083 -24.391 18.768 1.00 31.77 591 GLN A N 1
ATOM 4416 C CA . GLN A 1 591 ? -25.617 -25.462 17.896 1.00 31.77 591 GLN A CA 1
ATOM 4417 C C . GLN A 1 591 ? -26.591 -25.495 16.717 1.00 31.77 591 GLN A C 1
ATOM 4419 O O . GLN A 1 591 ? -27.772 -25.779 16.922 1.00 31.77 591 GLN A O 1
ATOM 4424 N N . GLY A 1 592 ? -26.108 -25.121 15.531 1.00 29.88 592 GLY A N 1
ATOM 4425 C CA . GLY A 1 592 ? -26.842 -25.328 14.283 1.00 29.88 592 GLY A CA 1
ATOM 4426 C C . GLY A 1 592 ? -27.128 -26.801 14.029 1.00 29.88 592 GLY A C 1
ATOM 4427 O O . GLY A 1 592 ? -26.296 -27.643 14.448 1.00 29.88 592 GLY A O 1
#

Solvent-accessible surface area (backbone atoms only — not comparable to full-atom values): 33022 Å² total; per-residue (Å²): 131,81,76,75,74,76,73,76,66,87,64,59,61,64,91,60,76,85,60,94,52,82,42,69,69,46,70,84,24,50,63,62,50,51,51,47,54,62,62,66,72,60,86,88,79,60,64,70,43,34,63,62,48,60,53,38,51,57,60,40,49,82,62,38,52,65,43,78,47,76,54,99,74,30,23,40,73,37,74,62,35,60,66,57,52,51,53,33,32,55,67,55,61,25,62,52,76,42,78,45,80,47,78,36,46,55,47,59,30,36,54,42,67,51,39,66,42,38,57,78,79,43,95,65,66,54,46,24,27,28,73,49,8,76,78,38,52,83,40,93,60,22,28,26,48,83,49,88,63,79,91,42,76,91,59,44,83,26,17,66,95,44,38,81,89,49,68,68,35,55,42,54,72,73,76,54,32,77,48,41,60,64,58,62,26,32,43,61,32,16,46,74,52,54,60,61,61,65,59,58,43,40,63,55,61,38,55,53,40,67,37,94,87,66,48,80,39,76,21,54,66,43,32,72,66,68,71,89,84,78,80,87,50,35,26,48,49,92,41,42,34,41,33,39,25,24,13,40,50,40,53,78,45,24,66,34,64,92,38,53,62,71,22,46,40,50,47,68,60,32,56,35,66,45,91,94,39,74,16,40,46,42,33,61,46,33,36,69,96,77,70,38,69,22,63,19,48,48,39,42,80,32,54,60,68,72,71,56,46,32,79,90,77,73,47,56,61,22,54,60,73,50,72,65,41,90,48,40,25,28,30,34,65,48,88,70,48,50,59,68,44,52,16,18,41,26,78,43,93,66,63,43,61,52,76,48,86,84,51,82,93,62,64,42,83,69,26,98,42,43,64,35,44,39,67,26,89,89,77,71,43,57,27,27,30,41,36,50,66,16,26,33,19,50,63,54,51,51,40,31,59,71,45,39,86,38,21,39,70,31,33,57,35,38,86,39,80,84,50,90,84,48,61,32,28,45,58,40,22,41,52,50,47,50,51,54,56,51,43,67,78,72,44,76,49,63,34,87,66,78,69,68,56,48,101,75,67,44,55,64,58,49,41,37,38,36,25,56,47,91,88,63,62,72,48,48,64,90,33,11,24,29,70,62,46,82,92,51,46,71,53,56,57,56,52,62,68,35,82,57,31,74,71,61,51,52,70,28,66,23,24,50,37,70,42,55,69,66,51,24,49,30,66,26,57,54,88,59,84,76,34,55,47,100,87,40,80,36,43,16,30,38,67,35,29,51,76,49,102,70,52,40,46,44,54,77,83,30,61,88,34,57,90,89,23,20,20,31,51,47,59,32,55,61,33,41,84,56,80,52,46,49,77,46,76,50,66,70,55,77,85,127

Secondary structure (DSSP, 8-state):
-PPPPPPP-TT---S-SSS--TTTT-HHHHHHHHHHHHHHH-S---S---HHHHHHHHHT-SS--SEEEEETTEEEEES--HHHHHHHHHH--TTS-EEEEEE-SS----B--SBGGGGGGSSSPPBPBPTHHHH-TTSTT--BTTS--TTSPP-GGGSGGG-TTSPPPBPPTTT--GGGTTSSHHHHHSS--BPPHHHHHHHHH-SEEE-TTS-EEE-GGGS--S-SSS------GGGEEEEEEESS-HHHHBSSTT-GGG-BPPHHHHHS-BTTBS-HHHHHT-BGGGTBPPSSGGGS--SSPP--EETTTTEEPPPTTSPPBTTTB-----TTS-S---SEEEEEEEEEETTSTT-TT--TTT-TT-TTEE--TTTSSS-EEEEEEE---HHHHHHHHHTGGGEEEEESS-SBSS-TTSTTBTTHHHHHHHHHHHHHHHS-PBPSS---B-TTS-BSEEEEEEE--TT-----GGGTEEEPPGGGHHHHHHHHTSHHHHHHT--EEEEEPBP-HHHHHHHHH--SSS-EETTEE--EEEEEESSSSS-BS-GGGGTTS-TT--EEEEEEGGGSPPTT-EEEEEE-----

pLDDT: mean 86.01, std 13.23, range [25.8, 98.56]

Radius of gyration: 28.03 Å; Cα contacts (8 Å, |Δi|>4): 1175; chains: 1; bounding box: 85×57×77 Å

Organism: NCBI:txid1192034

Foldseek 3Di:
DPDDPPPDLPQFADPQLPDDDPRPVPPRSVVVVVVCVVVVVPDDDALAAAQLCVCCLQAWAPFRAPDWDADPQWIDGHDGPVVSLVVNLSVADFQAQAEAETEDLEAHNQFDRGTNLCVLVDPDFAFFWAPVLQVFLPDPQRAALVDDRVPHDQGLQQADNRPPVHHGDGDDQLLCQSSCCQPSVSSSGVDDRHDDLVQSLCLLAFQWHQHPVGDTDGTSQFDNSNPDPPDPFGYASLSYFYEYQAQAFQLLQAPHSVCNLNFGDFLVQQCPDADPRRGSCLQQANDVVRPGGHVAQLLDWDLDFDWDARRRPRHTAAAFPGQADQFQTHFHHQPSSSDTGFSGKAFDPDKDQQVDPPGPPFCCVRGVRHRQFDQDPVPSDRGIGGMDTGHNHNSLVVSLSSNRRSRAYHHQHFPDCPDPVDCRHGGNSRVVVVVVSSCVVVDQDLDLDDFDQDPFQAGQKWKKKWADPVPDADQDVVLQWAAQDPVRVVVVVVCCPPPSCVRRVTPYIIIRHEDTDQLQQQQQEPPDPQRDDPRDGRFGKHKWAPQDPDTSGDLVVQVPPDPSRSIGIDGHDSSPHDRRIDMDMDGDGDPD

Sequence (592 aa):
MSTPPIPEQKYGGEADLRTPTDADANDTALLPTLTEMVRGVGQSGCGYEAQFESWYRFLVDPEPYTSIMVKDGWATLEGKDDALLGQRADFLRPDSLLAILMLSDENDCSMREGRDNVIIADGGRMPRPRAECAVDPSHPCCKSCLQERGECPVDPTCYPNGDSTKPVLGLEEEEDPANLRCFEQKRRFGVDFLYPVDRYTKALTSRQIQNRKGELVDNPLFSDLGGGDGRVNVRDPSLVFFAGIVGVPWQDIARDPANPGAGVKNSDELSAPVGSFASTWEVILGNPGEHVPPADPFMRESLEPRAGTNPILDVALSAPGATPNAINGTEWTIPKKDDLQFACVFPLTVAKDCSVSGTPGCDCQKSPDIPLCDVDPGSGARTLQTRAKAFPGLRELEVIRSLDTQGIVGSVCPAQLDDPEAADFGYRPTIGAIIERLKVALVGQCLPRSLQPGEGGQVSCLVIEARNSGGACTCDGATGRREVTEDNDAVRAVIAEDALADTAGWDCLCEVVQLAGTELTACQTDLDEPVQDGGNDVNGWCYVDATTAKPVGDPALVQTCPSTERRMIRFVGKADVEAGATQFITCSGEQG

Mean predicted aligned error: 13.03 Å